Protein AF-A0A5C7MHQ8-F1 (afdb_monomer)

Secondary structure (DSSP, 8-state):
-HHHHHHHHHHH-TTHHHHHHHHHHHHHHHHHHHHHHH--TTTHHHHHHHHHHHHHHHHHHHHHHHHTT--HHHHHHHHHHHHHTHHHHHHHHTSS----TTHHHHHHHHHHHHHHHHHHH--HHHHHHHHHHHHHHHHHHGGG--GGGHHHHHHHHHHHHHHHHHHHHHHHHHHHTT--STTSGGGS-HHHHHHHHHHHHHHHHHHHHHHHHHH--SS-HHHHHHHHHHHHHHHHHHHHHGGGTTTHHHHHHHHHHHHHHHHHHHH--GGGHHHHHHHHHHHHHHHHHHHHHS-GGGGG-HHHHHHHHHHHHHHHHHHHHHHHHH-TT--TTHHHHHHHHHHHHHHHHHHHHS-TT-TTHHHHHHHHHHHHHHHHHHHHHHH-SSSHHHHHHHHHHHHHHHHHTTS--HHHHHHHHHHHHHHHHHHHT-GGGGTSSPPPS-SSS-HHHHHHHHHHHHHHHHHHHPPP-SS--HHHHHHHHHHHHHHHHHHHHHHHHHHHHHH--SSS----TT--HHHHHHHHHHHHHHHHHHHHHHHHTT-HHHHHHHHHHHHHHHHHIIIIIGGGS-HHHHHHHHHHHHHHHHHHHHHHHHHHHHHHHTTT-

Structure (mmCIF, N/CA/C/O backbone):
data_AF-A0A5C7MHQ8-F1
#
_entry.id   AF-A0A5C7MHQ8-F1
#
loop_
_atom_site.group_PDB
_atom_site.id
_atom_site.type_symbol
_atom_site.label_atom_id
_atom_site.label_alt_id
_atom_site.label_comp_id
_atom_site.label_asym_id
_atom_site.label_entity_id
_atom_site.label_seq_id
_atom_site.pdbx_PDB_ins_code
_atom_site.Cartn_x
_atom_site.Cartn_y
_atom_site.Cartn_z
_atom_site.occupancy
_atom_site.B_iso_or_equiv
_atom_site.auth_seq_id
_atom_site.auth_comp_id
_atom_site.auth_asym_id
_atom_site.auth_atom_id
_atom_site.pdbx_PDB_model_num
ATOM 1 N N . GLY A 1 1 ? -22.316 -3.068 59.663 1.00 55.97 1 GLY A N 1
ATOM 2 C CA . GLY A 1 1 ? -21.137 -2.270 60.059 1.00 55.97 1 GLY A CA 1
ATOM 3 C C . GLY A 1 1 ? -21.315 -0.802 59.687 1.00 55.97 1 GLY A C 1
ATOM 4 O O . GLY A 1 1 ? -22.250 -0.501 58.947 1.00 55.97 1 GLY A O 1
ATOM 5 N N . PRO A 1 2 ? -20.437 0.095 60.167 1.00 64.56 2 PRO A N 1
ATOM 6 C CA . PRO A 1 2 ? -20.560 1.558 60.048 1.00 64.56 2 PRO A CA 1
ATOM 7 C C . PRO A 1 2 ? -20.716 2.078 58.607 1.00 64.56 2 PRO A C 1
ATOM 9 O O . PRO A 1 2 ? -21.496 2.995 58.377 1.00 64.56 2 PRO A O 1
ATOM 12 N N . TYR A 1 3 ? -20.091 1.432 57.618 1.00 73.56 3 TYR A N 1
ATOM 13 C CA . TYR A 1 3 ? -20.272 1.761 56.195 1.00 73.56 3 TYR A CA 1
ATOM 14 C C . TYR A 1 3 ? -21.725 1.573 55.699 1.00 73.56 3 TYR A C 1
ATOM 16 O O . TYR A 1 3 ? -22.268 2.405 54.976 1.00 73.56 3 TYR A O 1
ATOM 24 N N . ALA A 1 4 ? -22.400 0.495 56.111 1.00 71.75 4 ALA A N 1
ATOM 25 C CA . ALA A 1 4 ? -23.793 0.259 55.720 1.00 71.75 4 ALA A CA 1
ATOM 26 C C . ALA A 1 4 ? -24.741 1.298 56.347 1.00 71.75 4 ALA A C 1
ATOM 28 O O . ALA A 1 4 ? -25.738 1.676 55.731 1.00 71.75 4 ALA A O 1
ATOM 29 N N . ALA A 1 5 ? -24.408 1.791 57.546 1.00 71.75 5 ALA A N 1
ATOM 30 C CA . ALA A 1 5 ? -25.163 2.841 58.221 1.00 71.75 5 ALA A CA 1
ATOM 31 C C . ALA A 1 5 ? -25.030 4.191 57.496 1.00 71.75 5 ALA A C 1
ATOM 33 O O . ALA A 1 5 ? -26.043 4.845 57.251 1.00 71.75 5 ALA A O 1
ATOM 34 N N . THR A 1 6 ? -23.822 4.580 57.068 1.00 76.38 6 THR A N 1
ATOM 35 C CA . THR A 1 6 ? -23.619 5.820 56.295 1.00 76.38 6 THR A CA 1
ATOM 36 C C . THR A 1 6 ? -24.251 5.744 54.904 1.00 76.38 6 THR A C 1
ATOM 38 O O . THR A 1 6 ? -24.874 6.711 54.472 1.00 76.38 6 THR A O 1
ATOM 41 N N . ALA A 1 7 ? -24.203 4.587 54.231 1.00 71.19 7 ALA A N 1
ATOM 42 C CA . ALA A 1 7 ? -24.913 4.365 52.966 1.00 71.19 7 ALA A CA 1
ATOM 43 C C . ALA A 1 7 ? -26.441 4.483 53.119 1.00 71.19 7 ALA A C 1
ATOM 45 O O . ALA A 1 7 ? -27.107 5.124 52.304 1.00 71.19 7 ALA A O 1
ATOM 46 N N . PHE A 1 8 ? -27.004 3.915 54.189 1.00 76.12 8 PHE A N 1
ATOM 47 C CA . PHE A 1 8 ? -28.432 4.015 54.489 1.00 76.12 8 PHE A CA 1
ATOM 48 C C . PHE A 1 8 ? -28.867 5.453 54.814 1.00 76.12 8 PHE A C 1
ATOM 50 O O . PHE A 1 8 ? -29.901 5.910 54.319 1.00 76.12 8 PHE A O 1
ATOM 57 N N . LEU A 1 9 ? -28.070 6.183 55.601 1.00 73.19 9 LEU A N 1
ATOM 58 C CA . LEU A 1 9 ? -28.319 7.589 55.931 1.00 73.19 9 LEU A CA 1
ATOM 59 C C . LEU A 1 9 ? -28.231 8.483 54.691 1.00 73.19 9 LEU A C 1
ATOM 61 O O . LEU A 1 9 ? -29.135 9.283 54.457 1.00 73.19 9 LEU A O 1
ATOM 65 N N . ALA A 1 10 ? -27.218 8.290 53.844 1.00 72.06 10 ALA A N 1
ATOM 66 C CA . ALA A 1 10 ? -27.060 9.021 52.588 1.00 72.06 10 ALA A CA 1
ATOM 67 C C . ALA A 1 10 ? -28.223 8.800 51.614 1.00 72.06 10 ALA A C 1
ATOM 69 O O . ALA A 1 10 ? -28.575 9.694 50.848 1.00 72.06 10 ALA A O 1
ATOM 70 N N . LEU A 1 11 ? -28.837 7.612 51.628 1.00 72.44 11 LEU A N 1
ATOM 71 C CA . LEU A 1 11 ? -30.019 7.324 50.817 1.00 72.44 11 LEU A CA 1
ATOM 72 C C . LEU A 1 11 ? -31.269 8.074 51.304 1.00 72.44 11 LEU A C 1
ATOM 74 O O . LEU A 1 11 ? -32.197 8.249 50.512 1.00 72.44 11 LEU A O 1
ATOM 78 N N . ARG A 1 12 ? -31.334 8.466 52.584 1.00 76.19 12 ARG A N 1
ATOM 79 C CA . ARG A 1 12 ? -32.509 9.105 53.204 1.00 76.19 12 ARG A CA 1
ATOM 80 C C . ARG A 1 12 ? -32.365 10.611 53.416 1.00 76.19 12 ARG A C 1
ATOM 82 O O . ARG A 1 12 ? -33.386 11.290 53.405 1.00 76.19 12 ARG A O 1
ATOM 89 N N . GLN A 1 13 ? -31.153 11.127 53.625 1.00 73.75 13 GLN A N 1
ATOM 90 C CA . GLN A 1 13 ? -30.923 12.537 53.949 1.00 73.75 13 GLN A CA 1
ATOM 91 C C . GLN A 1 13 ? -29.715 13.136 53.204 1.00 73.75 13 GLN A C 1
ATOM 93 O O . GLN A 1 13 ? -28.698 12.455 53.055 1.00 73.75 13 GLN A O 1
ATOM 98 N N . PRO A 1 14 ? -29.765 14.430 52.815 1.00 63.03 14 PRO A N 1
ATOM 99 C CA . PRO A 1 14 ? -28.681 15.086 52.075 1.00 63.03 14 PRO A CA 1
ATOM 100 C C . PRO A 1 14 ? -27.356 15.167 52.849 1.00 63.03 14 PRO A C 1
ATOM 102 O O . PRO A 1 14 ? -26.286 15.135 52.245 1.00 63.03 14 PRO A O 1
ATOM 105 N N . ILE A 1 15 ? -27.418 15.262 54.181 1.00 60.94 15 ILE A N 1
ATOM 106 C CA . ILE A 1 15 ? -26.248 15.393 55.068 1.00 60.94 15 ILE A CA 1
ATOM 107 C C . ILE A 1 15 ? -25.369 14.132 55.004 1.00 60.94 15 ILE A C 1
ATOM 109 O O . ILE A 1 15 ? -24.144 14.235 54.970 1.00 60.94 15 ILE A O 1
ATOM 113 N N . GLY A 1 16 ? -25.978 12.951 54.852 1.00 68.88 16 GLY A N 1
ATOM 114 C CA . GLY A 1 16 ? -25.256 11.674 54.821 1.00 68.88 16 GLY A CA 1
ATOM 115 C C . GLY A 1 16 ? -24.370 11.472 53.585 1.00 68.88 16 GLY A C 1
ATOM 116 O O . GLY A 1 16 ? -23.553 10.557 53.556 1.00 68.88 16 GLY A O 1
ATOM 117 N N . HIS A 1 17 ? -24.486 12.316 52.555 1.00 74.38 17 HIS A N 1
ATOM 118 C CA . HIS A 1 17 ? -23.694 12.201 51.330 1.00 74.38 17 HIS A CA 1
ATOM 119 C C . HIS A 1 17 ? -22.184 12.381 51.541 1.00 74.38 17 HIS A C 1
ATOM 121 O O . HIS A 1 17 ? -21.387 11.680 50.908 1.00 74.38 17 HIS A O 1
ATOM 127 N N . ARG A 1 18 ? -21.777 13.308 52.419 1.00 77.06 18 ARG A N 1
ATOM 128 C CA . ARG A 1 18 ? -20.358 13.509 52.753 1.00 77.06 18 ARG A CA 1
ATOM 129 C C . ARG A 1 18 ? -19.814 12.317 53.534 1.00 77.06 18 ARG A C 1
ATOM 131 O O . ARG A 1 18 ? -18.792 11.761 53.140 1.00 77.06 18 ARG A O 1
ATOM 138 N N . ASP A 1 19 ? -20.550 11.863 54.544 1.00 79.19 19 ASP A N 1
ATOM 139 C CA . ASP A 1 19 ? -20.161 10.722 55.383 1.00 79.19 19 ASP A CA 1
ATOM 140 C C . ASP A 1 19 ? -20.051 9.427 54.574 1.00 79.19 19 ASP A C 1
ATOM 142 O O . ASP A 1 19 ? -19.128 8.639 54.766 1.00 79.19 19 ASP A O 1
ATOM 146 N N . TYR A 1 20 ? -20.949 9.227 53.607 1.00 81.75 20 TYR A N 1
ATOM 147 C CA . TYR A 1 20 ? -20.874 8.116 52.662 1.00 81.75 20 TYR A CA 1
ATOM 148 C C . TYR A 1 20 ? -19.626 8.176 51.775 1.00 81.75 20 TYR A C 1
ATOM 150 O O . TYR A 1 20 ? -18.957 7.162 51.581 1.00 81.75 20 TYR A O 1
ATOM 158 N N . THR A 1 21 ? -19.292 9.362 51.257 1.00 80.88 21 THR A N 1
ATOM 159 C CA . THR A 1 21 ? -18.101 9.566 50.417 1.00 80.88 21 THR A CA 1
ATOM 160 C C . THR A 1 21 ? -16.836 9.203 51.197 1.00 80.88 21 THR A C 1
ATOM 162 O O . THR A 1 21 ? -16.017 8.421 50.717 1.00 80.88 21 THR A O 1
ATOM 165 N N . VAL A 1 22 ? -16.714 9.710 52.428 1.00 83.69 22 VAL A N 1
ATOM 166 C CA . VAL A 1 22 ? -15.583 9.424 53.324 1.00 83.69 22 VAL A CA 1
ATOM 167 C C . VAL A 1 22 ? -15.528 7.937 53.677 1.00 83.69 22 VAL A C 1
ATOM 169 O O . VAL A 1 22 ? -14.474 7.317 53.551 1.00 83.69 22 VAL A O 1
ATOM 172 N N . ALA A 1 23 ? -16.661 7.334 54.046 1.00 84.38 23 ALA A N 1
ATOM 173 C CA . ALA A 1 23 ? -16.732 5.914 54.376 1.00 84.38 23 ALA A CA 1
ATOM 174 C C . ALA A 1 23 ? -16.350 5.014 53.187 1.00 84.38 23 ALA A C 1
ATOM 176 O O . ALA A 1 23 ? -15.686 3.998 53.384 1.00 84.38 23 ALA A O 1
ATOM 177 N N . GLY A 1 24 ? -16.733 5.382 51.960 1.00 84.88 24 GLY A N 1
ATOM 178 C CA . GLY A 1 24 ? -16.341 4.667 50.744 1.00 84.88 24 GLY A CA 1
ATOM 179 C C . GLY A 1 24 ? -14.842 4.747 50.470 1.00 84.88 24 GLY A C 1
ATOM 180 O O . GLY A 1 24 ? -14.217 3.718 50.228 1.00 84.88 24 GLY A O 1
ATOM 181 N N . VAL A 1 25 ? -14.238 5.934 50.575 1.00 86.31 25 VAL A N 1
ATOM 182 C CA . VAL A 1 25 ? -12.781 6.091 50.411 1.00 86.31 25 VAL A CA 1
ATOM 183 C C . VAL A 1 25 ? -12.019 5.302 51.479 1.00 86.31 25 VAL A C 1
ATOM 185 O O . VAL A 1 25 ? -11.077 4.588 51.148 1.00 86.31 25 VAL A O 1
ATOM 188 N N . LEU A 1 26 ? -12.454 5.355 52.741 1.00 88.62 26 LEU A N 1
ATOM 189 C CA . LEU A 1 26 ? -11.851 4.566 53.820 1.00 88.62 26 LEU A CA 1
ATOM 190 C C . LEU A 1 26 ? -11.957 3.062 53.555 1.00 88.62 26 LEU A C 1
ATOM 192 O O . LEU A 1 26 ? -10.968 2.350 53.704 1.00 88.62 26 LEU A O 1
ATOM 196 N N . LEU A 1 27 ? -13.122 2.577 53.115 1.00 89.00 27 LEU A N 1
ATOM 197 C CA . LEU A 1 27 ? -13.298 1.173 52.744 1.00 89.00 27 LEU A CA 1
ATOM 198 C C . LEU A 1 27 ? -12.346 0.767 51.613 1.00 89.00 27 LEU A C 1
ATOM 200 O O . LEU A 1 27 ? -11.748 -0.303 51.678 1.00 89.00 27 LEU A O 1
ATOM 204 N N . PHE A 1 28 ? -12.179 1.619 50.600 1.00 89.62 28 PHE A N 1
ATOM 205 C CA . PHE A 1 28 ? -11.235 1.377 49.513 1.00 89.62 28 PHE A CA 1
ATOM 206 C C . PHE A 1 28 ? -9.788 1.267 50.015 1.00 89.62 28 PHE A C 1
ATOM 208 O O . PHE A 1 28 ? -9.094 0.321 49.651 1.00 89.62 28 PHE A O 1
ATOM 215 N N . LEU A 1 29 ? -9.348 2.184 50.882 1.00 90.44 29 LEU A N 1
ATOM 216 C CA . LEU A 1 29 ? -7.999 2.163 51.462 1.00 90.44 29 LEU A CA 1
ATOM 217 C C . LEU A 1 29 ? -7.766 0.932 52.349 1.00 90.44 29 LEU A C 1
AT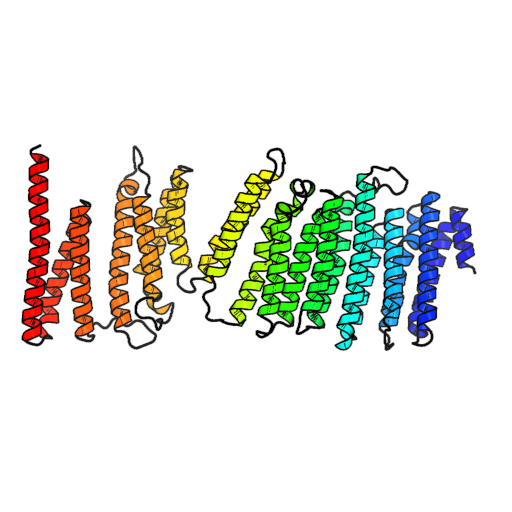OM 219 O O . LEU A 1 29 ? -6.696 0.333 52.287 1.00 90.44 29 LEU A O 1
ATOM 223 N N . ILE A 1 30 ? -8.771 0.519 53.127 1.00 90.25 30 ILE A N 1
ATOM 224 C CA . ILE A 1 30 ? -8.712 -0.706 53.939 1.00 90.25 30 ILE A CA 1
ATOM 225 C C . ILE A 1 30 ? -8.564 -1.933 53.041 1.00 90.25 30 ILE A C 1
ATOM 227 O O . ILE A 1 30 ? -7.714 -2.780 53.302 1.00 90.25 30 ILE A O 1
ATOM 231 N N . LEU A 1 31 ? -9.372 -2.026 51.980 1.00 89.50 31 LEU A N 1
ATOM 232 C CA . LEU A 1 31 ? -9.263 -3.119 51.018 1.00 89.50 31 LEU A CA 1
ATOM 233 C C . LEU A 1 31 ? -7.878 -3.126 50.381 1.00 89.50 31 LEU A C 1
ATOM 235 O O . LEU A 1 31 ? -7.245 -4.173 50.367 1.00 89.50 31 LEU A O 1
ATOM 239 N N . LEU A 1 32 ? -7.379 -1.978 49.918 1.00 89.56 32 LEU A N 1
ATOM 240 C CA . LEU A 1 32 ? -6.051 -1.857 49.321 1.00 89.56 32 LEU A CA 1
ATOM 241 C C . LEU A 1 32 ? -4.948 -2.345 50.269 1.00 89.56 32 LEU A C 1
ATOM 243 O O . LEU A 1 32 ? -4.203 -3.251 49.903 1.00 89.56 32 LEU A O 1
ATOM 247 N N . GLY A 1 33 ? -4.914 -1.837 51.504 1.00 89.31 33 GLY A N 1
ATOM 248 C CA . GLY A 1 33 ? -3.920 -2.240 52.500 1.00 89.31 33 GLY A CA 1
ATOM 249 C C . GLY A 1 33 ? -4.034 -3.709 52.916 1.00 89.31 33 GLY A C 1
ATOM 250 O O . GLY A 1 33 ? -3.020 -4.369 53.127 1.00 89.31 33 GLY A O 1
ATOM 251 N N . TRP A 1 34 ? -5.248 -4.264 52.995 1.00 91.12 34 TRP A N 1
ATOM 252 C CA . TRP A 1 34 ? -5.428 -5.697 53.244 1.00 91.12 34 TRP A CA 1
ATOM 253 C C . TRP A 1 34 ? -4.914 -6.538 52.071 1.00 91.12 34 TRP A C 1
ATOM 255 O O . TRP A 1 34 ? -4.241 -7.541 52.285 1.00 91.12 34 TRP A O 1
ATOM 265 N N . THR A 1 35 ? -5.183 -6.106 50.837 1.00 88.69 35 THR A N 1
ATOM 266 C CA . THR A 1 35 ? -4.746 -6.818 49.626 1.00 88.69 35 THR A CA 1
ATOM 267 C C . THR A 1 35 ? -3.230 -6.908 49.551 1.00 88.69 35 THR A C 1
ATOM 269 O O . THR A 1 35 ? -2.691 -7.960 49.239 1.00 88.69 35 THR A O 1
ATOM 272 N N . GLU A 1 36 ? -2.549 -5.807 49.853 1.00 85.31 36 GLU A N 1
ATOM 273 C CA . GLU A 1 36 ? -1.093 -5.723 49.789 1.00 85.31 36 GLU A CA 1
ATOM 274 C C . GLU A 1 36 ? -0.412 -6.588 50.858 1.00 85.31 36 GLU A C 1
ATOM 276 O O . GLU A 1 36 ? 0.604 -7.217 50.584 1.00 85.31 36 GLU A O 1
ATOM 281 N N . ASN A 1 37 ? -0.993 -6.665 52.059 1.00 86.12 37 ASN A N 1
ATOM 282 C CA . ASN A 1 37 ? -0.331 -7.286 53.209 1.00 86.12 37 ASN A CA 1
ATOM 283 C C . ASN A 1 37 ? -0.806 -8.712 53.536 1.00 86.12 37 ASN A C 1
ATOM 285 O O . ASN A 1 37 ? -0.114 -9.421 54.259 1.00 86.12 37 ASN A O 1
ATOM 289 N N . GLN A 1 38 ? -2.002 -9.117 53.095 1.00 87.81 38 GLN A N 1
ATOM 290 C CA . GLN A 1 38 ? -2.674 -10.340 53.573 1.00 87.81 38 GLN A CA 1
ATOM 291 C C . GLN A 1 38 ? -3.201 -11.246 52.449 1.00 87.81 38 GLN A C 1
ATOM 293 O O . GLN A 1 38 ? -3.732 -12.332 52.721 1.00 87.81 38 GLN A O 1
ATOM 298 N N . LEU A 1 39 ? -3.097 -10.829 51.182 1.00 86.38 39 LEU A N 1
ATOM 299 C CA . LEU A 1 39 ? -3.509 -11.673 50.066 1.00 86.38 39 LEU A CA 1
ATOM 300 C C . LEU A 1 39 ? -2.512 -12.829 49.901 1.00 86.38 39 LEU A C 1
ATOM 302 O O . LEU A 1 39 ? -1.315 -12.628 49.737 1.00 86.38 39 LEU A O 1
ATOM 306 N N . THR A 1 40 ? -3.023 -14.055 49.931 1.00 85.75 40 THR A N 1
ATOM 307 C CA . THR A 1 40 ? -2.259 -15.292 49.729 1.00 85.75 40 THR A CA 1
ATOM 308 C C . THR A 1 40 ? -3.027 -16.210 48.782 1.00 85.75 40 THR A C 1
ATOM 310 O O . THR A 1 40 ? -4.221 -16.007 48.550 1.00 85.75 40 THR A O 1
ATOM 313 N N . VAL A 1 41 ? -2.388 -17.268 48.270 1.00 81.50 41 VAL A N 1
ATOM 314 C CA . VAL A 1 41 ? -3.062 -18.283 47.432 1.00 81.50 41 VAL A CA 1
ATOM 315 C C . VAL A 1 41 ? -4.295 -18.871 48.142 1.00 81.50 41 VAL A C 1
ATOM 317 O O . VAL A 1 41 ? -5.328 -19.077 47.510 1.00 81.50 41 VAL A O 1
ATOM 320 N N . ALA A 1 42 ? -4.220 -19.085 49.461 1.00 85.75 42 ALA A N 1
ATOM 321 C CA . ALA A 1 42 ? -5.315 -19.645 50.255 1.00 85.75 42 ALA A CA 1
ATOM 322 C C . ALA A 1 42 ? -6.480 -18.660 50.458 1.00 85.75 42 ALA A C 1
ATOM 324 O O . ALA A 1 42 ? -7.642 -19.064 50.458 1.00 85.75 42 ALA A O 1
ATOM 325 N N . THR A 1 43 ? -6.188 -17.365 50.617 1.00 87.69 43 THR A N 1
ATOM 326 C CA . THR A 1 43 ? -7.210 -16.327 50.838 1.00 87.69 43 THR A CA 1
ATOM 327 C C . THR A 1 43 ? -7.771 -15.743 49.539 1.00 87.69 43 THR A C 1
ATOM 329 O O . THR A 1 43 ? -8.811 -15.080 49.569 1.00 87.69 43 THR A O 1
ATOM 332 N N . LEU A 1 44 ? -7.147 -16.030 48.390 1.00 85.19 44 LEU A N 1
ATOM 333 C CA . LEU A 1 44 ? -7.519 -15.498 47.078 1.00 85.19 44 LEU A CA 1
ATOM 334 C C . LEU A 1 44 ? -8.996 -15.744 46.703 1.00 85.19 44 LEU A C 1
ATOM 336 O O . LEU A 1 44 ? -9.662 -14.768 46.356 1.00 85.19 44 LEU A O 1
ATOM 340 N N . PRO A 1 45 ? -9.579 -16.960 46.806 1.00 87.38 45 PRO A N 1
ATOM 341 C CA . PRO A 1 45 ? -10.981 -17.169 46.428 1.00 87.38 45 PRO A CA 1
ATOM 342 C C . PRO A 1 45 ? -11.962 -16.338 47.269 1.00 87.38 45 PRO A C 1
ATOM 344 O O . PRO A 1 45 ? -12.917 -15.769 46.739 1.00 87.38 45 PRO A O 1
ATOM 347 N N . ALA A 1 46 ? -11.700 -16.220 48.576 1.00 88.62 46 ALA A N 1
ATOM 348 C CA . ALA A 1 46 ? -12.516 -15.420 49.485 1.00 88.62 46 ALA A CA 1
ATOM 349 C C . ALA A 1 46 ? -12.392 -13.917 49.184 1.00 88.62 46 ALA A C 1
ATOM 351 O O . ALA A 1 46 ? -13.400 -13.210 49.159 1.00 88.62 46 ALA A O 1
ATOM 352 N N . ALA A 1 47 ? -11.179 -13.439 48.886 1.00 88.50 47 ALA A N 1
ATOM 353 C CA . ALA A 1 47 ? -10.936 -12.058 48.476 1.00 88.50 47 ALA A CA 1
ATOM 354 C C . ALA A 1 47 ? -11.678 -11.713 47.175 1.00 88.50 47 ALA A C 1
ATOM 356 O O . ALA A 1 47 ? -12.383 -10.707 47.103 1.00 88.50 47 ALA A O 1
ATOM 357 N N . LEU A 1 48 ? -11.589 -12.585 46.167 1.00 88.50 48 LEU A N 1
ATOM 358 C CA . LEU A 1 48 ? -12.281 -12.442 44.885 1.00 88.50 48 LEU A CA 1
ATOM 359 C C . LEU A 1 48 ? -13.807 -12.347 45.054 1.00 88.50 48 LEU A C 1
ATOM 361 O O . LEU A 1 48 ? -14.440 -11.459 44.475 1.00 88.50 48 LEU A O 1
ATOM 365 N N . ALA A 1 49 ? -14.395 -13.214 45.885 1.00 89.75 49 ALA A N 1
ATOM 366 C CA . ALA A 1 49 ? -15.819 -13.159 46.211 1.00 89.75 49 ALA A CA 1
ATOM 367 C C . ALA A 1 49 ? -16.194 -11.852 46.933 1.00 89.75 49 ALA A C 1
ATOM 369 O O . ALA A 1 49 ? -17.210 -11.233 46.605 1.00 89.75 49 ALA A O 1
ATOM 370 N N . ALA A 1 50 ? -15.356 -11.396 47.871 1.00 90.06 50 ALA A N 1
ATOM 371 C CA . ALA A 1 50 ? -15.562 -10.143 48.588 1.00 90.06 50 ALA A CA 1
ATOM 372 C C . ALA A 1 50 ? -15.531 -8.926 47.648 1.00 90.06 50 ALA A C 1
ATOM 374 O O . ALA A 1 50 ? -16.433 -8.090 47.723 1.00 90.06 50 ALA A O 1
ATOM 375 N N . TYR A 1 51 ? -14.573 -8.836 46.717 1.00 90.81 51 TYR A N 1
ATOM 376 C CA . TYR A 1 51 ? -14.545 -7.742 45.737 1.00 90.81 51 TYR A CA 1
ATOM 377 C C . TYR A 1 51 ? -15.796 -7.715 44.862 1.00 90.81 51 TYR A C 1
ATOM 379 O O . TYR A 1 51 ? -16.362 -6.641 44.659 1.00 90.81 51 TYR A O 1
ATOM 387 N N . LEU A 1 52 ? -16.266 -8.872 44.380 1.00 90.25 52 LEU A N 1
ATOM 388 C CA . LEU A 1 52 ? -17.502 -8.944 43.593 1.00 90.25 52 LEU A CA 1
ATOM 389 C C . LEU A 1 52 ? -18.720 -8.472 44.390 1.00 90.25 52 LEU A C 1
ATOM 391 O O . LEU A 1 52 ? -19.510 -7.678 43.882 1.00 90.25 52 LEU A O 1
ATOM 395 N N . LEU A 1 53 ? -18.863 -8.921 45.639 1.00 91.44 53 LEU A N 1
ATOM 396 C CA . LEU A 1 53 ? -19.956 -8.511 46.525 1.00 91.44 53 LEU A CA 1
ATOM 397 C C . LEU A 1 53 ? -19.933 -7.006 46.804 1.00 91.44 53 LEU A C 1
ATOM 399 O O . LEU A 1 53 ? -20.961 -6.336 46.696 1.00 91.44 53 LEU A O 1
ATOM 403 N N . ILE A 1 54 ? -18.761 -6.459 47.130 1.00 89.88 54 ILE A N 1
ATOM 404 C CA . ILE A 1 54 ? -18.598 -5.033 47.428 1.00 89.88 54 ILE A CA 1
ATOM 405 C C . ILE A 1 54 ? -18.840 -4.190 46.171 1.00 89.88 54 ILE A C 1
ATOM 407 O O . ILE A 1 54 ? -19.530 -3.169 46.247 1.00 89.88 54 ILE A O 1
ATOM 411 N N . GLY A 1 55 ? -18.333 -4.626 45.015 1.00 89.56 55 GLY A N 1
ATOM 412 C CA . GLY A 1 55 ? -18.588 -3.996 43.721 1.00 89.56 55 GLY A CA 1
ATOM 413 C C . GLY A 1 55 ? -20.075 -3.994 43.365 1.00 89.56 55 GLY A C 1
ATOM 414 O O . GLY A 1 55 ? -20.621 -2.945 43.018 1.00 89.56 55 GLY A O 1
ATOM 415 N N . ALA A 1 56 ? -20.761 -5.127 43.539 1.00 88.88 56 ALA A N 1
ATOM 416 C CA . ALA A 1 56 ? -22.197 -5.250 43.297 1.00 88.88 56 ALA A CA 1
ATOM 417 C C . ALA A 1 56 ? -23.012 -4.326 44.213 1.00 88.88 56 ALA A C 1
ATOM 419 O O . ALA A 1 56 ? -23.918 -3.633 43.745 1.00 88.88 56 ALA A O 1
ATOM 420 N N . LEU A 1 57 ? -22.660 -4.267 45.502 1.00 88.94 57 LEU A N 1
ATOM 421 C CA . LEU A 1 57 ? -23.305 -3.391 46.478 1.00 88.94 57 LEU A CA 1
ATOM 422 C C . LEU A 1 57 ? -23.176 -1.917 46.076 1.00 88.94 57 LEU A C 1
ATOM 424 O O . LEU A 1 57 ? -24.175 -1.198 46.045 1.00 88.94 57 LEU A O 1
ATOM 428 N N . HIS A 1 58 ? -21.970 -1.465 45.726 1.00 86.75 58 HIS A N 1
ATOM 429 C CA . HIS A 1 58 ? -21.745 -0.076 45.318 1.00 86.75 58 HIS A CA 1
ATOM 430 C C . HIS A 1 58 ? -22.415 0.254 43.984 1.00 86.75 58 HIS A C 1
ATOM 432 O O . HIS A 1 58 ? -22.962 1.347 43.834 1.00 86.75 58 HIS A O 1
ATOM 438 N N . GLY A 1 59 ? -22.456 -0.694 43.045 1.00 86.00 59 GLY A N 1
ATOM 439 C CA . GLY A 1 59 ? -23.206 -0.527 41.804 1.00 86.00 59 GLY A CA 1
ATOM 440 C C . GLY A 1 59 ? -24.714 -0.400 42.038 1.00 86.00 59 GLY A C 1
ATOM 441 O O . GLY A 1 59 ? -25.364 0.472 41.456 1.00 86.00 59 GLY A O 1
ATOM 442 N N . ALA A 1 60 ? -25.276 -1.203 42.946 1.00 87.12 60 ALA A N 1
ATOM 443 C CA . ALA A 1 60 ? -26.673 -1.091 43.360 1.00 87.12 60 ALA A CA 1
ATOM 444 C C . ALA A 1 60 ? -26.960 0.247 44.066 1.00 87.12 60 ALA A C 1
ATOM 446 O O . ALA A 1 60 ? -27.984 0.879 43.798 1.00 87.12 60 ALA A O 1
ATOM 447 N N . LEU A 1 61 ? -26.040 0.718 44.915 1.00 85.56 61 LEU A N 1
ATOM 448 C CA . LEU A 1 61 ? -26.130 2.030 45.559 1.00 85.56 61 LEU A CA 1
ATOM 449 C C . LEU A 1 61 ? -26.092 3.169 44.536 1.00 85.56 61 LEU A C 1
ATOM 451 O O . LEU A 1 61 ? -26.907 4.086 44.629 1.00 85.56 61 LEU A O 1
ATOM 455 N N . ALA A 1 62 ? -25.227 3.090 43.522 1.00 84.12 62 ALA A N 1
ATOM 456 C CA . ALA A 1 62 ? -25.166 4.081 42.449 1.00 84.12 62 ALA A CA 1
ATOM 457 C C . ALA A 1 62 ? -26.509 4.209 41.714 1.00 84.12 62 ALA A C 1
ATOM 459 O O . ALA A 1 62 ? -27.009 5.315 41.505 1.00 84.12 62 ALA A O 1
ATOM 460 N N . LEU A 1 63 ? -27.140 3.075 41.394 1.00 83.56 63 LEU A N 1
ATOM 461 C CA . LEU A 1 63 ? -28.476 3.019 40.796 1.00 83.56 63 LEU A CA 1
ATOM 462 C C . LEU A 1 63 ? -29.559 3.586 41.727 1.00 83.56 63 LEU A C 1
ATOM 464 O O . LEU A 1 63 ? -30.469 4.281 41.272 1.00 83.56 63 LEU A O 1
ATOM 468 N N . ALA A 1 64 ? -29.478 3.297 43.027 1.00 84.06 64 ALA A N 1
ATOM 469 C CA . ALA A 1 64 ? -30.429 3.792 44.018 1.00 84.06 64 ALA A CA 1
ATOM 470 C C . ALA A 1 64 ? -30.332 5.316 44.198 1.00 84.06 64 ALA A C 1
ATOM 472 O O . ALA A 1 64 ? -31.363 5.993 44.225 1.00 84.06 64 ALA A O 1
ATOM 473 N N . PHE A 1 65 ? -29.116 5.867 44.254 1.00 81.75 65 PHE A N 1
ATOM 474 C CA . PHE A 1 65 ? -28.891 7.312 44.293 1.00 81.75 65 PHE A CA 1
ATOM 475 C C . PHE A 1 65 ? -29.368 8.010 43.018 1.00 81.75 65 PHE A C 1
ATOM 477 O O . PHE A 1 65 ? -29.934 9.101 43.101 1.00 81.75 65 PHE A O 1
ATOM 484 N N . GLU A 1 66 ? -29.188 7.371 41.857 1.00 80.06 66 GLU A N 1
ATOM 485 C CA . GLU A 1 66 ? -29.686 7.876 40.574 1.00 80.06 66 GLU A CA 1
ATOM 486 C C . GLU A 1 66 ? -31.207 8.005 40.571 1.00 80.06 66 GLU A C 1
ATOM 488 O O . GLU A 1 66 ? -31.742 9.080 40.304 1.00 80.06 66 GLU A O 1
ATOM 493 N N . ARG A 1 67 ? -31.907 6.937 40.969 1.00 81.94 67 ARG A N 1
ATOM 494 C CA . ARG A 1 67 ? -33.375 6.916 41.053 1.00 81.94 67 ARG A CA 1
ATOM 495 C C . ARG A 1 67 ? -33.941 7.934 42.043 1.00 81.94 67 ARG A C 1
ATOM 497 O O . ARG A 1 67 ? -35.079 8.354 41.873 1.00 81.94 67 ARG A O 1
ATOM 504 N N . ARG A 1 68 ? -33.175 8.311 43.071 1.00 81.06 68 ARG A N 1
ATOM 505 C CA . ARG A 1 68 ? -33.588 9.272 44.108 1.00 81.06 68 ARG A CA 1
ATOM 506 C C . ARG A 1 68 ? -33.166 10.715 43.841 1.00 81.06 68 ARG A C 1
ATOM 508 O O . ARG A 1 68 ? -33.454 11.575 44.664 1.00 81.06 68 ARG A O 1
ATOM 515 N N . GLY A 1 69 ? -32.492 11.007 42.730 1.00 74.81 69 GLY A N 1
ATOM 516 C CA . GLY A 1 69 ? -32.174 12.392 42.378 1.00 74.81 69 GLY A CA 1
ATOM 517 C C . GLY A 1 69 ? -31.084 13.052 43.239 1.00 74.81 69 GLY A C 1
ATOM 518 O O . GLY A 1 69 ? -31.000 14.273 43.252 1.00 74.81 69 GLY A O 1
ATOM 519 N N . ALA A 1 70 ? -30.198 12.294 43.903 1.00 75.88 70 ALA A N 1
ATOM 520 C CA . ALA A 1 70 ? -29.104 12.853 44.721 1.00 75.88 70 ALA A CA 1
ATOM 521 C C . ALA A 1 70 ? -28.157 13.831 43.952 1.00 75.88 70 ALA A C 1
ATOM 523 O O . ALA A 1 70 ? -28.043 13.762 42.737 1.00 75.88 70 ALA A O 1
ATOM 524 N N . PRO A 1 71 ? -27.408 14.747 44.568 1.00 72.56 71 PRO A N 1
ATOM 525 C CA . PRO A 1 71 ? -26.492 15.623 43.817 1.00 72.56 71 PRO A CA 1
ATOM 526 C C . PRO A 1 71 ? -25.401 14.846 43.047 1.00 72.56 71 PRO A C 1
ATOM 528 O O . PRO A 1 71 ? -24.842 13.889 43.571 1.00 72.56 71 PRO A O 1
ATOM 531 N N . ARG A 1 72 ? -25.015 15.262 41.827 1.00 68.50 72 ARG A N 1
ATOM 532 C CA . ARG A 1 72 ? -23.931 14.591 41.056 1.00 68.50 72 ARG A CA 1
ATOM 533 C C . ARG A 1 72 ? -22.627 14.449 41.855 1.00 68.50 72 ARG A C 1
ATOM 535 O O . ARG A 1 72 ? -21.987 13.404 41.806 1.00 68.50 72 ARG A O 1
ATOM 542 N N . GLY A 1 73 ? -22.279 15.473 42.635 1.00 67.50 73 GLY A N 1
ATOM 543 C CA . GLY A 1 73 ? -21.078 15.497 43.473 1.00 67.50 73 GLY A CA 1
ATOM 544 C C . GLY A 1 73 ? -21.068 14.503 44.640 1.00 67.50 73 GLY A C 1
ATOM 545 O O . GLY A 1 73 ? -20.016 14.317 45.237 1.00 67.50 73 GLY A O 1
ATOM 546 N N . SER A 1 74 ? -22.185 13.840 44.964 1.00 69.56 74 SER A N 1
ATOM 547 C CA . SER A 1 74 ? -22.246 12.846 46.048 1.00 69.56 74 SER A CA 1
ATOM 548 C C . SER A 1 74 ? -22.338 11.394 45.582 1.00 69.56 74 SER A C 1
ATOM 550 O O . SER A 1 74 ? -22.199 10.481 46.394 1.00 69.56 74 SER A O 1
ATOM 552 N N . ARG A 1 75 ? -22.563 11.151 44.285 1.00 77.50 75 ARG A N 1
ATOM 553 C CA . ARG A 1 75 ? -22.751 9.793 43.745 1.00 77.50 75 ARG A CA 1
ATOM 554 C C . ARG A 1 75 ? -21.480 9.192 43.142 1.00 77.50 75 ARG A C 1
ATOM 556 O O . ARG A 1 75 ? -21.418 7.973 42.977 1.00 77.50 75 ARG A O 1
ATOM 563 N N . TRP A 1 76 ? -20.465 10.008 42.845 1.00 81.00 76 TRP A N 1
ATOM 564 C CA . TRP A 1 76 ? -19.274 9.584 42.094 1.00 81.00 76 TRP A CA 1
ATOM 565 C C . TRP A 1 76 ? -18.525 8.415 42.747 1.00 81.00 76 TRP A C 1
ATOM 567 O O . TRP A 1 76 ? -18.058 7.533 42.034 1.00 81.00 76 TRP A O 1
ATOM 577 N N . VAL A 1 77 ? -18.477 8.347 44.086 1.00 83.50 77 VAL A N 1
ATOM 578 C CA . VAL A 1 77 ? -17.832 7.234 44.808 1.00 83.50 77 VAL A CA 1
ATOM 579 C C . VAL A 1 77 ? -18.515 5.915 44.479 1.00 83.50 77 VAL A C 1
ATOM 581 O O . VAL A 1 77 ? -17.850 4.974 44.073 1.00 83.50 77 VAL A O 1
ATOM 584 N N . SER A 1 78 ? -19.847 5.858 44.578 1.00 82.44 78 SER A N 1
ATOM 585 C CA . SER A 1 78 ? -20.619 4.657 44.225 1.00 82.44 78 SER A CA 1
ATOM 586 C C . SER A 1 78 ? -20.491 4.286 42.743 1.00 82.44 78 SER A C 1
ATOM 588 O O . SER A 1 78 ? -20.498 3.108 42.399 1.00 82.44 78 SER A O 1
ATOM 590 N N . GLN A 1 79 ? -20.338 5.291 41.875 1.00 85.75 79 GLN A N 1
ATOM 591 C CA . GLN A 1 79 ? -20.238 5.113 40.428 1.00 85.75 79 GLN A CA 1
ATOM 592 C C . GLN A 1 79 ? -18.858 4.600 39.993 1.00 85.75 79 GLN A C 1
ATOM 594 O O . GLN A 1 79 ? -18.786 3.737 39.124 1.00 85.75 79 GLN A O 1
ATOM 599 N N . LEU A 1 80 ? -17.773 5.095 40.602 1.00 87.94 80 LEU A N 1
ATOM 600 C CA . LEU A 1 80 ? -16.401 4.652 40.327 1.00 87.94 80 LEU A CA 1
ATOM 601 C C . LEU A 1 80 ? -16.028 3.359 41.046 1.00 87.94 80 LEU A C 1
ATOM 603 O O . LEU A 1 80 ? -15.136 2.664 40.573 1.00 87.94 80 LEU A O 1
ATOM 607 N N . PHE A 1 81 ? -16.671 3.032 42.169 1.00 89.12 81 PHE A N 1
ATOM 608 C CA . PHE A 1 81 ? -16.211 1.953 43.046 1.00 89.12 81 PHE A CA 1
ATOM 609 C C . PHE A 1 81 ? -15.985 0.608 42.343 1.00 89.12 81 PHE A C 1
ATOM 611 O O . PHE A 1 81 ? -14.913 0.035 42.530 1.00 89.12 81 PHE A O 1
ATOM 618 N N . PRO A 1 82 ? -16.919 0.103 41.507 1.00 88.50 82 PRO A N 1
ATOM 619 C CA . PRO A 1 82 ? -16.714 -1.176 40.829 1.00 88.50 82 PRO A CA 1
ATOM 620 C C . PRO A 1 82 ? -15.460 -1.178 39.943 1.00 88.50 82 PRO A C 1
ATOM 622 O O . PRO A 1 82 ? -14.752 -2.177 39.892 1.00 88.50 82 PRO A O 1
ATOM 625 N N . ALA A 1 83 ? -15.154 -0.045 39.297 1.00 88.19 83 ALA A N 1
ATOM 626 C CA . ALA A 1 83 ? -13.927 0.132 38.528 1.00 88.19 83 ALA A CA 1
ATOM 627 C C . ALA A 1 83 ? -12.701 0.253 39.442 1.00 88.19 83 ALA A C 1
ATOM 629 O O . ALA A 1 83 ? -11.684 -0.381 39.190 1.00 88.19 83 ALA A O 1
ATOM 630 N N . ALA A 1 84 ? -12.801 1.036 40.520 1.00 89.50 84 ALA A N 1
ATOM 631 C CA . ALA A 1 84 ? -11.707 1.279 41.455 1.00 89.50 84 ALA A CA 1
ATOM 632 C C . ALA A 1 84 ? -11.198 -0.015 42.102 1.00 89.50 84 ALA A C 1
ATOM 634 O O . ALA A 1 84 ? -9.993 -0.155 42.274 1.00 89.50 84 ALA A O 1
ATOM 635 N N . LEU A 1 85 ? -12.081 -0.983 42.387 1.00 90.19 85 LEU A N 1
ATOM 636 C CA . LEU A 1 85 ? -11.714 -2.295 42.941 1.00 90.19 85 LEU A CA 1
ATOM 637 C C . LEU A 1 85 ? -10.774 -3.116 42.045 1.00 90.19 85 LEU A C 1
ATOM 639 O O . LEU A 1 85 ? -10.114 -4.026 42.544 1.00 90.19 85 LEU A O 1
ATOM 643 N N . LEU A 1 86 ? -10.656 -2.783 40.756 1.00 87.38 86 LEU A N 1
ATOM 644 C CA . LEU A 1 86 ? -9.645 -3.387 39.892 1.00 87.38 86 LEU A CA 1
ATOM 645 C C . LEU A 1 86 ? -8.226 -3.014 40.340 1.00 87.38 86 LEU A C 1
ATOM 647 O O . LEU A 1 86 ? -7.343 -3.853 40.251 1.00 87.38 86 LEU A O 1
ATOM 651 N N . LEU A 1 87 ? -7.991 -1.811 40.875 1.00 88.38 87 LEU A N 1
ATOM 652 C CA . LEU A 1 87 ? -6.656 -1.374 41.298 1.00 88.38 87 LEU A CA 1
ATOM 653 C C . LEU A 1 87 ? -6.046 -2.244 42.419 1.00 88.38 87 LEU A C 1
ATOM 655 O O . LEU A 1 87 ? -4.967 -2.795 42.200 1.00 88.38 87 LEU A O 1
ATOM 659 N N . PRO A 1 88 ? -6.685 -2.424 43.593 1.00 87.00 88 PRO A N 1
ATOM 660 C CA . PRO A 1 88 ? -6.136 -3.288 44.633 1.00 87.00 88 PRO A CA 1
ATOM 661 C C . PRO A 1 88 ? -5.987 -4.724 44.135 1.00 87.00 88 PRO A C 1
ATOM 663 O O . PRO A 1 88 ? -4.957 -5.340 44.385 1.00 87.00 88 PRO A O 1
ATOM 666 N N . LEU A 1 89 ? -6.944 -5.221 43.341 1.00 83.12 89 LEU A N 1
ATOM 667 C CA . LEU A 1 89 ? -6.842 -6.539 42.724 1.00 83.12 89 LEU A CA 1
ATOM 668 C C . LEU A 1 89 ? -5.584 -6.646 41.843 1.00 83.12 89 LEU A C 1
ATOM 670 O O . LEU A 1 89 ? -4.838 -7.607 41.977 1.00 83.12 89 LEU A O 1
ATOM 674 N N . THR A 1 90 ? -5.285 -5.649 41.004 1.00 79.06 90 THR A N 1
ATOM 675 C CA . THR A 1 90 ? -4.059 -5.648 40.185 1.00 79.06 90 THR A CA 1
ATOM 676 C C . THR A 1 90 ? -2.777 -5.614 40.989 1.00 79.06 90 THR A C 1
ATOM 678 O O . THR A 1 90 ? -1.850 -6.351 40.670 1.00 79.06 90 THR A O 1
ATOM 681 N N . LEU A 1 91 ? -2.71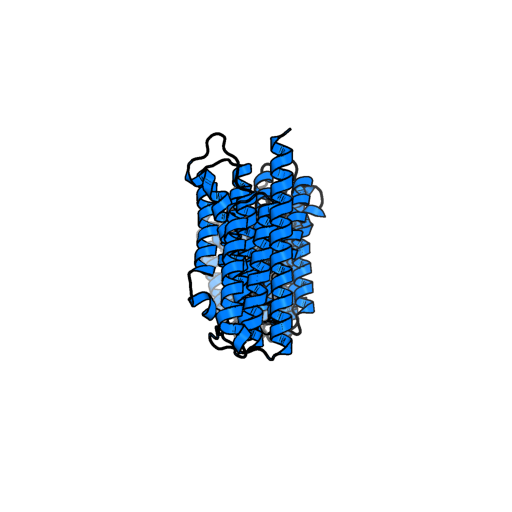8 -4.773 42.021 1.00 80.38 91 LEU A N 1
ATOM 682 C CA . LEU A 1 91 ? -1.534 -4.637 42.864 1.00 80.38 91 LEU A CA 1
ATOM 683 C C . LEU A 1 91 ? -1.304 -5.912 43.684 1.00 80.38 91 LEU A C 1
ATOM 685 O O . LEU A 1 91 ? -0.176 -6.380 43.783 1.00 80.38 91 LEU A O 1
ATOM 689 N N . GLY A 1 92 ? -2.377 -6.543 44.164 1.00 75.81 92 GLY A N 1
ATOM 690 C CA . GLY A 1 92 ? -2.318 -7.860 44.795 1.00 75.81 92 GLY A CA 1
ATOM 691 C C . GLY A 1 92 ? -1.800 -8.944 43.853 1.00 75.81 92 GLY A C 1
ATOM 692 O O . GLY A 1 92 ? -0.955 -9.741 44.240 1.00 75.81 92 GLY A O 1
ATOM 693 N N . LEU A 1 93 ? -2.232 -8.951 42.590 1.00 68.19 93 LEU A N 1
ATOM 694 C CA . LEU A 1 93 ? -1.761 -9.907 41.573 1.00 68.19 93 LEU A CA 1
ATOM 695 C C . LEU A 1 93 ? -0.313 -9.655 41.117 1.00 68.19 93 LEU A C 1
ATOM 697 O O . LEU A 1 93 ? 0.284 -10.511 40.463 1.00 68.19 93 LEU A O 1
ATOM 701 N N . LEU A 1 94 ? 0.248 -8.488 41.450 1.00 71.31 94 LEU A N 1
ATOM 702 C CA . LEU A 1 94 ? 1.665 -8.178 41.290 1.00 71.31 94 LEU A CA 1
ATOM 703 C C . LEU A 1 94 ? 2.535 -8.718 42.440 1.00 71.31 94 LEU A C 1
ATOM 705 O O . LEU A 1 94 ? 3.756 -8.734 42.302 1.00 71.31 94 LEU A O 1
ATOM 709 N N . SER A 1 95 ? 1.968 -9.250 43.521 1.00 67.38 95 SER A N 1
ATOM 710 C CA . SER A 1 95 ? 2.727 -10.097 44.459 1.00 67.38 95 SER A CA 1
ATOM 711 C C . SER A 1 95 ? 2.952 -11.498 43.849 1.00 67.38 95 SER A C 1
ATOM 713 O O . SER A 1 95 ? 2.255 -11.851 42.899 1.00 67.38 95 SER A O 1
ATOM 715 N N . ASP A 1 96 ? 3.941 -12.282 44.300 1.00 62.78 96 ASP A N 1
ATOM 716 C CA . ASP A 1 96 ? 4.372 -13.587 43.724 1.00 62.78 96 ASP A CA 1
ATOM 717 C C . ASP A 1 96 ? 3.330 -14.736 43.811 1.00 62.78 96 ASP A C 1
ATOM 719 O O . ASP A 1 96 ? 3.653 -15.923 43.867 1.00 62.78 96 ASP A O 1
ATOM 723 N N . ILE A 1 97 ? 2.041 -14.409 43.818 1.00 66.06 97 ILE A N 1
ATOM 724 C CA . ILE A 1 97 ? 0.937 -15.361 43.804 1.00 66.06 97 ILE A CA 1
ATOM 725 C C . ILE A 1 97 ? 0.792 -15.912 42.383 1.00 66.06 97 ILE A C 1
ATOM 727 O O . ILE A 1 97 ? 0.591 -15.166 41.421 1.00 66.06 97 ILE A O 1
ATOM 731 N N . THR A 1 98 ? 0.836 -17.236 42.241 1.00 62.03 98 THR A N 1
ATOM 732 C CA . THR A 1 98 ? 0.480 -17.910 40.991 1.00 62.03 98 THR A CA 1
ATOM 733 C C . THR A 1 98 ? -0.987 -17.631 40.670 1.00 62.03 98 THR A C 1
ATOM 735 O O . THR A 1 98 ? -1.916 -18.114 41.320 1.00 62.03 98 THR A O 1
ATOM 738 N N . VAL A 1 99 ? -1.205 -16.772 39.676 1.00 62.09 99 VAL A N 1
ATOM 739 C CA . VAL A 1 99 ? -2.539 -16.311 39.295 1.00 62.09 99 VAL A CA 1
ATOM 740 C C . VAL A 1 99 ? -3.278 -17.442 38.590 1.00 62.09 99 VAL A C 1
ATOM 742 O O . VAL A 1 99 ? -2.971 -17.793 37.455 1.00 62.09 99 VAL A O 1
ATOM 745 N N . SER A 1 100 ? -4.267 -18.008 39.276 1.00 65.12 100 SER A N 1
ATOM 746 C CA . SER A 1 100 ? -5.204 -18.969 38.699 1.00 65.12 100 SER A CA 1
ATOM 747 C C . SER A 1 100 ? -6.152 -18.288 37.703 1.00 65.12 100 SER A C 1
ATOM 749 O O . SER A 1 100 ? -6.551 -17.135 37.900 1.00 65.12 100 SER A O 1
ATOM 751 N N . ALA A 1 101 ? -6.614 -19.033 36.692 1.00 64.69 101 ALA A N 1
ATOM 752 C CA . ALA A 1 101 ? -7.662 -18.606 35.760 1.00 64.69 101 ALA A CA 1
ATOM 753 C C . ALA A 1 101 ? -8.941 -18.074 36.457 1.00 64.69 101 ALA A C 1
ATOM 755 O O . ALA A 1 101 ? -9.697 -17.301 35.867 1.00 64.69 101 ALA A O 1
ATOM 756 N N . PHE A 1 102 ? -9.158 -18.419 37.734 1.00 68.94 102 PHE A N 1
ATOM 757 C CA . PHE A 1 102 ? -10.265 -17.947 38.576 1.00 68.94 102 PHE A CA 1
ATOM 758 C C . PHE A 1 102 ? -10.315 -16.431 38.825 1.00 68.94 102 PHE A C 1
ATOM 760 O O . PHE A 1 102 ? -11.363 -15.914 39.213 1.00 68.94 102 PHE A O 1
ATOM 767 N N . VAL A 1 103 ? -9.227 -15.696 38.591 1.00 76.81 103 VAL A N 1
ATOM 768 C CA . VAL A 1 103 ? -9.201 -14.233 38.759 1.00 76.81 103 VAL A CA 1
ATOM 769 C C . VAL A 1 103 ? -9.972 -13.516 37.643 1.00 76.81 103 VAL A C 1
ATOM 771 O O . VAL A 1 103 ? -10.608 -12.485 37.880 1.00 76.81 103 VAL A O 1
ATOM 774 N N . TRP A 1 104 ? -9.985 -14.078 36.431 1.00 75.25 104 TRP A N 1
ATOM 775 C CA . TRP A 1 104 ? -10.586 -13.442 35.256 1.00 75.25 104 TRP A CA 1
ATOM 776 C C . TRP A 1 104 ? -12.102 -13.233 35.356 1.00 75.25 104 TRP A C 1
ATOM 778 O O . TRP A 1 104 ? -12.539 -12.111 35.096 1.00 75.25 104 TRP A O 1
ATOM 788 N N . PRO A 1 105 ? -12.920 -14.210 35.805 1.00 77.44 105 PRO A N 1
ATOM 789 C CA . PRO A 1 105 ? -14.348 -13.989 36.044 1.00 77.44 105 PRO A CA 1
ATOM 790 C C . PRO A 1 105 ? -14.649 -12.800 36.963 1.00 77.44 105 PRO A C 1
ATOM 792 O O . PRO A 1 105 ? -15.644 -12.105 36.764 1.00 77.44 105 PRO A O 1
ATOM 795 N N . VAL A 1 106 ? -13.786 -12.531 37.946 1.00 83.19 106 VAL A N 1
ATOM 796 C CA . VAL A 1 106 ? -13.960 -11.426 38.899 1.00 83.19 106 VAL A CA 1
ATOM 797 C C . VAL A 1 106 ? -13.600 -10.089 38.268 1.00 83.19 106 VAL A C 1
ATOM 799 O O . VAL A 1 106 ? -14.405 -9.160 38.331 1.00 83.19 106 VAL A O 1
ATOM 802 N N . VAL A 1 107 ? -12.450 -10.004 37.589 1.00 80.88 107 VAL A N 1
ATOM 803 C CA . VAL A 1 107 ? -12.073 -8.828 36.785 1.00 80.88 107 VAL A CA 1
ATOM 804 C C . VAL A 1 107 ? -13.192 -8.493 35.794 1.00 80.88 107 VAL A C 1
ATOM 806 O O . VAL A 1 107 ? -13.601 -7.337 35.672 1.00 80.88 107 VAL A O 1
ATOM 809 N N . PHE A 1 108 ? -13.745 -9.502 35.122 1.00 77.44 108 PHE A N 1
ATOM 810 C CA . PHE A 1 108 ? -14.831 -9.340 34.156 1.00 77.44 108 PHE A CA 1
ATOM 811 C C . PHE A 1 108 ? -16.142 -8.914 34.810 1.00 77.44 108 PHE A C 1
ATOM 813 O O . PHE A 1 108 ? -16.806 -8.009 34.306 1.00 77.44 108 PHE A O 1
ATOM 820 N N . GLY A 1 109 ? -16.495 -9.512 35.949 1.00 82.88 109 GLY A N 1
ATOM 821 C CA . GLY A 1 109 ? -17.671 -9.130 36.725 1.00 82.88 109 GLY A CA 1
ATOM 822 C C . GLY A 1 109 ? -17.614 -7.668 37.165 1.00 82.88 109 GLY A C 1
ATOM 823 O O . GLY A 1 109 ? -18.577 -6.932 36.961 1.00 82.88 109 GLY A O 1
ATOM 824 N N . LEU A 1 110 ? -16.465 -7.215 37.674 1.00 86.75 110 LEU A N 1
ATOM 825 C CA . LEU A 1 110 ? -16.248 -5.820 38.070 1.00 86.75 110 LEU A CA 1
ATOM 826 C C . LEU A 1 110 ? -16.325 -4.856 36.877 1.00 86.75 110 LEU A C 1
ATOM 828 O O . LEU A 1 110 ? -16.969 -3.811 36.980 1.00 86.75 110 LEU A O 1
ATOM 832 N N . ASN A 1 111 ? -15.759 -5.224 35.723 1.00 83.06 111 ASN A N 1
ATOM 833 C CA . ASN A 1 111 ? -15.899 -4.446 34.488 1.00 83.06 111 ASN A CA 1
ATOM 834 C C . ASN A 1 111 ? -17.351 -4.342 34.022 1.00 83.06 111 ASN A C 1
ATOM 836 O O . ASN A 1 111 ? -17.808 -3.253 33.679 1.00 83.06 111 ASN A O 1
ATOM 840 N N . LEU A 1 112 ? -18.089 -5.456 34.022 1.00 80.81 112 LEU A N 1
ATOM 841 C CA . LEU A 1 112 ? -19.497 -5.484 33.634 1.00 80.81 112 LEU A CA 1
ATOM 842 C C . LEU A 1 112 ? -20.339 -4.609 34.571 1.00 80.81 112 LEU A C 1
ATOM 844 O O . LEU A 1 112 ? -21.197 -3.860 34.106 1.00 80.81 112 LEU A O 1
ATOM 848 N N . MET A 1 113 ? -20.071 -4.667 35.879 1.00 86.38 113 MET A N 1
ATOM 849 C CA . MET A 1 113 ? -20.718 -3.812 36.874 1.00 86.38 113 MET A CA 1
ATOM 850 C C . MET A 1 113 ? -20.395 -2.337 36.631 1.00 86.38 113 MET A C 1
ATOM 852 O O . MET A 1 113 ? -21.315 -1.526 36.559 1.00 86.38 113 MET A O 1
ATOM 856 N N . ALA A 1 114 ? -19.120 -1.984 36.441 1.00 84.88 114 ALA A N 1
ATOM 857 C CA . ALA A 1 114 ? -18.706 -0.613 36.150 1.00 84.88 114 ALA A CA 1
ATOM 858 C C . ALA A 1 114 ? -19.355 -0.078 34.864 1.00 84.88 114 ALA A C 1
ATOM 860 O O . ALA A 1 114 ? -19.867 1.042 34.843 1.00 84.88 114 ALA A O 1
ATOM 861 N N . LEU A 1 115 ? -19.408 -0.900 33.811 1.00 78.75 115 LEU A N 1
ATOM 862 C CA . LEU A 1 115 ? -20.058 -0.567 32.547 1.00 78.75 115 LEU A CA 1
ATOM 863 C C . LEU A 1 115 ? -21.570 -0.388 32.725 1.00 78.75 115 LEU A C 1
ATOM 865 O O . LEU A 1 115 ? -22.135 0.596 32.254 1.00 78.75 115 LEU A O 1
ATOM 869 N N . GLY A 1 116 ? -22.228 -1.308 33.433 1.00 78.00 116 GLY A N 1
ATOM 870 C CA . GLY A 1 116 ? -23.660 -1.246 33.721 1.00 78.00 116 GLY A CA 1
ATOM 871 C C . GLY A 1 116 ? -24.037 -0.006 34.532 1.00 78.00 116 GLY A C 1
ATOM 872 O O . GLY A 1 116 ? -25.012 0.673 34.208 1.00 78.00 116 GLY A O 1
ATOM 873 N N . VAL A 1 117 ? -23.228 0.341 35.536 1.00 81.19 117 VAL A N 1
ATOM 874 C CA . VAL A 1 117 ? -23.392 1.556 36.344 1.00 81.19 117 VAL A CA 1
ATOM 875 C C . VAL A 1 117 ? -23.169 2.806 35.499 1.00 81.19 117 VAL A C 1
ATOM 877 O O . VAL A 1 117 ? -23.994 3.719 35.551 1.00 81.19 117 VAL A O 1
ATOM 880 N N . ALA A 1 118 ? -22.120 2.850 34.675 1.00 79.81 118 ALA A N 1
ATOM 881 C CA . ALA A 1 118 ? -21.861 3.972 33.774 1.00 79.81 118 ALA A CA 1
ATOM 882 C C . ALA A 1 118 ? -23.011 4.181 32.776 1.00 79.81 118 ALA A C 1
ATOM 884 O O . ALA A 1 118 ? -23.451 5.310 32.571 1.00 79.81 118 ALA A O 1
ATOM 885 N N . LEU A 1 119 ? -23.554 3.099 32.209 1.00 73.81 119 LEU A N 1
ATOM 886 C CA . LEU A 1 119 ? -24.704 3.140 31.300 1.00 73.81 119 LEU A CA 1
ATOM 887 C C . LEU A 1 119 ? -25.982 3.622 31.994 1.00 73.81 119 LEU A C 1
ATOM 889 O O . LEU A 1 119 ? -26.746 4.388 31.410 1.00 73.81 119 LEU A O 1
ATOM 893 N N . ALA A 1 120 ? -26.222 3.192 33.233 1.00 74.00 120 ALA A N 1
ATOM 894 C CA . ALA A 1 120 ? -27.439 3.539 33.957 1.00 74.00 120 ALA A CA 1
ATOM 895 C C . ALA A 1 120 ? -27.424 4.951 34.559 1.00 74.00 120 ALA A C 1
ATOM 897 O O . ALA A 1 120 ? -28.479 5.564 34.686 1.00 74.00 120 ALA A O 1
ATOM 898 N N . THR A 1 121 ? -26.246 5.459 34.925 1.00 74.62 121 THR A N 1
ATOM 899 C CA . THR A 1 121 ? -26.072 6.770 35.581 1.00 74.62 121 THR A CA 1
ATOM 900 C C . THR A 1 121 ? -25.561 7.862 34.639 1.00 74.62 121 THR A C 1
ATOM 902 O O . THR A 1 121 ? -25.590 9.048 34.954 1.00 74.62 121 THR A O 1
ATOM 905 N N . GLY A 1 122 ? -25.063 7.469 33.467 1.00 70.69 122 GLY A N 1
ATOM 906 C CA . GLY A 1 122 ? -24.408 8.350 32.508 1.00 70.69 122 GLY A CA 1
ATOM 907 C C . GLY A 1 122 ? -23.051 8.896 32.940 1.00 70.69 122 GLY A C 1
ATOM 908 O O . GLY A 1 122 ? -22.562 9.863 32.357 1.00 70.69 122 GLY A O 1
ATOM 909 N N . PHE A 1 123 ? -22.425 8.279 33.941 1.00 77.62 123 PHE A N 1
ATOM 910 C CA . PHE A 1 123 ? -21.103 8.655 34.417 1.00 77.62 123 PHE A CA 1
ATOM 911 C C . PHE A 1 123 ? -19.998 7.939 33.620 1.00 77.62 123 PHE A C 1
ATOM 913 O O . PHE A 1 123 ? -19.503 6.879 34.003 1.00 77.62 123 PHE A O 1
ATOM 920 N N . PHE A 1 124 ? -19.610 8.528 32.484 1.00 72.19 124 PHE A N 1
ATOM 921 C CA . PHE A 1 124 ? -18.651 7.945 31.530 1.00 72.19 124 PHE A CA 1
ATOM 922 C C . PHE A 1 124 ? -17.280 7.608 32.142 1.00 72.19 124 PHE A C 1
ATOM 924 O O . PHE A 1 124 ? -16.669 6.605 31.770 1.00 72.19 124 PHE A O 1
ATOM 931 N N . ALA A 1 125 ? -16.812 8.398 33.113 1.00 76.75 125 ALA A N 1
ATOM 932 C CA . ALA A 1 125 ? -15.505 8.197 33.735 1.00 76.75 125 ALA A CA 1
ATOM 933 C C . ALA A 1 125 ? -15.366 6.826 34.425 1.00 76.75 125 ALA A C 1
ATOM 935 O O . ALA A 1 125 ? -14.272 6.273 34.424 1.00 76.75 125 ALA A O 1
ATOM 936 N N . ALA A 1 126 ? -16.454 6.232 34.935 1.00 78.38 126 ALA A N 1
ATOM 937 C CA . ALA A 1 126 ? -16.413 4.883 35.512 1.00 78.38 126 ALA A CA 1
ATOM 938 C C . ALA A 1 126 ? -16.136 3.795 34.475 1.00 78.38 126 ALA A C 1
ATOM 940 O O . ALA A 1 126 ? -15.336 2.897 34.730 1.00 78.38 126 ALA A O 1
ATOM 941 N N . ALA A 1 127 ? -16.746 3.891 33.292 1.00 75.88 127 ALA A N 1
ATOM 942 C CA . ALA A 1 127 ? -16.467 2.952 32.213 1.00 75.88 127 ALA A CA 1
ATOM 943 C C . ALA A 1 127 ? -15.031 3.105 31.703 1.00 75.88 127 ALA A C 1
ATOM 945 O O . ALA A 1 127 ? -14.335 2.108 31.535 1.00 75.88 127 ALA A O 1
ATOM 946 N N . LEU A 1 128 ? -14.568 4.343 31.505 1.00 77.56 128 LEU A N 1
ATOM 947 C CA . LEU A 1 128 ? -13.196 4.596 31.068 1.00 77.56 128 LEU A CA 1
ATOM 948 C C . LEU A 1 128 ? -12.173 4.092 32.098 1.00 77.56 128 LEU A C 1
ATOM 950 O O . LEU A 1 128 ? -11.224 3.411 31.722 1.00 77.56 128 LEU A O 1
ATOM 954 N N . ALA A 1 129 ? -12.392 4.364 33.389 1.00 82.50 129 ALA A N 1
ATOM 955 C CA . ALA A 1 129 ? -11.531 3.882 34.467 1.00 82.50 129 ALA A CA 1
ATOM 956 C C . ALA A 1 129 ? -11.473 2.350 34.512 1.00 82.50 129 ALA A C 1
ATOM 958 O O . ALA A 1 129 ? -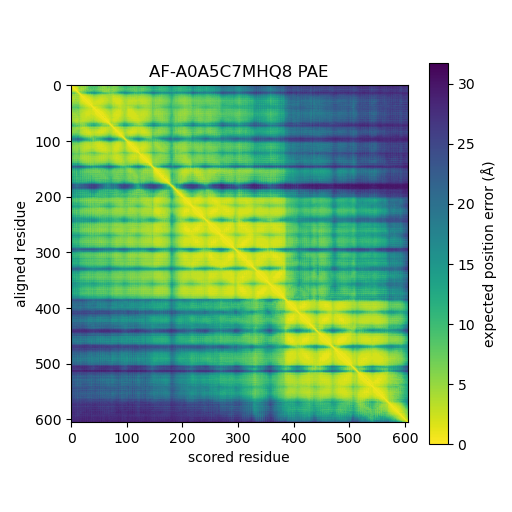10.385 1.794 34.626 1.00 82.50 129 ALA A O 1
ATOM 959 N N . ALA A 1 130 ? -12.612 1.664 34.360 1.00 82.50 130 ALA A N 1
ATOM 960 C CA . ALA A 1 130 ? -12.651 0.203 34.330 1.00 82.50 130 ALA A CA 1
ATOM 961 C C . ALA A 1 130 ? -11.832 -0.365 33.163 1.00 82.50 130 ALA A C 1
ATOM 963 O O . ALA A 1 130 ? -11.008 -1.258 33.359 1.00 82.50 130 ALA A O 1
ATOM 964 N N . LEU A 1 131 ? -11.991 0.205 31.963 1.00 76.88 131 LEU A N 1
ATOM 965 C CA . LEU A 1 131 ? -11.241 -0.210 30.775 1.00 76.88 131 LEU A CA 1
ATOM 966 C C . LEU A 1 131 ? -9.730 0.020 30.951 1.00 76.88 131 LEU A C 1
ATOM 968 O O . LEU A 1 131 ? -8.943 -0.888 30.687 1.00 76.88 131 LEU A O 1
ATOM 972 N N . LEU A 1 132 ? -9.321 1.201 31.434 1.00 80.62 132 LEU A N 1
ATOM 973 C CA . LEU A 1 132 ? -7.911 1.547 31.654 1.00 80.62 132 LEU A CA 1
ATOM 974 C C . LEU A 1 132 ? -7.260 0.689 32.745 1.00 80.62 132 LEU A C 1
ATOM 976 O O . LEU A 1 132 ? -6.134 0.230 32.568 1.00 80.62 132 LEU A O 1
ATOM 980 N N . LEU A 1 133 ? -7.963 0.431 33.849 1.00 83.06 133 LEU A N 1
ATOM 981 C CA . LEU A 1 133 ? -7.459 -0.425 34.924 1.00 83.06 133 LEU A CA 1
ATOM 982 C C . LEU A 1 133 ? -7.345 -1.877 34.476 1.00 83.06 133 LEU A C 1
ATOM 984 O O . LEU A 1 133 ? -6.358 -2.531 34.789 1.00 83.06 133 LEU A O 1
ATOM 988 N N . THR A 1 134 ? -8.296 -2.377 33.690 1.00 78.88 134 THR A N 1
ATOM 989 C CA . THR A 1 134 ? -8.229 -3.731 33.113 1.00 78.88 134 THR A CA 1
ATOM 990 C C . THR A 1 134 ? -7.064 -3.871 32.151 1.00 78.88 134 THR A C 1
ATOM 992 O O . THR A 1 134 ? -6.337 -4.861 32.178 1.00 78.88 134 THR A O 1
ATOM 995 N N . PHE A 1 135 ? -6.853 -2.848 31.327 1.00 75.31 135 PHE A N 1
ATOM 996 C CA . PHE A 1 135 ? -5.691 -2.770 30.464 1.00 75.31 135 PHE A CA 1
ATOM 997 C C . PHE A 1 135 ? -4.387 -2.800 31.275 1.00 75.31 135 PHE A C 1
ATOM 999 O O . PHE A 1 135 ? -3.518 -3.627 31.006 1.00 75.31 135 PHE A O 1
ATOM 1006 N N . PHE A 1 136 ? -4.280 -1.964 32.312 1.00 78.75 136 PHE A N 1
ATOM 1007 C CA . PHE A 1 136 ? -3.135 -1.950 33.224 1.00 78.75 136 PHE A CA 1
ATOM 1008 C C . PHE A 1 136 ? -2.939 -3.298 33.936 1.00 78.75 136 PHE A C 1
ATOM 1010 O O . PHE A 1 136 ? -1.803 -3.746 34.077 1.00 78.75 136 PHE A O 1
ATOM 1017 N N . SER A 1 137 ? -4.034 -3.970 34.314 1.00 76.62 137 SER A N 1
ATOM 1018 C CA . SER A 1 137 ? -4.035 -5.308 34.924 1.00 76.62 137 SER A CA 1
ATOM 1019 C C . SER A 1 137 ? -3.327 -6.311 34.024 1.00 76.62 137 SER A C 1
ATOM 1021 O O . SER A 1 137 ? -2.380 -6.977 34.433 1.00 76.62 137 SER A O 1
ATOM 1023 N N . ILE A 1 138 ? -3.788 -6.394 32.773 1.00 73.12 138 ILE A N 1
ATOM 1024 C CA . ILE A 1 138 ? -3.303 -7.370 31.802 1.00 73.12 138 ILE A CA 1
ATOM 1025 C C . ILE A 1 138 ? -1.861 -7.048 31.420 1.00 73.12 138 ILE A C 1
ATOM 1027 O O . ILE A 1 138 ? -1.028 -7.948 31.401 1.00 73.12 138 ILE A O 1
ATOM 1031 N N . TYR A 1 139 ? -1.544 -5.770 31.186 1.00 74.50 139 TYR A N 1
ATOM 1032 C CA . TYR A 1 139 ? -0.184 -5.326 30.882 1.00 74.50 139 TYR A CA 1
ATOM 1033 C C . TYR A 1 139 ? 0.810 -5.712 31.985 1.00 74.50 139 TYR A C 1
ATOM 1035 O O . TYR A 1 139 ? 1.866 -6.272 31.696 1.00 74.50 139 TYR A O 1
ATOM 1043 N N . SER A 1 140 ? 0.451 -5.438 33.240 1.00 74.62 140 SER A N 1
ATOM 1044 C CA . SER A 1 140 ? 1.284 -5.695 34.418 1.00 74.62 140 SER A CA 1
ATOM 1045 C C . SER A 1 140 ? 1.489 -7.188 34.680 1.00 74.62 140 SER A C 1
ATOM 1047 O O . SER A 1 140 ? 2.561 -7.603 35.114 1.00 74.62 140 SER A O 1
ATOM 1049 N N . TRP A 1 141 ? 0.482 -8.007 34.373 1.00 73.62 141 TRP A N 1
ATOM 1050 C CA . TRP A 1 141 ? 0.560 -9.458 34.519 1.00 73.62 141 TRP A CA 1
ATOM 1051 C C . TRP A 1 141 ? 1.317 -10.144 33.376 1.00 73.62 141 TRP A C 1
ATOM 1053 O O . TRP A 1 141 ? 1.901 -11.209 33.568 1.00 73.62 141 TRP A O 1
ATOM 1063 N N . MET A 1 142 ? 1.353 -9.537 32.187 1.00 70.69 142 MET A N 1
ATOM 1064 C CA . MET A 1 142 ? 1.837 -10.206 30.979 1.00 70.69 142 MET A CA 1
ATOM 1065 C C . MET A 1 142 ? 3.267 -10.776 31.034 1.00 70.69 142 MET A C 1
ATOM 1067 O O . MET A 1 142 ? 3.482 -11.828 30.439 1.00 70.69 142 MET A O 1
ATOM 1071 N N . PRO A 1 143 ? 4.243 -10.168 31.739 1.00 71.62 143 PRO A N 1
ATOM 1072 C CA . PRO A 1 143 ? 5.576 -10.755 31.911 1.00 71.62 143 PRO A CA 1
ATOM 1073 C C . PRO A 1 143 ? 5.602 -12.081 32.687 1.00 71.62 143 PRO A C 1
ATOM 1075 O O . PRO A 1 143 ? 6.611 -12.774 32.653 1.00 71.62 143 PRO A O 1
ATOM 1078 N N . ARG A 1 144 ? 4.526 -12.421 33.408 1.00 70.88 144 ARG A N 1
ATOM 1079 C CA . ARG A 1 144 ? 4.434 -13.600 34.289 1.00 70.88 144 ARG A CA 1
ATOM 1080 C C . ARG A 1 144 ? 3.735 -14.792 33.638 1.00 70.88 144 ARG A C 1
ATOM 1082 O O . ARG A 1 144 ? 3.650 -15.858 34.242 1.00 70.88 144 ARG A O 1
ATOM 1089 N N . LEU A 1 145 ? 3.222 -14.618 32.422 1.00 65.31 145 LEU A N 1
ATOM 1090 C CA . LEU A 1 145 ? 2.625 -15.691 31.636 1.00 65.31 145 LEU A CA 1
ATOM 1091 C C . LEU A 1 145 ? 3.719 -16.633 31.118 1.00 65.31 145 LEU A C 1
ATOM 1093 O O . LEU A 1 145 ? 4.590 -16.219 30.356 1.00 65.31 145 LEU A O 1
ATOM 1097 N N . SER A 1 146 ? 3.650 -17.911 31.492 1.00 60.59 146 SER A N 1
ATOM 1098 C CA . SER A 1 146 ? 4.417 -18.966 30.823 1.00 60.59 146 SER A CA 1
ATOM 1099 C C . SER A 1 146 ? 3.804 -19.282 29.450 1.00 60.59 146 SER A C 1
ATOM 1101 O O . SER A 1 146 ? 2.629 -19.002 29.197 1.00 60.59 146 SER A O 1
ATOM 1103 N N . SER A 1 147 ? 4.579 -19.887 28.543 1.00 55.12 147 SER A N 1
ATOM 1104 C CA . SER A 1 147 ? 4.139 -20.227 27.176 1.00 55.12 147 SER A CA 1
ATOM 1105 C C . SER A 1 147 ? 2.881 -21.113 27.125 1.00 55.12 147 SER A C 1
ATOM 1107 O O . SER A 1 147 ? 2.116 -21.027 26.167 1.00 55.12 147 SER A O 1
ATOM 1109 N N . GLY A 1 148 ? 2.602 -21.894 28.176 1.00 59.19 148 GLY A N 1
ATOM 1110 C CA . GLY A 1 148 ? 1.372 -22.687 28.312 1.00 59.19 148 GLY A CA 1
ATOM 1111 C C . GLY A 1 148 ? 0.091 -21.873 28.566 1.00 59.19 148 GLY A C 1
ATOM 1112 O O . GLY A 1 148 ? -1.003 -22.398 28.384 1.00 59.19 148 GLY A O 1
ATOM 1113 N N . GLY A 1 149 ? 0.196 -20.592 28.940 1.00 68.06 149 GLY A N 1
ATOM 1114 C CA . GLY A 1 149 ? -0.944 -19.730 29.287 1.00 68.06 149 GLY A CA 1
ATOM 1115 C C . GLY A 1 149 ? -1.615 -19.007 28.109 1.00 68.06 149 GLY A C 1
ATOM 1116 O O . GLY A 1 149 ? -2.608 -18.306 28.313 1.00 68.06 149 GLY A O 1
ATOM 1117 N N . LEU A 1 150 ? -1.110 -19.156 26.874 1.00 74.50 150 LEU A N 1
ATOM 1118 C CA . LEU A 1 150 ? -1.667 -18.489 25.683 1.00 74.50 150 LEU A CA 1
ATOM 1119 C C . LEU A 1 150 ? -3.148 -18.847 25.480 1.00 74.50 150 LEU A C 1
ATOM 1121 O O . LEU A 1 150 ? -3.966 -17.961 25.248 1.00 74.50 150 LEU A O 1
ATOM 1125 N N . GLY A 1 151 ? -3.497 -20.133 25.579 1.00 77.31 151 GLY A N 1
ATOM 1126 C CA . GLY A 1 151 ? -4.869 -20.604 25.375 1.00 77.31 151 GLY A CA 1
ATOM 1127 C C . GLY A 1 151 ? -5.851 -20.006 26.384 1.00 77.31 151 GLY A C 1
ATOM 1128 O O . GLY A 1 151 ? -6.916 -19.528 25.996 1.00 77.31 151 GLY A O 1
ATOM 1129 N N . GLU A 1 152 ? -5.464 -19.958 27.662 1.00 76.00 152 GLU A N 1
ATOM 1130 C CA . GLU A 1 152 ? -6.268 -19.343 28.722 1.00 76.00 152 GLU A CA 1
ATOM 1131 C C . GLU A 1 152 ? -6.443 -17.841 28.489 1.00 76.00 152 GLU A C 1
ATOM 1133 O O . GLU A 1 152 ? -7.569 -17.348 28.529 1.00 76.00 152 GLU A O 1
ATOM 1138 N N . LEU A 1 153 ? -5.364 -17.118 28.160 1.00 77.31 153 LEU A N 1
ATOM 1139 C CA . LEU A 1 153 ? -5.430 -15.688 27.854 1.00 77.31 153 LEU A CA 1
ATOM 1140 C C . LEU A 1 153 ? -6.333 -15.406 26.642 1.00 77.31 153 LEU A C 1
ATOM 1142 O O . LEU A 1 153 ? -7.141 -14.479 26.672 1.00 77.31 153 LEU A O 1
ATOM 1146 N N . LEU A 1 154 ? -6.218 -16.199 25.576 1.00 82.31 154 LEU A N 1
ATOM 1147 C CA . LEU A 1 154 ? -7.029 -16.046 24.369 1.00 82.31 154 LEU A CA 1
ATOM 1148 C C . LEU A 1 154 ? -8.508 -16.350 24.628 1.00 82.31 154 LEU A C 1
ATOM 1150 O O . LEU A 1 154 ? -9.369 -15.621 24.135 1.00 82.31 154 LEU A O 1
ATOM 1154 N N . LEU A 1 155 ? -8.811 -17.370 25.436 1.00 81.06 155 LEU A N 1
ATOM 1155 C CA . LEU A 1 155 ? -10.174 -17.672 25.875 1.00 81.06 155 LEU A CA 1
ATOM 1156 C C . LEU A 1 155 ? -10.748 -16.509 26.686 1.00 81.06 155 LEU A C 1
ATOM 1158 O O . LEU A 1 155 ? -11.850 -16.043 26.405 1.00 81.06 155 LEU A O 1
ATOM 1162 N N . VAL A 1 156 ? -9.976 -16.002 27.647 1.00 77.19 156 VAL A N 1
ATOM 1163 C CA . VAL A 1 156 ? -10.302 -14.840 28.482 1.00 77.19 156 VAL A CA 1
ATOM 1164 C C . VAL A 1 156 ? -10.616 -13.628 27.599 1.00 77.19 156 VAL A C 1
ATOM 1166 O O . VAL A 1 156 ? -11.699 -13.053 27.713 1.00 77.19 156 VAL A O 1
ATOM 1169 N N . ILE A 1 157 ? -9.748 -13.283 26.644 1.00 79.62 157 ILE A N 1
ATOM 1170 C CA . ILE A 1 157 ? -9.975 -12.165 25.714 1.00 79.62 157 ILE A CA 1
ATOM 1171 C C . ILE A 1 157 ? -11.190 -12.414 24.801 1.00 79.62 157 ILE A C 1
ATOM 1173 O O . ILE A 1 157 ? -11.961 -11.488 24.542 1.00 79.62 157 ILE A O 1
ATOM 1177 N N . GLY A 1 158 ? -11.407 -13.646 24.336 1.00 80.38 158 GLY A N 1
ATOM 1178 C CA . GLY A 1 158 ? -12.561 -14.011 23.511 1.00 80.38 158 GLY A CA 1
ATOM 1179 C C . GLY A 1 158 ? -13.893 -13.863 24.253 1.00 80.38 158 GLY A C 1
ATOM 1180 O O . GLY A 1 158 ? -14.823 -13.236 23.740 1.00 80.38 158 GLY A O 1
ATOM 1181 N N . VAL A 1 159 ? -13.972 -14.370 25.488 1.00 79.56 159 VAL A N 1
ATOM 1182 C CA . VAL A 1 159 ? -15.139 -14.210 26.376 1.00 79.56 159 VAL A CA 1
ATOM 1183 C C . VAL A 1 159 ? -15.378 -12.733 26.681 1.00 79.56 159 VAL A C 1
ATOM 1185 O O . VAL A 1 159 ? -16.509 -12.258 26.585 1.00 79.56 159 VAL A O 1
ATOM 1188 N N . MET A 1 160 ? -14.314 -11.981 26.966 1.00 74.81 160 MET A N 1
ATOM 1189 C CA . MET A 1 160 ? -14.375 -10.535 27.169 1.00 74.81 160 MET A CA 1
ATOM 1190 C C . MET A 1 160 ? -14.972 -9.826 25.944 1.00 74.81 160 MET A C 1
ATOM 1192 O O . MET A 1 160 ? -15.910 -9.037 26.068 1.00 74.81 160 MET A O 1
ATOM 1196 N N . GLY A 1 161 ? -14.482 -10.160 24.747 1.00 77.31 161 GLY A N 1
ATOM 1197 C CA . GLY A 1 161 ? -14.998 -9.646 23.482 1.00 77.31 161 GLY A CA 1
ATOM 1198 C C . GLY A 1 161 ? -16.487 -9.932 23.288 1.00 77.31 161 GLY A C 1
ATOM 1199 O O . GLY A 1 161 ? -17.232 -9.023 22.928 1.00 77.31 161 GLY A O 1
ATOM 1200 N N . LEU A 1 162 ? -16.945 -11.153 23.591 1.00 80.19 162 LEU A N 1
ATOM 1201 C CA . LEU A 1 162 ? -18.363 -11.537 23.542 1.00 80.19 162 LEU A CA 1
ATOM 1202 C C . LEU A 1 162 ? -19.228 -10.711 24.498 1.00 80.19 162 LEU A C 1
ATOM 1204 O O . LEU A 1 162 ? -20.288 -10.221 24.105 1.00 80.19 162 LEU A O 1
ATOM 1208 N N . VAL A 1 163 ? -18.773 -10.529 25.737 1.00 75.25 163 VAL A N 1
ATOM 1209 C CA . VAL A 1 163 ? -19.505 -9.780 26.766 1.00 75.25 163 VAL A CA 1
ATOM 1210 C C . VAL A 1 163 ? -19.637 -8.306 26.380 1.00 75.25 163 VAL A C 1
ATOM 1212 O O . VAL A 1 163 ? -20.748 -7.767 26.371 1.00 75.25 163 VAL A O 1
ATOM 1215 N N . PHE A 1 164 ? -18.535 -7.657 25.995 1.00 73.19 164 PHE A N 1
ATOM 1216 C CA . PHE A 1 164 ? -18.563 -6.256 25.569 1.00 73.19 164 PHE A CA 1
ATOM 1217 C C . PHE A 1 164 ? -19.353 -6.062 24.272 1.00 73.19 164 PHE A C 1
ATOM 1219 O O . PHE A 1 164 ? -20.123 -5.105 24.162 1.00 73.19 164 PHE A O 1
ATOM 1226 N N . ALA A 1 165 ? -19.247 -6.994 23.322 1.00 73.31 165 ALA A N 1
ATOM 1227 C CA . ALA A 1 165 ? -20.053 -6.974 22.109 1.00 73.31 165 ALA A CA 1
ATOM 1228 C C . ALA A 1 165 ? -21.554 -7.117 22.411 1.00 73.31 165 ALA A C 1
ATOM 1230 O O . ALA A 1 165 ? -22.374 -6.390 21.849 1.00 73.31 165 ALA A O 1
ATOM 1231 N N . GLY A 1 166 ? -21.925 -8.010 23.333 1.00 73.62 166 GLY A N 1
ATOM 1232 C CA . GLY A 1 166 ? -23.300 -8.188 23.796 1.00 73.62 166 GLY A CA 1
ATOM 1233 C C . GLY A 1 166 ? -23.865 -6.926 24.450 1.00 73.62 166 GLY A C 1
ATOM 1234 O O . GLY A 1 166 ? -24.977 -6.506 24.118 1.00 73.62 166 GLY A O 1
ATOM 1235 N N . ALA A 1 167 ? -23.080 -6.270 25.310 1.00 70.88 167 ALA A N 1
ATOM 1236 C CA . ALA A 1 167 ? -23.444 -4.989 25.916 1.00 70.88 167 ALA A CA 1
ATOM 1237 C C . ALA A 1 167 ? -23.631 -3.887 24.855 1.00 70.88 167 ALA A C 1
ATOM 1239 O O . ALA A 1 167 ? -24.638 -3.171 24.869 1.00 70.88 167 ALA A O 1
ATOM 1240 N N . GLY A 1 168 ? -22.716 -3.802 23.883 1.00 69.88 168 GLY A N 1
ATOM 1241 C CA . GLY A 1 168 ? -22.812 -2.879 22.749 1.00 69.88 168 GLY A CA 1
ATOM 1242 C C . GLY A 1 168 ? -24.036 -3.138 21.862 1.00 69.88 168 GLY A C 1
ATOM 1243 O O . GLY A 1 168 ? -24.722 -2.200 21.456 1.00 69.88 168 GLY A O 1
ATOM 1244 N N . LEU A 1 169 ? -24.377 -4.405 21.608 1.00 71.75 169 LEU A N 1
ATOM 1245 C CA . LEU A 1 169 ? -25.557 -4.792 20.831 1.00 71.75 169 LEU A CA 1
ATOM 1246 C C . LEU A 1 169 ? -26.864 -4.470 21.562 1.00 71.75 169 LEU A C 1
ATOM 1248 O O . LEU A 1 169 ? -27.810 -3.961 20.955 1.00 71.75 169 LEU A O 1
ATOM 1252 N N . TRP A 1 170 ? -26.932 -4.782 22.858 1.00 72.31 170 TRP A N 1
ATOM 1253 C CA . TRP A 1 170 ? -28.073 -4.441 23.704 1.00 72.31 170 TRP A CA 1
ATOM 1254 C C . TRP A 1 170 ? -28.329 -2.932 23.681 1.00 72.31 170 TRP A C 1
ATOM 1256 O O . TRP A 1 170 ? -29.466 -2.495 23.477 1.00 72.31 170 TRP A O 1
ATOM 1266 N N . TRP A 1 171 ? -27.257 -2.143 23.776 1.00 68.44 171 TRP A N 1
ATOM 1267 C CA . TRP A 1 171 ? -27.309 -0.693 23.655 1.00 68.44 171 TRP A CA 1
ATOM 1268 C C . TRP A 1 171 ? -27.812 -0.234 22.285 1.00 68.44 171 TRP A C 1
ATOM 1270 O O . TRP A 1 171 ? -28.780 0.525 22.211 1.00 68.44 171 TRP A O 1
ATOM 1280 N N . ALA A 1 172 ? -27.216 -0.738 21.200 1.00 66.56 172 ALA A N 1
ATOM 1281 C CA . ALA A 1 172 ? -27.598 -0.396 19.832 1.00 66.56 172 ALA A CA 1
ATOM 1282 C C . ALA A 1 172 ? -29.096 -0.640 19.578 1.00 66.56 172 ALA A C 1
ATOM 1284 O O . ALA A 1 172 ? -29.794 0.204 19.012 1.00 66.56 172 ALA A O 1
ATOM 1285 N N . ARG A 1 173 ? -29.623 -1.769 20.073 1.00 72.12 173 ARG A N 1
ATOM 1286 C CA . ARG A 1 173 ? -31.051 -2.110 19.984 1.00 72.12 173 ARG A CA 1
ATOM 1287 C C . ARG A 1 173 ? -31.935 -1.174 20.805 1.00 72.12 173 ARG A C 1
ATOM 1289 O O . ARG A 1 173 ? -33.035 -0.853 20.366 1.00 72.12 173 ARG A O 1
ATOM 1296 N N . ARG A 1 174 ? -31.490 -0.747 21.989 1.00 68.56 174 ARG A N 1
ATOM 1297 C CA . ARG A 1 174 ? -32.247 0.173 22.852 1.00 68.56 174 ARG A CA 1
ATOM 1298 C C . ARG A 1 174 ? -32.285 1.587 22.274 1.00 68.56 174 ARG A C 1
ATOM 1300 O O . ARG A 1 174 ? -33.353 2.191 22.249 1.00 68.56 174 ARG A O 1
ATOM 1307 N N . ALA A 1 175 ? -31.157 2.078 21.762 1.00 59.44 175 ALA A N 1
ATOM 1308 C CA . ALA A 1 175 ? -31.069 3.368 21.084 1.00 59.44 175 ALA A CA 1
ATOM 1309 C C . ALA A 1 175 ? -31.993 3.423 19.854 1.00 59.44 175 ALA A C 1
ATOM 1311 O O . ALA A 1 175 ? -32.740 4.384 19.691 1.00 59.44 175 ALA A O 1
ATOM 1312 N N . ALA A 1 176 ? -32.023 2.355 19.050 1.00 62.53 176 ALA A N 1
ATOM 1313 C CA . ALA A 1 176 ? -32.895 2.254 17.878 1.00 62.53 176 ALA A CA 1
ATOM 1314 C C . ALA A 1 176 ? -34.401 2.210 18.211 1.00 62.53 176 ALA A C 1
ATOM 1316 O O . ALA A 1 176 ? -35.220 2.561 17.368 1.00 62.53 176 ALA A O 1
ATOM 1317 N N . ARG A 1 177 ? -34.787 1.782 19.424 1.00 65.88 177 ARG A N 1
ATOM 1318 C CA . ARG A 1 177 ? -36.195 1.678 19.858 1.00 65.88 177 ARG A CA 1
ATOM 1319 C C . ARG A 1 177 ? -36.781 2.983 20.407 1.00 65.88 177 ARG A C 1
ATOM 1321 O O . ARG A 1 177 ? -37.965 3.006 20.721 1.00 65.88 177 ARG A O 1
ATOM 1328 N N . GLY A 1 178 ? -35.984 4.041 20.578 1.00 55.78 178 GLY A N 1
ATOM 1329 C CA . GLY A 1 178 ? -36.471 5.350 21.039 1.00 55.78 178 GLY A CA 1
ATOM 1330 C C . GLY A 1 178 ? -37.111 5.370 22.438 1.00 55.78 178 GLY A C 1
ATOM 1331 O O . GLY A 1 178 ? -37.739 6.358 22.803 1.00 55.78 178 GLY A O 1
ATOM 1332 N N . THR A 1 179 ? -36.976 4.309 23.243 1.00 49.84 179 THR A N 1
ATOM 1333 C CA . THR A 1 179 ? -37.651 4.192 24.546 1.00 49.84 179 THR A CA 1
ATOM 1334 C C . THR A 1 179 ? -37.045 5.148 25.573 1.00 49.84 179 THR A C 1
ATOM 1336 O O . THR A 1 179 ? -36.041 4.795 26.192 1.00 49.84 179 THR A O 1
ATOM 1339 N N . ALA A 1 180 ? -37.656 6.324 25.763 1.00 44.12 180 ALA A N 1
ATOM 1340 C CA . ALA A 1 180 ? -37.337 7.305 26.803 1.00 44.12 180 ALA A CA 1
ATOM 1341 C C . ALA A 1 180 ? -37.575 6.727 28.210 1.00 44.12 180 ALA A C 1
ATOM 1343 O O . ALA A 1 180 ? -38.704 6.545 28.648 1.00 44.12 180 ALA A O 1
ATOM 1344 N N . GLY A 1 181 ? -36.493 6.424 28.921 1.00 45.09 181 GLY A N 1
ATOM 1345 C CA . GLY A 1 181 ? -36.485 6.143 30.360 1.00 45.09 181 GLY A CA 1
ATOM 1346 C C . GLY A 1 181 ? -35.366 6.944 31.034 1.00 45.09 181 GLY A C 1
ATOM 1347 O O . GLY A 1 181 ? -34.565 7.548 30.320 1.00 45.09 181 GLY A O 1
ATOM 1348 N N . PRO A 1 182 ? -35.227 6.935 32.370 1.00 44.44 182 PRO A N 1
ATOM 1349 C CA . PRO A 1 182 ? -34.179 7.692 33.074 1.00 44.44 182 PRO A CA 1
ATOM 1350 C C . PRO A 1 182 ? -32.743 7.342 32.624 1.00 44.44 182 PRO A C 1
ATOM 1352 O O . PRO A 1 182 ? -31.839 8.151 32.776 1.00 44.44 182 PRO A O 1
ATOM 1355 N N . ALA A 1 183 ? -32.551 6.184 31.979 1.00 47.62 183 ALA A N 1
ATOM 1356 C CA . ALA A 1 183 ? -31.307 5.750 31.334 1.00 47.62 183 ALA A CA 1
ATOM 1357 C C . ALA A 1 183 ? -31.231 6.069 29.819 1.00 47.62 183 ALA A C 1
ATOM 1359 O O . ALA A 1 183 ? -30.475 5.424 29.092 1.00 47.62 183 ALA A O 1
ATOM 1360 N N . THR A 1 184 ? -32.053 6.991 29.296 1.00 47.59 184 THR A N 1
ATOM 1361 C CA . THR A 1 184 ? -31.920 7.439 27.901 1.00 47.59 184 THR A CA 1
ATOM 1362 C C . THR A 1 184 ? -30.893 8.543 27.741 1.00 47.59 184 THR A C 1
ATOM 1364 O O . THR A 1 184 ? -30.798 9.443 28.572 1.00 47.59 184 THR A O 1
ATOM 1367 N N . PRO A 1 185 ? -30.127 8.519 26.641 1.00 51.06 185 PRO A N 1
ATOM 1368 C CA . PRO A 1 185 ? -28.815 9.142 26.566 1.00 51.06 185 PRO A CA 1
ATOM 1369 C C . PRO A 1 185 ? -28.882 10.642 26.295 1.00 51.06 185 PRO A C 1
ATOM 1371 O O . PRO A 1 185 ? -27.864 11.209 25.912 1.00 51.06 185 PRO A O 1
ATOM 1374 N N . LYS A 1 186 ? -30.034 11.307 26.485 1.00 51.56 186 LYS A N 1
ATOM 1375 C CA . LYS A 1 186 ? -30.153 12.764 26.294 1.00 51.56 186 LYS A CA 1
ATOM 1376 C C . LYS A 1 186 ? -29.092 13.527 27.105 1.00 51.56 186 LYS A C 1
ATOM 1378 O O . LYS A 1 186 ? -28.681 14.593 26.675 1.00 51.56 186 LYS A O 1
ATOM 1383 N N . ALA A 1 187 ? -28.604 12.945 28.207 1.00 52.78 187 ALA A N 1
ATOM 1384 C CA . ALA A 1 187 ? -27.554 13.501 29.060 1.00 52.78 187 ALA A CA 1
ATOM 1385 C C . ALA A 1 187 ? -26.097 13.218 28.619 1.00 52.78 187 ALA A C 1
ATOM 1387 O O . ALA A 1 187 ? -25.189 13.807 29.199 1.00 52.78 187 ALA A O 1
ATOM 1388 N N . TRP A 1 188 ? -25.840 12.324 27.651 1.00 58.47 188 TRP A N 1
ATOM 1389 C CA . TRP A 1 188 ? -24.473 12.036 27.184 1.00 58.47 188 TRP A CA 1
ATOM 1390 C C . TRP A 1 188 ? -24.053 13.038 26.107 1.00 58.47 188 TRP A C 1
ATOM 1392 O O . TRP A 1 188 ? -24.861 13.269 25.195 1.00 58.47 188 TRP A O 1
ATOM 1402 N N . PRO A 1 189 ? -22.805 13.547 26.151 1.00 62.62 189 PRO A N 1
ATOM 1403 C CA . PRO A 1 189 ? -22.202 14.262 25.031 1.00 62.62 189 PRO A CA 1
ATOM 1404 C C . PRO A 1 189 ? -22.307 13.430 23.751 1.00 62.62 189 PRO A C 1
ATOM 1406 O O . PRO A 1 189 ? -22.191 12.202 23.790 1.00 62.62 189 PRO A O 1
ATOM 1409 N N . GLU A 1 190 ? -22.541 14.084 22.618 1.00 63.12 190 GLU A N 1
ATOM 1410 C CA . GLU A 1 190 ? -22.710 13.419 21.322 1.00 63.12 190 GLU A CA 1
ATOM 1411 C C . GLU A 1 190 ? -21.493 12.551 20.959 1.00 63.12 190 GLU A C 1
ATOM 1413 O O . GLU A 1 190 ? -21.640 11.390 20.574 1.00 63.12 190 GLU A O 1
ATOM 1418 N N . GLU A 1 191 ? -20.296 13.066 21.234 1.00 64.75 191 GLU A N 1
ATOM 1419 C CA . GLU A 1 191 ? -19.008 12.383 21.082 1.00 64.75 191 GLU A CA 1
ATOM 1420 C C . GLU A 1 191 ? -18.957 11.052 21.846 1.00 64.75 191 GLU A C 1
ATOM 1422 O O . GLU A 1 191 ? -18.552 10.024 21.301 1.00 64.75 191 GLU A O 1
ATOM 1427 N N . ALA A 1 192 ? -19.443 11.028 23.091 1.00 62.25 192 ALA A N 1
ATOM 1428 C CA . ALA A 1 192 ? -19.420 9.837 23.939 1.00 62.25 192 ALA A CA 1
ATOM 1429 C C . ALA A 1 192 ? -20.335 8.720 23.409 1.00 62.25 192 ALA A C 1
ATOM 1431 O O . ALA A 1 192 ? -20.052 7.540 23.621 1.00 62.25 192 ALA A O 1
ATOM 1432 N N . ARG A 1 193 ? -21.413 9.061 22.687 1.00 64.44 193 ARG A N 1
ATOM 1433 C CA . ARG A 1 193 ? -22.336 8.070 22.100 1.00 64.44 193 ARG A CA 1
ATOM 1434 C C . ARG A 1 193 ? -21.701 7.302 20.941 1.00 64.44 193 ARG A C 1
ATOM 1436 O O . ARG A 1 193 ? -22.024 6.132 20.754 1.00 64.44 193 ARG A O 1
ATOM 1443 N N . VAL A 1 194 ? -20.802 7.948 20.198 1.00 63.81 194 VAL A N 1
ATOM 1444 C CA . VAL A 1 194 ? -20.056 7.346 19.081 1.00 63.81 194 VAL A CA 1
ATOM 1445 C C . VAL A 1 194 ? -18.789 6.648 19.582 1.00 63.81 194 VAL A C 1
ATOM 1447 O O . VAL A 1 194 ? -18.477 5.537 19.153 1.00 63.81 194 VAL A O 1
ATOM 1450 N N . LEU A 1 195 ? -18.074 7.276 20.518 1.00 64.31 195 LEU A N 1
ATOM 1451 C CA . LEU A 1 195 ? -16.783 6.802 21.010 1.00 64.31 195 LEU A CA 1
ATOM 1452 C C . LEU A 1 195 ? -16.915 5.552 21.892 1.00 64.31 195 LEU A C 1
ATOM 1454 O O . LEU A 1 195 ? -16.060 4.677 21.846 1.00 64.31 195 LEU A O 1
ATOM 1458 N N . PHE A 1 196 ? -17.987 5.420 22.671 1.00 69.62 196 PHE A N 1
ATOM 1459 C CA . PHE A 1 196 ? -18.122 4.324 23.634 1.00 69.62 196 PHE A CA 1
ATOM 1460 C C . PHE A 1 196 ? -18.236 2.921 22.993 1.00 69.62 196 PHE A C 1
ATOM 1462 O O . PHE A 1 196 ? -17.479 2.027 23.389 1.00 69.62 196 PHE A O 1
ATOM 1469 N N . PRO A 1 197 ? -19.084 2.683 21.969 1.00 69.62 197 PRO A N 1
ATOM 1470 C CA . PRO A 1 197 ? -19.065 1.413 21.238 1.00 69.62 197 PRO A CA 1
ATOM 1471 C C . PRO A 1 197 ? -17.719 1.136 20.552 1.00 69.62 197 PRO A C 1
ATOM 1473 O O . PRO A 1 197 ? -17.269 -0.005 20.496 1.00 69.62 197 PRO A O 1
ATOM 1476 N N . ALA A 1 198 ? -17.050 2.182 20.059 1.00 70.56 198 ALA A N 1
ATOM 1477 C CA . ALA A 1 198 ? -15.732 2.062 19.444 1.00 70.56 198 ALA A CA 1
ATOM 1478 C C . ALA A 1 198 ? -14.653 1.654 20.465 1.00 70.56 198 ALA A C 1
ATOM 1480 O O . ALA A 1 198 ? -13.890 0.729 20.203 1.00 70.56 198 ALA A O 1
ATOM 1481 N N . LEU A 1 199 ? -14.627 2.272 21.650 1.00 70.25 199 LEU A N 1
ATOM 1482 C CA . LEU A 1 199 ? -13.686 1.957 22.732 1.00 70.25 199 LEU A CA 1
ATOM 1483 C C . LEU A 1 199 ? -13.871 0.534 23.267 1.00 70.25 199 LEU A C 1
ATOM 1485 O O . LEU A 1 199 ? -12.895 -0.185 23.474 1.00 70.25 199 LEU A O 1
ATOM 1489 N N . THR A 1 200 ? -15.122 0.107 23.446 1.00 70.06 200 THR A N 1
ATOM 1490 C CA . THR A 1 200 ? -15.436 -1.256 23.906 1.00 70.06 200 THR A CA 1
ATOM 1491 C C . THR A 1 200 ? -15.044 -2.320 22.878 1.00 70.06 200 THR A C 1
ATOM 1493 O O . THR A 1 200 ? -14.590 -3.392 23.265 1.00 70.06 200 THR A O 1
ATOM 1496 N N . GLY A 1 201 ? -15.133 -2.021 21.576 1.00 73.75 201 GLY A N 1
ATOM 1497 C CA . GLY A 1 201 ? -14.625 -2.898 20.515 1.00 73.75 201 GLY A CA 1
ATOM 1498 C C . GLY A 1 201 ? -13.107 -2.849 20.303 1.00 73.75 201 GLY A C 1
ATOM 1499 O O . GLY A 1 201 ? -12.516 -3.825 19.831 1.00 73.75 201 GLY A O 1
ATOM 1500 N N . ALA A 1 202 ? -12.460 -1.739 20.665 1.00 81.38 202 ALA A N 1
ATOM 1501 C CA . ALA A 1 202 ? -11.016 -1.571 20.534 1.00 81.38 202 ALA A CA 1
ATOM 1502 C C . ALA A 1 202 ? -10.253 -2.355 21.606 1.00 81.38 202 ALA A C 1
ATOM 1504 O O . ALA A 1 202 ? -9.204 -2.921 21.307 1.00 81.38 202 ALA A O 1
ATOM 1505 N N . LEU A 1 203 ? -10.780 -2.431 22.835 1.00 78.75 203 LEU A N 1
ATOM 1506 C CA . LEU A 1 203 ? -10.066 -3.047 23.954 1.00 78.75 203 LEU A CA 1
ATOM 1507 C C . LEU A 1 203 ? -9.659 -4.512 23.689 1.00 78.75 203 LEU A C 1
ATOM 1509 O O . LEU A 1 203 ? -8.474 -4.801 23.840 1.00 78.75 203 LEU A O 1
ATOM 1513 N N . PRO A 1 204 ? -10.539 -5.432 23.241 1.00 85.25 204 PRO A N 1
ATOM 1514 C CA . PRO A 1 204 ? -10.118 -6.807 22.969 1.00 85.25 204 PRO A CA 1
ATOM 1515 C C . PRO A 1 204 ? -9.024 -6.891 21.894 1.00 85.25 204 PRO A C 1
ATOM 1517 O O . PRO A 1 204 ? -8.097 -7.680 22.032 1.00 85.25 204 PRO A O 1
ATOM 1520 N N . HIS A 1 205 ? -9.070 -6.034 20.866 1.00 89.75 205 HIS A N 1
ATOM 1521 C CA . HIS A 1 205 ? -8.012 -5.960 19.854 1.00 89.75 205 HIS A CA 1
ATOM 1522 C C . HIS A 1 205 ? -6.694 -5.451 20.434 1.00 89.75 205 HIS A C 1
ATOM 1524 O O . HIS A 1 205 ? -5.650 -6.013 20.132 1.00 89.75 205 HIS A O 1
ATOM 1530 N N . ILE A 1 206 ? -6.730 -4.431 21.295 1.00 86.12 206 ILE A N 1
ATOM 1531 C CA . ILE A 1 206 ? -5.538 -3.940 21.995 1.00 86.12 206 ILE A CA 1
ATOM 1532 C C . ILE A 1 206 ? -4.910 -5.078 22.809 1.00 86.12 206 ILE A C 1
ATOM 1534 O O . ILE A 1 206 ? -3.707 -5.302 22.717 1.00 86.12 206 ILE A O 1
ATOM 1538 N N . LEU A 1 207 ? -5.710 -5.847 23.548 1.00 84.25 207 LEU A N 1
ATOM 1539 C CA . LEU A 1 207 ? -5.212 -6.990 24.319 1.00 84.25 207 LEU A CA 1
ATOM 1540 C C . LEU A 1 207 ? -4.605 -8.081 23.423 1.00 84.25 207 LEU A C 1
ATOM 1542 O O . LEU A 1 207 ? -3.556 -8.626 23.757 1.00 84.25 207 LEU A O 1
ATOM 1546 N N . LEU A 1 208 ? -5.205 -8.352 22.261 1.00 89.88 208 LEU A N 1
ATOM 1547 C CA . LEU A 1 208 ? -4.654 -9.277 21.264 1.00 89.88 208 LEU A CA 1
ATOM 1548 C C . LEU A 1 208 ? -3.339 -8.768 20.657 1.00 89.88 208 LEU A C 1
ATOM 1550 O O . LEU A 1 208 ? -2.418 -9.554 20.466 1.00 89.88 208 LEU A O 1
ATOM 1554 N N . VAL A 1 209 ? -3.213 -7.463 20.395 1.00 91.25 209 VAL A N 1
ATOM 1555 C CA . VAL A 1 209 ? -1.958 -6.836 19.937 1.00 91.25 209 VAL A CA 1
ATOM 1556 C C . VAL A 1 209 ? -0.852 -7.058 20.965 1.00 91.25 209 VAL A C 1
ATOM 1558 O O . VAL A 1 209 ? 0.280 -7.401 20.630 1.00 91.25 209 VAL A O 1
ATOM 1561 N N . PHE A 1 210 ? -1.197 -6.896 22.234 1.00 84.94 210 PHE A N 1
ATOM 1562 C CA . PHE A 1 210 ? -0.308 -7.123 23.359 1.00 84.94 210 PHE A CA 1
ATOM 1563 C C . PHE A 1 210 ? 0.120 -8.592 23.459 1.00 84.94 210 PHE A C 1
ATOM 1565 O O . PHE A 1 210 ? 1.322 -8.874 23.511 1.00 84.94 210 PHE A O 1
ATOM 1572 N N . ALA A 1 211 ? -0.837 -9.521 23.386 1.00 85.12 211 ALA A N 1
ATOM 1573 C CA . ALA A 1 211 ? -0.565 -10.954 23.335 1.00 85.12 211 ALA A CA 1
ATOM 1574 C C . ALA A 1 211 ? 0.373 -11.307 22.166 1.00 85.12 211 ALA A C 1
ATOM 1576 O O . ALA A 1 211 ? 1.361 -12.011 22.366 1.00 85.12 211 ALA A O 1
ATOM 1577 N N . ALA A 1 212 ? 0.134 -10.744 20.978 1.00 90.88 212 ALA A N 1
ATOM 1578 C CA . ALA A 1 212 ? 0.980 -10.923 19.801 1.00 90.88 212 ALA A CA 1
ATOM 1579 C C . ALA A 1 212 ? 2.430 -10.464 20.040 1.00 90.88 212 ALA A C 1
ATOM 1581 O O . ALA A 1 212 ? 3.370 -11.194 19.729 1.00 90.88 212 ALA A O 1
ATOM 1582 N N . ALA A 1 213 ? 2.615 -9.275 20.624 1.00 88.75 213 ALA A N 1
ATOM 1583 C CA . ALA A 1 213 ? 3.932 -8.676 20.835 1.00 88.75 213 ALA A CA 1
ATOM 1584 C C . ALA A 1 213 ? 4.798 -9.426 21.862 1.00 88.75 213 ALA A C 1
ATOM 1586 O O . ALA A 1 213 ? 6.019 -9.516 21.696 1.00 88.75 213 ALA A O 1
ATOM 1587 N N . ARG A 1 214 ? 4.189 -9.912 22.955 1.00 83.56 214 ARG A N 1
ATOM 1588 C CA . ARG A 1 214 ? 4.928 -10.534 24.069 1.00 83.56 214 ARG A CA 1
ATOM 1589 C C . ARG A 1 214 ? 5.027 -12.044 23.963 1.00 83.56 214 ARG A C 1
ATOM 1591 O O . ARG A 1 214 ? 6.112 -12.564 24.184 1.00 83.56 214 ARG A O 1
ATOM 1598 N N . LEU A 1 215 ? 3.922 -12.724 23.657 1.00 83.12 215 LEU A N 1
ATOM 1599 C CA . LEU A 1 215 ? 3.891 -14.189 23.659 1.00 83.12 215 LEU A CA 1
ATOM 1600 C C . LEU A 1 215 ? 4.504 -14.771 22.387 1.00 83.12 215 LEU A C 1
ATOM 1602 O O . LEU A 1 215 ? 4.959 -15.906 22.417 1.00 83.12 215 LEU A O 1
ATOM 1606 N N . ARG A 1 216 ? 4.542 -13.981 21.302 1.00 89.06 216 ARG A N 1
ATOM 1607 C CA . ARG A 1 216 ? 5.204 -14.316 20.032 1.00 89.06 216 ARG A CA 1
ATOM 1608 C C . ARG A 1 216 ? 4.894 -15.744 19.555 1.00 89.06 216 ARG A C 1
ATOM 1610 O O . ARG A 1 216 ? 5.821 -16.517 19.328 1.00 89.06 216 ARG A O 1
ATOM 1617 N N . PRO A 1 217 ? 3.607 -16.120 19.443 1.00 88.38 217 PRO A N 1
ATOM 1618 C CA . PRO A 1 217 ? 3.250 -17.484 19.079 1.00 88.38 217 PRO A CA 1
ATOM 1619 C C . PRO A 1 217 ? 3.785 -17.817 17.681 1.00 88.38 217 PRO A C 1
ATOM 1621 O O . PRO A 1 217 ? 3.589 -17.027 16.759 1.00 88.38 217 PRO A O 1
ATOM 1624 N N . GLU A 1 218 ? 4.436 -18.971 17.519 1.00 87.88 218 GLU A N 1
ATOM 1625 C CA . GLU A 1 218 ? 4.961 -19.411 16.216 1.00 87.88 218 GLU A CA 1
ATOM 1626 C C . GLU A 1 218 ? 3.831 -19.656 15.204 1.00 87.88 218 GLU A C 1
ATOM 1628 O O . GLU A 1 218 ? 3.900 -19.182 14.070 1.00 87.88 218 GLU A O 1
ATOM 1633 N N . ASP A 1 219 ? 2.756 -20.330 15.630 1.00 90.75 219 ASP A N 1
ATOM 1634 C CA . ASP A 1 219 ? 1.511 -20.445 14.865 1.00 90.75 219 ASP A CA 1
ATOM 1635 C C . ASP A 1 219 ? 0.519 -19.346 15.293 1.00 90.75 219 ASP A C 1
ATOM 1637 O O . ASP A 1 219 ? 0.046 -19.341 16.438 1.00 90.75 219 ASP A O 1
ATOM 1641 N N . PRO A 1 220 ? 0.148 -18.415 14.397 1.00 93.94 220 PRO A N 1
ATOM 1642 C CA . PRO A 1 220 ? -0.782 -17.348 14.732 1.00 93.94 220 PRO A CA 1
ATOM 1643 C C . PRO A 1 220 ? -2.247 -17.791 14.766 1.00 93.94 220 PRO A C 1
ATOM 1645 O O . PRO A 1 220 ? -3.104 -16.981 15.118 1.00 93.94 220 PRO A O 1
ATOM 1648 N N . SER A 1 221 ? -2.581 -19.025 14.381 1.00 95.06 221 SER A N 1
ATOM 1649 C CA . SER A 1 221 ? -3.963 -19.413 14.074 1.00 95.06 221 SER A CA 1
ATOM 1650 C C . SER A 1 221 ? -4.936 -19.212 15.235 1.00 95.06 221 SER A C 1
ATOM 1652 O O . SER A 1 221 ? -6.038 -18.707 15.024 1.00 95.06 221 SER A O 1
ATOM 1654 N N . ALA A 1 222 ? -4.537 -19.522 16.471 1.00 92.81 222 ALA A N 1
ATOM 1655 C CA . ALA A 1 222 ? -5.381 -19.283 17.644 1.00 92.81 222 ALA A CA 1
ATOM 1656 C C . ALA A 1 222 ? -5.592 -17.778 17.903 1.00 92.81 222 ALA A C 1
ATOM 1658 O O . ALA A 1 222 ? -6.716 -17.328 18.137 1.00 92.81 222 ALA A O 1
ATOM 1659 N N . LEU A 1 223 ? -4.522 -16.984 17.801 1.00 93.56 223 LEU A N 1
ATOM 1660 C CA . LEU A 1 223 ? -4.556 -15.529 17.967 1.00 93.56 223 LEU A CA 1
ATOM 1661 C C . LEU A 1 223 ? -5.445 -14.870 16.898 1.00 93.56 223 LEU A C 1
ATOM 1663 O O . LEU A 1 223 ? -6.310 -14.044 17.208 1.00 93.56 223 LEU A O 1
ATOM 1667 N N . PHE A 1 224 ? -5.263 -15.253 15.636 1.00 96.69 224 PHE A N 1
ATOM 1668 C CA . PHE A 1 224 ? -6.032 -14.741 14.506 1.00 96.69 224 PHE A CA 1
ATOM 1669 C C . PHE A 1 224 ? -7.479 -15.238 14.527 1.00 96.69 224 PHE A C 1
ATOM 1671 O O . PHE A 1 224 ? -8.378 -14.462 14.215 1.00 96.69 224 PHE A O 1
ATOM 1678 N N . GLY A 1 225 ? -7.735 -16.455 15.008 1.00 96.06 225 GLY A N 1
ATOM 1679 C CA . GLY A 1 225 ? -9.081 -16.980 15.232 1.00 96.06 225 GLY A CA 1
ATOM 1680 C C . GLY A 1 225 ? -9.885 -16.153 16.239 1.00 96.06 225 GLY A C 1
ATOM 1681 O O . GLY A 1 225 ? -11.017 -15.759 15.951 1.00 96.06 225 GLY A O 1
ATOM 1682 N N . VAL A 1 226 ? -9.297 -15.799 17.388 1.00 92.94 226 VAL A N 1
ATOM 1683 C CA . VAL A 1 226 ? -9.959 -14.906 18.360 1.00 92.94 226 VAL A CA 1
ATOM 1684 C C . VAL A 1 226 ? -10.120 -13.495 17.790 1.00 92.94 226 VAL A C 1
ATOM 1686 O O . VAL A 1 226 ? -11.176 -12.884 17.948 1.00 92.94 226 VAL A O 1
ATOM 1689 N N . THR A 1 227 ? -9.127 -12.996 17.051 1.00 95.31 227 THR A N 1
ATOM 1690 C CA . THR A 1 227 ? -9.220 -11.703 16.349 1.00 95.31 227 THR A CA 1
ATOM 1691 C C . THR A 1 227 ? -10.383 -11.680 15.350 1.00 95.31 227 THR A C 1
ATOM 1693 O O . THR A 1 227 ? -11.139 -10.707 15.290 1.00 95.31 227 THR A O 1
ATOM 1696 N N . ALA A 1 228 ? -10.570 -12.768 14.599 1.00 95.75 228 ALA A N 1
ATOM 1697 C CA . ALA A 1 228 ? -11.661 -12.945 13.650 1.00 95.75 228 ALA A CA 1
ATOM 1698 C C . ALA A 1 228 ? -13.018 -12.991 14.356 1.00 95.75 228 ALA A C 1
ATOM 1700 O O . ALA A 1 228 ? -13.951 -12.322 13.913 1.00 95.75 228 ALA A O 1
ATOM 1701 N N . LEU A 1 229 ? -13.117 -13.709 15.480 1.00 92.88 229 LEU A N 1
ATOM 1702 C CA . LEU A 1 229 ? -14.325 -13.751 16.303 1.00 92.88 229 LEU A CA 1
ATOM 1703 C C . LEU A 1 229 ? -14.707 -12.352 16.802 1.00 92.88 229 LEU A C 1
ATOM 1705 O O . LEU A 1 229 ? -15.835 -11.911 16.581 1.00 92.88 229 LEU A O 1
ATOM 1709 N N . VAL A 1 230 ? -13.772 -11.629 17.426 1.00 90.38 230 VAL A N 1
ATOM 1710 C CA . VAL A 1 230 ? -14.018 -10.267 17.928 1.00 90.38 230 VAL A CA 1
ATOM 1711 C C . VAL A 1 230 ? -14.416 -9.337 16.779 1.00 90.38 230 VAL A C 1
ATOM 1713 O O . VAL A 1 230 ? -15.400 -8.605 16.893 1.00 90.38 230 VAL A O 1
ATOM 1716 N N . SER A 1 231 ? -13.709 -9.397 15.649 1.00 92.81 231 SER A N 1
ATOM 1717 C CA . SER A 1 231 ? -14.045 -8.609 14.460 1.00 92.81 231 SER A CA 1
ATOM 1718 C C . SER A 1 231 ? -15.458 -8.917 13.962 1.00 92.81 231 SER A C 1
ATOM 1720 O O . SER A 1 231 ? -16.257 -7.999 13.787 1.00 92.81 231 SER A O 1
ATOM 1722 N N . ALA A 1 232 ? -15.813 -10.194 13.806 1.00 89.94 232 ALA A N 1
ATOM 1723 C CA . ALA A 1 232 ? -17.135 -10.624 13.354 1.00 89.94 232 ALA A CA 1
ATOM 1724 C C . ALA A 1 232 ? -18.258 -10.147 14.288 1.00 89.94 232 ALA A C 1
ATOM 1726 O O . ALA A 1 232 ? -19.313 -9.716 13.815 1.00 89.94 232 ALA A O 1
ATOM 1727 N N . LEU A 1 233 ? -18.026 -10.154 15.605 1.00 86.31 233 LEU A N 1
ATOM 1728 C CA . LEU A 1 233 ? -18.971 -9.622 16.587 1.00 86.31 233 LEU A CA 1
ATOM 1729 C C . LEU A 1 233 ? -19.205 -8.118 16.391 1.00 86.31 233 LEU A C 1
ATOM 1731 O O . LEU A 1 233 ? -20.359 -7.685 16.344 1.00 86.31 233 LEU A O 1
ATOM 1735 N N . LEU A 1 234 ? -18.144 -7.324 16.203 1.00 85.56 234 LEU A N 1
ATOM 1736 C CA . LEU A 1 234 ? -18.265 -5.885 15.933 1.00 85.56 234 LEU A CA 1
ATOM 1737 C C . LEU A 1 234 ? -18.991 -5.602 14.613 1.00 85.56 234 LEU A C 1
ATOM 1739 O O . LEU A 1 234 ? -19.854 -4.722 14.554 1.00 85.56 234 LEU A O 1
ATOM 1743 N N . LEU A 1 235 ? -18.711 -6.386 13.569 1.00 85.12 235 LEU A N 1
ATOM 1744 C CA . LEU A 1 235 ? -19.434 -6.302 12.298 1.00 85.12 235 LEU A CA 1
ATOM 1745 C C . LEU A 1 235 ? -20.927 -6.631 12.470 1.00 85.12 235 LEU A C 1
ATOM 1747 O O . LEU A 1 235 ? -21.785 -5.944 11.908 1.00 85.12 235 LEU A O 1
ATOM 1751 N N . GLY A 1 236 ? -21.251 -7.635 13.290 1.00 80.31 236 GLY A N 1
ATOM 1752 C CA . GLY A 1 236 ? -22.624 -7.991 13.648 1.00 80.31 236 GLY A CA 1
ATOM 1753 C C . GLY A 1 236 ? -23.369 -6.854 14.354 1.00 80.31 236 GLY A C 1
ATOM 1754 O O . GLY A 1 236 ? -24.524 -6.572 14.021 1.00 80.31 236 GLY A O 1
ATOM 1755 N N . ILE A 1 237 ? -22.703 -6.145 15.274 1.00 78.62 237 ILE A N 1
ATOM 1756 C CA . ILE A 1 237 ? -23.266 -4.966 15.952 1.00 78.62 237 ILE A CA 1
ATOM 1757 C C . ILE A 1 237 ? -23.583 -3.864 14.944 1.00 78.62 237 ILE A C 1
ATOM 1759 O O . ILE A 1 237 ? -24.692 -3.326 14.968 1.00 78.62 237 ILE A O 1
ATOM 1763 N N . ALA A 1 238 ? -22.661 -3.559 14.029 1.00 80.06 238 ALA A N 1
ATOM 1764 C CA . ALA A 1 238 ? -22.871 -2.536 13.006 1.00 80.06 238 ALA A CA 1
ATOM 1765 C C . ALA A 1 238 ? -24.063 -2.862 12.088 1.00 80.06 238 ALA A C 1
ATOM 1767 O O . ALA A 1 238 ? -24.876 -1.986 11.785 1.00 80.06 238 ALA A O 1
ATOM 1768 N N . GLY A 1 239 ? -24.226 -4.133 11.704 1.00 76.62 239 GLY A N 1
ATOM 1769 C CA . GLY A 1 239 ? -25.357 -4.584 10.887 1.00 76.62 239 GLY A CA 1
ATOM 1770 C C . GLY A 1 239 ? -26.724 -4.423 11.568 1.00 76.62 239 GLY A C 1
ATOM 1771 O O . GLY A 1 239 ? -27.733 -4.211 10.890 1.00 76.62 239 GLY A O 1
ATOM 1772 N N . VAL A 1 240 ? -26.779 -4.494 12.903 1.00 75.81 240 VAL A N 1
ATOM 1773 C CA . VAL A 1 240 ? -28.020 -4.331 13.682 1.00 75.81 240 VAL A CA 1
ATOM 1774 C C . VAL A 1 240 ? -28.266 -2.872 14.073 1.00 75.81 240 VAL A C 1
ATOM 1776 O O . VAL A 1 240 ? -29.407 -2.420 13.986 1.00 75.81 240 VAL A O 1
ATOM 1779 N N . GLY A 1 241 ? -27.219 -2.156 14.493 1.00 70.50 241 GLY A N 1
ATOM 1780 C CA . GLY A 1 241 ? -27.283 -0.800 15.046 1.00 70.50 241 GLY A CA 1
ATOM 1781 C C . GLY A 1 241 ? -27.390 0.327 14.017 1.00 70.50 241 GLY A C 1
ATOM 1782 O O . GLY A 1 241 ? -27.791 1.429 14.379 1.00 70.50 241 GLY A O 1
ATOM 1783 N N . GLY A 1 242 ? -27.079 0.067 12.744 1.00 73.38 242 GLY A N 1
ATOM 1784 C CA . GLY A 1 242 ? -27.089 1.100 11.706 1.00 73.38 242 GLY A CA 1
ATOM 1785 C C . GLY A 1 242 ? -25.951 2.112 11.878 1.00 73.38 242 GLY A C 1
ATOM 1786 O O . GLY A 1 242 ? -24.912 1.808 12.463 1.00 73.38 242 GLY A O 1
ATOM 1787 N N . GLU A 1 243 ? -26.125 3.325 11.347 1.00 74.00 243 GLU A N 1
ATOM 1788 C CA . GLU A 1 243 ? -25.040 4.314 11.242 1.00 74.00 243 GLU A CA 1
ATOM 1789 C C . GLU A 1 243 ? -24.521 4.829 12.595 1.00 74.00 243 GLU A C 1
ATOM 1791 O O . GLU A 1 243 ? -23.331 5.109 12.720 1.00 74.00 243 GLU A O 1
ATOM 1796 N N . SER A 1 244 ? -25.363 4.854 13.633 1.00 66.62 244 SER A N 1
ATOM 1797 C CA . SER A 1 244 ? -25.009 5.349 14.974 1.00 66.62 244 SER A CA 1
ATOM 1798 C C . SER A 1 244 ? -23.930 4.527 15.684 1.00 66.62 244 SER A C 1
ATOM 1800 O O . SER A 1 244 ? -23.261 5.040 16.577 1.00 66.62 244 SER A O 1
ATOM 1802 N N . VAL A 1 245 ? -23.747 3.262 15.292 1.00 72.12 245 VAL A N 1
ATOM 1803 C CA . VAL A 1 245 ? -22.759 2.349 15.892 1.00 72.12 245 VAL A CA 1
ATOM 1804 C C . VAL A 1 245 ? -21.744 1.860 14.858 1.00 72.12 245 VAL A C 1
ATOM 1806 O O . VAL A 1 245 ? -20.756 1.226 15.201 1.00 72.12 245 VAL A O 1
ATOM 1809 N N . ALA A 1 246 ? -21.927 2.187 13.579 1.00 77.75 246 ALA A N 1
ATOM 1810 C CA . ALA A 1 246 ? -21.141 1.632 12.484 1.00 77.75 246 ALA A CA 1
ATOM 1811 C C . ALA A 1 246 ? -19.648 2.008 12.488 1.00 77.75 246 ALA A C 1
ATOM 1813 O O . ALA A 1 246 ? -18.861 1.343 11.817 1.00 77.75 246 ALA A O 1
ATOM 1814 N N . ALA A 1 247 ? -19.231 3.012 13.265 1.00 81.69 247 ALA A N 1
ATOM 1815 C CA . ALA A 1 247 ? -17.815 3.333 13.455 1.00 81.69 247 ALA A CA 1
ATOM 1816 C C . ALA A 1 247 ? -16.999 2.143 14.009 1.00 81.69 247 ALA A C 1
ATOM 1818 O O . ALA A 1 247 ? -15.810 2.029 13.713 1.00 81.69 247 ALA A O 1
ATOM 1819 N N . VAL A 1 248 ? -17.638 1.200 14.722 1.00 85.38 248 VAL A N 1
ATOM 1820 C CA . VAL A 1 248 ? -16.989 -0.033 15.212 1.00 85.38 248 VAL A CA 1
ATOM 1821 C C . VAL A 1 248 ? -16.426 -0.914 14.093 1.00 85.38 248 VAL A C 1
ATOM 1823 O O . VAL A 1 248 ? -15.523 -1.704 14.339 1.00 85.38 248 VAL A O 1
ATOM 1826 N N . VAL A 1 249 ? -16.907 -0.762 12.854 1.00 89.44 249 VAL A N 1
ATOM 1827 C CA . VAL A 1 249 ? -16.376 -1.487 11.689 1.00 89.44 249 VAL A CA 1
ATOM 1828 C C . VAL A 1 249 ? -14.939 -1.057 11.385 1.00 89.44 249 VAL A C 1
ATOM 1830 O O . VAL A 1 249 ? -14.097 -1.901 11.089 1.00 89.44 249 VAL A O 1
ATOM 1833 N N . LEU A 1 250 ? -14.632 0.240 11.503 1.00 91.44 250 LEU A N 1
ATOM 1834 C CA . LEU A 1 250 ? -13.264 0.736 11.324 1.00 91.44 250 LEU A CA 1
ATOM 1835 C C . LEU A 1 250 ? -12.354 0.298 12.473 1.00 91.44 250 LEU A C 1
ATOM 1837 O O . LEU A 1 250 ? -11.186 0.005 12.238 1.00 91.44 250 LEU A O 1
ATOM 1841 N N . VAL A 1 251 ? -12.895 0.197 13.691 1.00 91.06 251 VAL A N 1
ATOM 1842 C CA . VAL A 1 251 ? -12.170 -0.369 14.839 1.00 91.06 251 VAL A CA 1
ATOM 1843 C C . VAL A 1 251 ? -11.844 -1.841 14.608 1.00 91.06 251 VAL A C 1
ATOM 1845 O O . VAL A 1 251 ? -10.723 -2.252 14.881 1.00 91.06 251 VAL A O 1
ATOM 1848 N N . ALA A 1 252 ? -12.780 -2.623 14.065 1.00 93.69 252 ALA A N 1
ATOM 1849 C CA . ALA A 1 252 ? -12.534 -4.017 13.710 1.00 93.69 252 ALA A CA 1
ATOM 1850 C C . ALA A 1 252 ? -11.440 -4.140 12.637 1.00 93.69 252 ALA A C 1
ATOM 1852 O O . ALA A 1 252 ? -10.505 -4.913 12.813 1.00 93.69 252 ALA A O 1
ATOM 1853 N N . LEU A 1 253 ? -11.508 -3.342 11.564 1.00 96.25 253 LEU A N 1
ATOM 1854 C CA . LEU A 1 253 ? -10.489 -3.347 10.508 1.00 96.25 253 LEU A CA 1
ATOM 1855 C C . LEU A 1 253 ? -9.108 -2.949 11.047 1.00 96.25 253 LEU A C 1
ATOM 1857 O O . LEU A 1 253 ? -8.130 -3.662 10.832 1.00 96.25 253 LEU A O 1
ATOM 1861 N N . GLY A 1 254 ? -9.029 -1.817 11.751 1.00 95.38 254 GLY A N 1
ATOM 1862 C CA . GLY A 1 254 ? -7.777 -1.310 12.308 1.00 95.38 254 GLY A CA 1
ATOM 1863 C C . GLY A 1 254 ? -7.199 -2.243 13.370 1.00 95.38 254 GLY A C 1
ATOM 1864 O O . GLY A 1 254 ? -6.003 -2.515 13.358 1.00 95.38 254 GLY A O 1
ATOM 1865 N N . GLY A 1 255 ? -8.049 -2.786 14.242 1.00 94.31 255 GLY A N 1
ATOM 1866 C CA . GLY A 1 255 ? -7.671 -3.748 15.271 1.00 94.31 255 GLY A CA 1
ATOM 1867 C C . GLY A 1 255 ? -7.147 -5.054 14.679 1.00 94.31 255 GLY A C 1
ATOM 1868 O O . GLY A 1 255 ? -6.043 -5.469 15.020 1.00 94.31 255 GLY A O 1
ATOM 1869 N N . ALA A 1 256 ? -7.887 -5.676 13.757 1.00 96.62 256 ALA A N 1
ATOM 1870 C CA . ALA A 1 256 ? -7.460 -6.909 13.097 1.00 96.62 256 ALA A CA 1
ATOM 1871 C C . ALA A 1 256 ? -6.174 -6.722 12.283 1.00 96.62 256 ALA A C 1
ATOM 1873 O O . ALA A 1 256 ? -5.286 -7.576 12.322 1.00 96.62 256 ALA A O 1
ATOM 1874 N N . GLY A 1 257 ? -6.053 -5.594 11.577 1.00 97.00 257 GLY A N 1
ATOM 1875 C CA . GLY A 1 257 ? -4.832 -5.223 10.871 1.00 97.00 257 GLY A CA 1
ATOM 1876 C C . GLY A 1 257 ? -3.653 -5.072 11.831 1.00 97.00 257 GLY A C 1
ATOM 1877 O O . GLY A 1 257 ? -2.598 -5.659 11.597 1.00 97.00 257 GLY A O 1
ATOM 1878 N N . LEU A 1 258 ? -3.828 -4.347 12.939 1.00 96.88 258 LEU A N 1
ATOM 1879 C CA . LEU A 1 258 ? -2.764 -4.103 13.912 1.00 96.88 258 LEU A CA 1
ATOM 1880 C C . LEU A 1 258 ? -2.295 -5.391 14.601 1.00 96.88 258 LEU A C 1
ATOM 1882 O O . LEU A 1 258 ? -1.088 -5.585 14.729 1.00 96.88 258 LEU A O 1
ATOM 1886 N N . VAL A 1 259 ? -3.209 -6.294 14.982 1.00 97.00 259 VAL A N 1
ATOM 1887 C CA . VAL A 1 259 ? -2.844 -7.605 15.555 1.00 97.00 259 VAL A CA 1
ATOM 1888 C C . VAL A 1 259 ? -1.962 -8.389 14.582 1.00 97.00 259 VAL A C 1
ATOM 1890 O O . VAL A 1 259 ? -0.900 -8.868 14.976 1.00 97.00 259 VAL A O 1
ATOM 1893 N N . GLN A 1 260 ? -2.359 -8.472 13.306 1.00 97.75 260 GLN A N 1
ATOM 1894 C CA . GLN A 1 260 ? -1.579 -9.172 12.282 1.00 97.75 260 GLN A CA 1
ATOM 1895 C C . GLN A 1 260 ? -0.200 -8.534 12.064 1.00 97.75 260 GLN A C 1
ATOM 1897 O O . GLN A 1 260 ? 0.794 -9.251 11.992 1.00 97.75 260 GLN A O 1
ATOM 1902 N N . HIS A 1 261 ? -0.109 -7.199 12.011 1.00 97.38 261 HIS A N 1
ATOM 1903 C CA . HIS A 1 261 ? 1.171 -6.497 11.840 1.00 97.38 261 HIS A CA 1
ATOM 1904 C C . HIS A 1 261 ? 2.111 -6.697 13.019 1.00 97.38 261 HIS A C 1
ATOM 1906 O O . HIS A 1 261 ? 3.302 -6.926 12.820 1.00 97.38 261 HIS A O 1
ATOM 1912 N N . VAL A 1 262 ? 1.591 -6.605 14.241 1.00 96.81 262 VAL A N 1
ATOM 1913 C CA . VAL A 1 262 ? 2.406 -6.756 15.445 1.00 96.81 262 VAL A CA 1
ATOM 1914 C C . VAL A 1 262 ? 2.871 -8.196 15.606 1.00 96.81 262 VAL A C 1
ATOM 1916 O O . VAL A 1 262 ? 4.049 -8.404 15.884 1.00 96.81 262 VAL A O 1
ATOM 1919 N N . TRP A 1 263 ? 2.008 -9.184 15.346 1.00 96.81 263 TRP A N 1
ATOM 1920 C CA . TRP A 1 263 ? 2.438 -10.581 15.288 1.00 96.81 263 TRP A CA 1
ATOM 1921 C C . TRP A 1 263 ? 3.525 -10.784 14.226 1.00 96.81 263 TRP A C 1
ATOM 1923 O O . TRP A 1 263 ? 4.584 -11.330 14.532 1.00 96.81 263 TRP A O 1
ATOM 1933 N N . HIS A 1 264 ? 3.311 -10.277 13.007 1.00 97.00 264 HIS A N 1
ATOM 1934 C CA . HIS A 1 264 ? 4.267 -10.451 11.916 1.00 97.00 264 HIS A CA 1
ATOM 1935 C C . HIS A 1 264 ? 5.630 -9.824 12.249 1.00 97.00 264 HIS A C 1
ATOM 1937 O O . HIS A 1 264 ? 6.671 -10.365 11.894 1.00 97.00 264 HIS A O 1
ATOM 1943 N N . LEU A 1 265 ? 5.653 -8.679 12.932 1.00 95.31 265 LEU A N 1
ATOM 1944 C CA . LEU A 1 265 ? 6.896 -8.040 13.367 1.00 95.31 265 LEU A CA 1
ATOM 1945 C C . LEU A 1 265 ? 7.591 -8.785 14.512 1.00 95.31 265 LEU A C 1
ATOM 1947 O O . LEU A 1 265 ? 8.810 -8.710 14.626 1.00 95.31 265 LEU A O 1
ATOM 1951 N N . ALA A 1 266 ? 6.829 -9.452 15.377 1.00 93.56 266 ALA A N 1
ATOM 1952 C CA . ALA A 1 266 ? 7.350 -10.028 16.609 1.00 93.56 266 ALA A CA 1
ATOM 1953 C C . ALA A 1 266 ? 7.730 -11.515 16.496 1.00 93.56 266 ALA A C 1
ATOM 1955 O O . ALA A 1 266 ? 8.606 -11.952 17.240 1.00 93.56 266 ALA A O 1
ATOM 1956 N N . ALA A 1 267 ? 7.070 -12.281 15.617 1.00 93.56 267 ALA A N 1
ATOM 1957 C CA . ALA A 1 267 ? 7.125 -13.749 15.620 1.00 93.56 267 ALA A CA 1
ATOM 1958 C C . ALA A 1 267 ? 7.168 -14.420 14.234 1.00 93.56 267 ALA A C 1
ATOM 1960 O O . ALA A 1 267 ? 7.304 -15.639 14.164 1.00 93.56 267 ALA A O 1
ATOM 1961 N N . PHE A 1 268 ? 7.038 -13.674 13.129 1.00 96.00 268 PHE A N 1
ATOM 1962 C CA . PHE A 1 268 ? 6.985 -14.283 11.796 1.00 96.00 268 PHE A CA 1
ATOM 1963 C C . PHE A 1 268 ? 8.278 -15.026 11.439 1.00 96.00 268 PHE A C 1
ATOM 1965 O O . PHE A 1 268 ? 9.381 -14.496 11.585 1.00 96.00 268 PHE A O 1
ATOM 1972 N N . THR A 1 269 ? 8.116 -16.216 10.862 1.00 93.75 269 THR A N 1
ATOM 1973 C CA . THR A 1 269 ? 9.184 -16.983 10.215 1.00 93.75 269 THR A CA 1
ATOM 1974 C C . THR A 1 269 ? 8.758 -17.382 8.796 1.00 93.75 269 THR A C 1
ATOM 1976 O O . THR A 1 269 ? 7.561 -17.565 8.552 1.00 93.75 269 THR A O 1
ATOM 1979 N N . PRO A 1 270 ? 9.695 -17.583 7.846 1.00 93.19 270 PRO A N 1
ATOM 1980 C CA . PRO A 1 270 ? 9.356 -18.000 6.480 1.00 93.19 270 PRO A CA 1
ATOM 1981 C C . PRO A 1 270 ? 8.545 -19.305 6.395 1.00 93.19 270 PRO A C 1
ATOM 1983 O O . PRO A 1 270 ? 7.761 -19.481 5.461 1.00 93.19 270 PRO A O 1
ATOM 1986 N N . ALA A 1 271 ? 8.668 -20.199 7.384 1.00 92.56 271 ALA A N 1
ATOM 1987 C CA . ALA A 1 271 ? 7.858 -21.416 7.485 1.00 92.56 271 ALA A CA 1
ATOM 1988 C C . ALA A 1 271 ? 6.352 -21.122 7.663 1.00 92.56 271 ALA A C 1
ATOM 1990 O O . ALA A 1 271 ? 5.512 -21.877 7.178 1.00 92.56 271 ALA A O 1
ATOM 1991 N N . ALA A 1 272 ? 5.995 -19.992 8.282 1.00 93.88 272 ALA A N 1
ATOM 1992 C CA . ALA A 1 272 ? 4.612 -19.569 8.502 1.00 93.88 272 ALA A CA 1
ATOM 1993 C C . ALA A 1 272 ? 3.987 -18.828 7.296 1.00 93.88 272 ALA A C 1
ATOM 1995 O O . ALA A 1 272 ? 2.891 -18.272 7.408 1.00 93.88 272 ALA A O 1
ATOM 1996 N N . THR A 1 273 ? 4.643 -18.800 6.129 1.00 95.12 273 THR A N 1
ATOM 1997 C CA . THR A 1 273 ? 4.178 -18.049 4.944 1.00 95.12 273 THR A CA 1
ATOM 1998 C C . THR A 1 273 ? 2.760 -18.437 4.521 1.00 95.12 273 THR A C 1
ATOM 2000 O O . THR A 1 273 ? 1.905 -17.566 4.362 1.00 95.12 273 THR A O 1
ATOM 2003 N N . GLY A 1 274 ? 2.475 -19.738 4.388 1.00 95.31 274 GLY A N 1
ATOM 2004 C CA . GLY A 1 274 ? 1.163 -20.221 3.942 1.00 95.31 274 GLY A CA 1
ATOM 2005 C C . GLY A 1 274 ? 0.027 -19.826 4.889 1.00 95.31 274 GLY A C 1
ATOM 2006 O O . GLY A 1 274 ? -0.985 -19.280 4.448 1.00 95.31 274 GLY A O 1
ATOM 2007 N N . VAL A 1 275 ? 0.217 -20.035 6.197 1.00 96.06 275 VAL A N 1
ATOM 2008 C CA . VAL A 1 275 ? -0.784 -19.687 7.220 1.00 96.06 275 VAL A CA 1
ATOM 2009 C C . VAL A 1 275 ? -0.983 -18.172 7.324 1.00 96.06 275 VAL A C 1
ATOM 2011 O O . VAL A 1 275 ? -2.120 -17.710 7.415 1.00 96.06 275 VAL A O 1
ATOM 2014 N N . THR A 1 276 ? 0.092 -17.387 7.209 1.00 96.12 276 THR A N 1
ATOM 2015 C CA . THR A 1 276 ? 0.024 -15.918 7.228 1.00 96.12 276 THR A CA 1
ATOM 2016 C C . THR A 1 276 ? -0.786 -15.400 6.044 1.00 96.12 276 THR A C 1
ATOM 2018 O O . THR A 1 276 ? -1.752 -14.665 6.236 1.00 96.12 276 THR A O 1
ATOM 2021 N N . LEU A 1 277 ? -0.466 -15.844 4.823 1.00 96.56 277 LEU A N 1
ATOM 2022 C CA . LEU A 1 277 ? -1.192 -15.442 3.616 1.00 96.56 277 LEU A CA 1
ATOM 2023 C C . LEU A 1 277 ? -2.664 -15.863 3.660 1.00 96.56 277 LEU A C 1
ATOM 2025 O O . LEU A 1 277 ? -3.527 -15.083 3.252 1.00 96.56 277 LEU A O 1
ATOM 2029 N N . ALA A 1 278 ? -2.974 -17.056 4.174 1.00 97.75 278 ALA A N 1
ATOM 2030 C CA . ALA A 1 278 ? -4.349 -17.526 4.317 1.00 97.75 278 ALA A CA 1
ATOM 2031 C C . ALA A 1 278 ? -5.165 -16.614 5.246 1.00 97.75 278 ALA A C 1
ATOM 2033 O O . ALA A 1 278 ? -6.235 -16.139 4.858 1.00 97.75 278 ALA A O 1
ATOM 2034 N N . TRP A 1 279 ? -4.640 -16.300 6.433 1.00 97.75 279 TRP A N 1
ATOM 2035 C CA . TRP A 1 279 ? -5.317 -15.419 7.385 1.00 97.75 279 TRP A CA 1
ATOM 2036 C C . TRP A 1 279 ? -5.414 -13.977 6.896 1.00 97.75 279 TRP A C 1
ATOM 2038 O O . TRP A 1 279 ? -6.491 -13.384 6.966 1.00 97.75 279 TRP A O 1
ATOM 2048 N N . THR A 1 280 ? -4.341 -13.419 6.333 1.00 97.19 280 THR A N 1
ATOM 2049 C CA . THR A 1 280 ? -4.374 -12.074 5.746 1.00 97.19 280 THR A CA 1
ATOM 2050 C C . THR A 1 280 ? -5.406 -11.993 4.624 1.00 97.19 280 THR A C 1
ATOM 2052 O O . THR A 1 280 ? -6.170 -11.031 4.577 1.00 97.19 280 THR A O 1
ATOM 2055 N N . THR A 1 281 ? -5.524 -13.031 3.789 1.00 97.25 281 THR A N 1
ATOM 2056 C CA . THR A 1 281 ? -6.566 -13.114 2.751 1.00 97.25 281 THR A CA 1
ATOM 2057 C C . THR A 1 281 ? -7.961 -13.230 3.339 1.00 97.25 281 THR A C 1
ATOM 2059 O O . THR A 1 281 ? -8.872 -12.544 2.876 1.00 97.25 281 THR A O 1
ATOM 2062 N N . PHE A 1 282 ? -8.139 -14.037 4.384 1.00 97.50 282 PHE A N 1
ATOM 2063 C CA . PHE A 1 282 ? -9.412 -14.167 5.083 1.00 97.50 282 PHE A CA 1
ATOM 2064 C C . PHE A 1 282 ? -9.907 -12.814 5.619 1.00 97.50 282 PHE A C 1
ATOM 2066 O O . PHE A 1 282 ? -11.036 -12.418 5.325 1.00 97.50 282 PHE A O 1
ATOM 2073 N N . PHE A 1 283 ? -9.065 -12.064 6.338 1.00 97.31 283 PHE A N 1
ATOM 2074 C CA . PHE A 1 283 ? -9.440 -10.739 6.840 1.00 97.31 283 PHE A CA 1
ATOM 2075 C C . PHE A 1 283 ? -9.655 -9.741 5.703 1.00 97.31 283 PHE A C 1
ATOM 2077 O O . PHE A 1 283 ? -10.674 -9.043 5.677 1.00 97.31 283 PHE A O 1
ATOM 2084 N N . ALA A 1 284 ? -8.739 -9.706 4.734 1.00 97.31 284 ALA A N 1
ATOM 2085 C CA . ALA A 1 284 ? -8.807 -8.788 3.612 1.00 97.31 284 ALA A CA 1
ATOM 2086 C C . ALA A 1 284 ? -10.116 -8.954 2.820 1.00 97.31 284 ALA A C 1
ATOM 2088 O O . ALA A 1 284 ? -10.834 -7.974 2.590 1.00 97.31 284 ALA A O 1
ATOM 2089 N N . LEU A 1 285 ? -10.473 -10.194 2.466 1.00 95.81 285 LEU A N 1
ATOM 2090 C CA . LEU A 1 285 ? -11.727 -10.515 1.784 1.00 95.81 285 LEU A CA 1
ATOM 2091 C C . LEU A 1 285 ? -12.945 -10.300 2.683 1.00 95.81 285 LEU A C 1
ATOM 2093 O O . LEU A 1 285 ? -13.951 -9.784 2.202 1.00 95.81 285 LEU A O 1
ATOM 2097 N N . GLY A 1 286 ? -12.862 -10.636 3.972 1.00 93.75 286 GLY A N 1
ATOM 2098 C CA . GLY A 1 286 ? -13.950 -10.436 4.930 1.00 93.75 286 GLY A CA 1
ATOM 2099 C C . GLY A 1 286 ? -14.420 -8.980 4.984 1.00 93.75 286 GLY A C 1
ATOM 2100 O O . GLY A 1 286 ? -15.612 -8.710 4.835 1.00 93.75 286 GLY A O 1
ATOM 2101 N N . PHE A 1 287 ? -13.488 -8.029 5.110 1.00 95.12 287 PHE A N 1
ATOM 2102 C CA . PHE A 1 287 ? -13.815 -6.598 5.097 1.00 95.12 287 PHE A CA 1
ATOM 2103 C C . PHE A 1 287 ? -14.150 -6.078 3.693 1.00 95.12 287 PHE A C 1
ATOM 2105 O O . PHE A 1 287 ? -15.096 -5.303 3.540 1.00 95.12 287 PHE A O 1
ATOM 2112 N N . LEU A 1 288 ? -13.424 -6.519 2.657 1.00 95.62 288 LEU A N 1
ATOM 2113 C CA . LEU A 1 288 ? -13.651 -6.087 1.275 1.00 95.62 288 LEU A CA 1
ATOM 2114 C C . LEU A 1 288 ? -15.050 -6.478 0.782 1.00 95.62 288 LEU A C 1
ATOM 2116 O O . LEU A 1 288 ? -15.757 -5.642 0.222 1.00 95.62 288 LEU A O 1
ATOM 2120 N N . LEU A 1 289 ? -15.464 -7.729 0.998 1.00 93.38 289 LEU A N 1
ATOM 2121 C CA . LEU A 1 289 ? -16.708 -8.292 0.466 1.00 93.38 289 LEU A CA 1
ATOM 2122 C C . LEU A 1 289 ? -17.948 -7.934 1.294 1.00 93.38 289 LEU A C 1
ATOM 2124 O O . LEU A 1 289 ? -19.072 -8.082 0.808 1.00 93.38 289 LEU A O 1
ATOM 2128 N N . MET A 1 290 ? -17.766 -7.420 2.513 1.00 89.00 290 MET A N 1
ATOM 2129 C CA . MET A 1 290 ? -18.849 -7.108 3.449 1.00 89.00 290 MET A CA 1
ATOM 2130 C C . MET A 1 290 ? -20.008 -6.288 2.836 1.00 89.00 290 MET A C 1
ATOM 2132 O O . MET A 1 290 ? -21.153 -6.736 2.949 1.00 89.00 290 MET A O 1
ATOM 2136 N N . PRO A 1 291 ? -19.794 -5.130 2.172 1.00 90.06 291 PRO A N 1
ATOM 2137 C CA . PRO A 1 291 ? -20.897 -4.371 1.571 1.00 90.06 291 PRO A CA 1
ATOM 2138 C C . PRO A 1 291 ? -21.538 -5.050 0.350 1.00 90.06 291 PRO A C 1
ATOM 2140 O O . PRO A 1 291 ? -22.657 -4.698 -0.025 1.00 90.06 291 PRO A O 1
ATOM 2143 N N . PHE A 1 292 ? -20.856 -6.006 -0.285 1.00 89.75 292 PHE A N 1
ATOM 2144 C CA . PHE A 1 292 ? -21.320 -6.657 -1.515 1.00 89.75 292 PHE A CA 1
ATOM 2145 C C . PHE A 1 292 ? -22.165 -7.906 -1.246 1.00 89.75 292 PHE A C 1
ATOM 2147 O O . PHE A 1 292 ? -23.116 -8.171 -1.988 1.00 89.75 292 PHE A O 1
ATOM 2154 N N . VAL A 1 293 ? -21.832 -8.641 -0.182 1.00 86.12 293 VAL A N 1
ATOM 2155 C CA . VAL A 1 293 ? -22.516 -9.873 0.252 1.00 86.12 293 VAL A CA 1
ATOM 2156 C C . VAL A 1 293 ? -23.531 -9.597 1.372 1.00 86.12 293 VAL A C 1
ATOM 2158 O O . VAL A 1 293 ? -24.481 -10.354 1.559 1.00 86.12 293 VAL A O 1
ATOM 2161 N N . GLY A 1 294 ? -23.361 -8.501 2.117 1.00 72.56 294 GLY A N 1
ATOM 2162 C CA . GLY A 1 294 ? -24.230 -8.136 3.232 1.00 72.56 294 GLY A CA 1
ATOM 2163 C C . GLY A 1 294 ? -25.684 -7.841 2.837 1.00 72.56 294 GLY A C 1
ATOM 2164 O O . GLY A 1 294 ? -26.007 -7.520 1.695 1.00 72.56 294 GLY A O 1
ATOM 2165 N N . ARG A 1 295 ? -26.584 -7.907 3.829 1.00 69.75 295 ARG A N 1
ATOM 2166 C CA . ARG A 1 295 ? -28.005 -7.540 3.674 1.00 69.75 295 ARG A CA 1
AT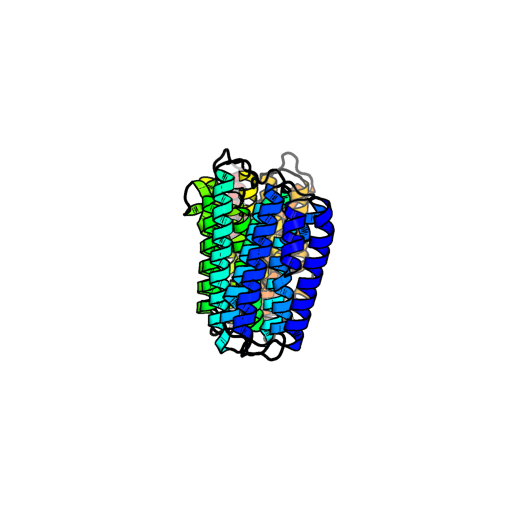OM 2167 C C . ARG A 1 295 ? -28.142 -6.095 3.177 1.00 69.75 295 ARG A C 1
ATOM 2169 O O . ARG A 1 295 ? -27.305 -5.256 3.499 1.00 69.75 295 ARG A O 1
ATOM 2176 N N . ALA A 1 296 ? -29.259 -5.763 2.520 1.00 68.06 296 ALA A N 1
ATOM 2177 C CA . ALA A 1 296 ? -29.554 -4.413 2.007 1.00 68.06 296 ALA A CA 1
ATOM 2178 C C . ALA A 1 296 ? -29.350 -3.280 3.039 1.00 68.06 296 ALA A C 1
ATOM 2180 O O . ALA A 1 296 ? -29.012 -2.155 2.679 1.00 68.06 296 ALA A O 1
ATOM 2181 N N . ARG A 1 297 ? -29.484 -3.586 4.338 1.00 70.38 297 ARG A N 1
ATOM 2182 C CA . ARG A 1 297 ? -29.210 -2.659 5.444 1.00 70.38 297 ARG A CA 1
ATOM 2183 C C . ARG A 1 297 ? -27.750 -2.178 5.495 1.00 70.38 297 ARG A C 1
ATOM 2185 O O . ARG A 1 297 ? -27.529 -1.026 5.843 1.00 70.38 297 ARG A O 1
ATOM 2192 N N . CYS A 1 298 ? -26.772 -3.001 5.110 1.00 73.81 298 CYS A N 1
ATOM 2193 C CA . CYS A 1 298 ? -25.354 -2.620 5.077 1.00 73.81 298 CYS A CA 1
ATOM 2194 C C . CYS A 1 298 ? -25.033 -1.617 3.957 1.00 73.81 298 CYS A C 1
ATOM 2196 O O . CYS A 1 298 ? -24.098 -0.832 4.092 1.00 73.81 298 CYS A O 1
ATOM 2198 N N . ALA A 1 299 ? -25.822 -1.595 2.875 1.00 78.19 299 ALA A N 1
ATOM 2199 C CA . ALA A 1 299 ? -25.577 -0.722 1.727 1.00 78.19 299 ALA A CA 1
ATOM 2200 C C . ALA A 1 299 ? -25.731 0.774 2.060 1.00 78.19 299 ALA A C 1
ATOM 2202 O O . ALA A 1 299 ? -25.105 1.605 1.405 1.00 78.19 299 ALA A O 1
ATOM 2203 N N . ARG A 1 300 ? -26.514 1.117 3.094 1.00 83.75 300 ARG A N 1
ATOM 2204 C CA . ARG A 1 300 ? -26.715 2.497 3.578 1.00 83.75 300 ARG A CA 1
ATOM 2205 C C . ARG A 1 300 ? -25.824 2.866 4.772 1.00 83.75 300 ARG A C 1
ATOM 2207 O O . ARG A 1 300 ? -26.101 3.839 5.459 1.00 83.75 300 ARG A O 1
ATOM 2214 N N . VAL A 1 301 ? -24.760 2.105 5.042 1.00 86.12 301 VAL A N 1
ATOM 2215 C CA . VAL A 1 301 ? -23.848 2.369 6.164 1.00 86.12 301 VAL A CA 1
ATOM 2216 C C . VAL A 1 301 ? -22.495 2.851 5.643 1.00 86.12 301 VAL A C 1
ATOM 2218 O O . VAL A 1 301 ? -21.715 2.067 5.102 1.00 86.12 301 VAL A O 1
ATOM 2221 N N . ARG A 1 302 ? -22.183 4.139 5.848 1.00 89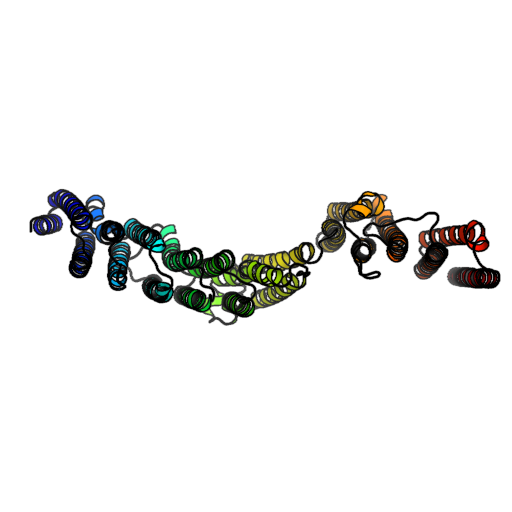.88 302 ARG A N 1
ATOM 2222 C CA . ARG A 1 302 ? -20.948 4.783 5.355 1.00 89.88 302 ARG A CA 1
ATOM 2223 C C . ARG A 1 302 ? -19.677 4.016 5.733 1.00 89.88 302 ARG A C 1
ATOM 2225 O O . ARG A 1 302 ? -18.841 3.739 4.878 1.00 89.88 302 ARG A O 1
ATOM 2232 N N . TYR A 1 303 ? -19.539 3.659 7.007 1.00 89.81 303 TYR A N 1
ATOM 2233 C CA . TYR A 1 303 ? -18.316 3.054 7.544 1.00 89.81 303 TYR A CA 1
ATOM 2234 C C . TYR A 1 303 ? -18.034 1.639 7.020 1.00 89.81 303 TYR A C 1
ATOM 2236 O O . TYR A 1 303 ? -16.874 1.242 6.961 1.00 89.81 303 TYR A O 1
ATOM 2244 N N . VAL A 1 304 ? -19.060 0.901 6.578 1.00 91.25 304 VAL A N 1
ATOM 2245 C CA . VAL A 1 304 ? -18.889 -0.420 5.947 1.00 91.25 304 VAL A CA 1
ATOM 2246 C C . VAL A 1 304 ? -18.202 -0.281 4.589 1.00 91.25 304 VAL A C 1
ATOM 2248 O O . VAL A 1 304 ? -17.263 -1.016 4.288 1.00 91.25 304 VAL A O 1
ATOM 2251 N N . TRP A 1 305 ? -18.616 0.704 3.790 1.00 93.25 305 TRP A N 1
ATOM 2252 C CA . TRP A 1 305 ? -17.972 1.010 2.513 1.00 93.25 305 TRP A CA 1
ATOM 2253 C C . TRP A 1 305 ? -16.547 1.540 2.692 1.00 93.25 305 TRP A C 1
ATOM 2255 O O . TRP A 1 305 ? -15.659 1.141 1.945 1.00 93.25 305 TRP A O 1
ATOM 2265 N N . MET A 1 306 ? -16.311 2.387 3.702 1.00 94.69 306 MET A N 1
ATOM 2266 C CA . MET A 1 306 ? -14.958 2.858 4.027 1.00 94.69 306 MET A CA 1
ATOM 2267 C C . MET A 1 306 ? -14.034 1.702 4.413 1.00 94.69 306 MET A C 1
ATOM 2269 O O . MET A 1 306 ? -12.924 1.620 3.902 1.00 94.69 306 MET A O 1
ATOM 2273 N N . ALA A 1 307 ? -14.492 0.793 5.279 1.00 94.75 307 ALA A N 1
ATOM 2274 C CA . ALA A 1 307 ? -13.702 -0.364 5.687 1.00 94.75 307 ALA A CA 1
ATOM 2275 C C . ALA A 1 307 ? -13.404 -1.311 4.517 1.00 94.75 307 ALA A C 1
ATOM 2277 O O . ALA A 1 307 ? -12.289 -1.806 4.400 1.00 94.75 307 ALA A O 1
ATOM 2278 N N . SER A 1 308 ? -14.372 -1.517 3.620 1.00 95.75 308 SER A N 1
ATOM 2279 C CA . SER A 1 308 ? -14.170 -2.296 2.395 1.00 95.75 308 SER A CA 1
ATOM 2280 C C . SER A 1 308 ? -13.095 -1.680 1.497 1.00 95.75 308 SER A C 1
ATOM 2282 O O . SER A 1 308 ? -12.160 -2.380 1.112 1.00 95.75 308 SER A O 1
ATOM 2284 N N . ALA A 1 309 ? -13.162 -0.368 1.237 1.00 96.19 309 ALA A N 1
ATOM 2285 C CA . ALA A 1 309 ? -12.148 0.333 0.449 1.00 96.19 309 ALA A CA 1
ATOM 2286 C C . ALA A 1 309 ? -10.759 0.275 1.107 1.00 96.19 309 ALA A C 1
ATOM 2288 O O . ALA A 1 309 ? -9.762 0.011 0.441 1.00 96.19 309 ALA A O 1
ATOM 2289 N N . LEU A 1 310 ? -10.687 0.484 2.425 1.00 96.69 310 LEU A N 1
ATOM 2290 C CA . LEU A 1 310 ? -9.432 0.512 3.182 1.00 96.69 310 LEU A CA 1
ATOM 2291 C C . LEU A 1 310 ? -8.863 -0.880 3.496 1.00 96.69 310 LEU A C 1
ATOM 2293 O O . LEU A 1 310 ? -7.714 -0.973 3.925 1.00 96.69 310 LEU A O 1
ATOM 2297 N N . SER A 1 311 ? -9.618 -1.956 3.253 1.00 96.88 311 SER A N 1
ATOM 2298 C CA . SER A 1 311 ? -9.166 -3.328 3.507 1.00 96.88 311 SER A CA 1
ATOM 2299 C C . SER A 1 311 ? -7.869 -3.647 2.762 1.00 96.88 311 SER A C 1
ATOM 2301 O O . SER A 1 311 ? -6.944 -4.206 3.352 1.00 96.88 311 SER A O 1
ATOM 2303 N N . GLY A 1 312 ? -7.772 -3.228 1.495 1.00 95.19 312 GLY A N 1
ATOM 2304 C CA . GLY A 1 312 ? -6.573 -3.419 0.683 1.00 95.19 312 GLY A CA 1
ATOM 2305 C C . GLY A 1 312 ? -5.341 -2.746 1.286 1.00 95.19 312 GLY A C 1
ATOM 2306 O O . GLY A 1 312 ? -4.401 -3.455 1.631 1.00 95.19 312 GLY A O 1
ATOM 2307 N N . PRO A 1 313 ? -5.316 -1.409 1.451 1.00 94.94 313 PRO A N 1
ATOM 2308 C CA . PRO A 1 313 ? -4.171 -0.700 2.026 1.00 94.94 313 PRO A CA 1
ATOM 2309 C C . PRO A 1 313 ? -3.738 -1.226 3.396 1.00 94.94 313 PRO A C 1
ATOM 2311 O O . PRO A 1 313 ? -2.542 -1.314 3.660 1.00 94.94 313 PRO A O 1
ATOM 2314 N N . VAL A 1 314 ? -4.694 -1.615 4.249 1.00 95.31 314 VAL A N 1
ATOM 2315 C CA . VAL A 1 314 ? -4.391 -2.193 5.565 1.00 95.31 314 VAL A CA 1
ATOM 2316 C C . VAL A 1 314 ? -3.661 -3.527 5.426 1.00 95.31 314 VAL A C 1
ATOM 2318 O O . VAL A 1 314 ? -2.672 -3.731 6.112 1.00 95.31 314 VAL A O 1
ATOM 2321 N N . HIS A 1 315 ? -4.097 -4.430 4.547 1.00 96.12 315 HIS A N 1
ATOM 2322 C CA . HIS A 1 315 ? -3.521 -5.779 4.465 1.00 96.12 315 HIS A CA 1
ATOM 2323 C C . HIS A 1 315 ? -2.362 -5.907 3.469 1.00 96.12 315 HIS A C 1
ATOM 2325 O O . HIS A 1 315 ? -1.554 -6.825 3.589 1.00 96.12 315 HIS A O 1
ATOM 2331 N N . PHE A 1 316 ? -2.235 -4.996 2.504 1.00 95.25 316 PHE A N 1
ATOM 2332 C CA . PHE A 1 316 ? -1.220 -5.049 1.451 1.00 95.25 316 PHE A CA 1
ATOM 2333 C C . PHE A 1 316 ? 0.208 -5.189 1.997 1.00 95.25 316 PHE A C 1
ATOM 2335 O O . PHE A 1 316 ? 0.985 -6.005 1.503 1.00 95.25 316 PHE A O 1
ATOM 2342 N N . PHE A 1 317 ? 0.550 -4.422 3.035 1.00 90.75 317 PHE A N 1
ATOM 2343 C CA . PHE A 1 317 ? 1.898 -4.435 3.606 1.00 90.75 317 PHE A CA 1
ATOM 2344 C C . PHE A 1 317 ? 2.272 -5.788 4.219 1.00 90.75 317 PHE A C 1
ATOM 2346 O O . PHE A 1 317 ? 3.450 -6.146 4.200 1.00 90.75 317 PHE A O 1
ATOM 2353 N N . LEU A 1 318 ? 1.289 -6.550 4.711 1.00 94.44 318 LEU A N 1
ATOM 2354 C CA . LEU A 1 318 ? 1.501 -7.915 5.194 1.00 94.44 318 LEU A CA 1
ATOM 2355 C C . LEU A 1 318 ? 1.851 -8.843 4.037 1.00 94.44 318 LEU A C 1
ATOM 2357 O O . LEU A 1 318 ? 2.887 -9.491 4.100 1.00 94.44 318 LEU A O 1
ATOM 2361 N N . TYR A 1 319 ? 1.071 -8.832 2.948 1.00 94.69 319 TYR A N 1
ATOM 2362 C CA . TYR A 1 319 ? 1.400 -9.615 1.750 1.00 94.69 319 TYR A CA 1
ATOM 2363 C C . TYR A 1 319 ? 2.812 -9.324 1.254 1.00 94.69 319 TYR A C 1
ATOM 2365 O O . TYR A 1 319 ? 3.590 -10.247 1.032 1.00 94.69 319 TYR A O 1
ATOM 2373 N N . HIS A 1 320 ? 3.145 -8.039 1.106 1.00 92.50 320 HIS A N 1
ATOM 2374 C CA . HIS A 1 320 ? 4.454 -7.628 0.623 1.00 92.50 320 HIS A CA 1
ATOM 2375 C C . HIS A 1 320 ? 5.572 -8.119 1.549 1.00 92.50 320 HIS A C 1
ATOM 2377 O O . HIS A 1 320 ? 6.525 -8.727 1.078 1.00 92.50 320 HIS A O 1
ATOM 2383 N N . ARG A 1 321 ? 5.454 -7.908 2.868 1.00 92.06 321 ARG A N 1
ATOM 2384 C CA . ARG A 1 321 ? 6.475 -8.347 3.833 1.00 92.06 321 ARG A CA 1
ATOM 2385 C C . ARG A 1 321 ? 6.625 -9.860 3.900 1.00 92.06 321 ARG A C 1
ATOM 2387 O O . ARG A 1 321 ? 7.751 -10.337 3.963 1.00 92.06 321 ARG A O 1
ATOM 2394 N N . THR A 1 322 ? 5.519 -10.597 3.886 1.00 94.12 322 THR A N 1
ATOM 2395 C CA . THR A 1 322 ? 5.535 -12.061 3.932 1.00 94.12 322 THR A CA 1
ATOM 2396 C C . THR A 1 322 ? 6.218 -12.636 2.691 1.00 94.12 322 THR A C 1
ATOM 2398 O O . THR A 1 322 ? 7.073 -13.505 2.813 1.00 94.12 322 THR A O 1
ATOM 2401 N N . LEU A 1 323 ? 5.894 -12.120 1.502 1.00 92.62 323 LEU A N 1
ATOM 2402 C CA . LEU A 1 323 ? 6.494 -12.575 0.247 1.00 92.62 323 LEU A CA 1
ATOM 2403 C C . LEU A 1 323 ? 7.968 -12.158 0.124 1.00 92.62 323 LEU A C 1
ATOM 2405 O O . LEU A 1 323 ? 8.817 -12.995 -0.177 1.00 92.62 323 LEU A O 1
ATOM 2409 N N . ALA A 1 324 ? 8.293 -10.905 0.454 1.00 89.94 324 ALA A N 1
ATOM 2410 C CA . ALA A 1 324 ? 9.665 -10.399 0.429 1.00 89.94 324 ALA A CA 1
ATOM 2411 C C . ALA A 1 324 ? 10.592 -11.098 1.439 1.00 89.94 324 ALA A C 1
ATOM 2413 O O . ALA A 1 324 ? 11.802 -11.116 1.245 1.00 89.94 324 ALA A O 1
ATOM 2414 N N . ALA A 1 325 ? 10.051 -11.688 2.509 1.00 90.31 325 ALA A N 1
ATOM 2415 C CA . ALA A 1 325 ? 10.840 -12.481 3.447 1.00 90.31 325 ALA A CA 1
ATOM 2416 C C . ALA A 1 325 ? 11.251 -13.856 2.888 1.00 90.31 325 ALA A C 1
ATOM 2418 O O . ALA A 1 325 ? 12.239 -14.421 3.352 1.00 90.31 325 ALA A O 1
ATOM 2419 N N . VAL A 1 326 ? 10.504 -14.399 1.920 1.00 89.38 326 VAL A N 1
ATOM 2420 C CA . VAL A 1 326 ? 10.802 -15.690 1.274 1.00 89.38 326 VAL A CA 1
ATOM 2421 C C . VAL A 1 326 ? 11.684 -15.503 0.045 1.00 89.38 326 VAL A C 1
ATOM 2423 O O . VAL A 1 326 ? 12.610 -16.280 -0.166 1.00 89.38 326 VAL A O 1
ATOM 2426 N N . ASP A 1 327 ? 11.420 -14.463 -0.744 1.00 87.88 327 ASP A N 1
ATOM 2427 C CA . ASP A 1 327 ? 12.239 -14.091 -1.897 1.00 87.88 327 ASP A CA 1
ATOM 2428 C C . ASP A 1 327 ? 12.560 -12.581 -1.854 1.00 87.88 327 ASP A C 1
ATOM 2430 O O . ASP A 1 327 ? 11.824 -11.755 -2.407 1.00 87.88 327 ASP A O 1
ATOM 2434 N N . PRO A 1 328 ? 13.662 -12.198 -1.171 1.00 81.44 328 PRO A N 1
ATOM 2435 C CA . PRO A 1 328 ? 14.092 -10.803 -1.059 1.00 81.44 328 PRO A CA 1
ATOM 2436 C C . PRO A 1 328 ? 14.517 -10.174 -2.389 1.00 81.44 328 PRO A C 1
ATOM 2438 O O . PRO A 1 328 ? 14.513 -8.952 -2.50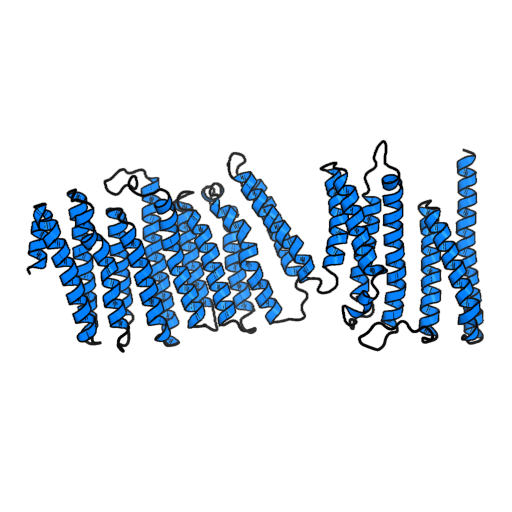6 1.00 81.44 328 PRO A O 1
ATOM 2441 N N . ALA A 1 329 ? 14.905 -10.990 -3.376 1.00 74.69 329 ALA A N 1
ATOM 2442 C CA . ALA A 1 329 ? 15.265 -10.533 -4.718 1.00 74.69 329 ALA A CA 1
ATOM 2443 C C . ALA A 1 329 ? 14.043 -10.447 -5.655 1.00 74.69 329 ALA A C 1
ATOM 2445 O O . ALA A 1 329 ? 14.165 -9.992 -6.798 1.00 74.69 329 ALA A O 1
ATOM 2446 N N . GLY A 1 330 ? 12.874 -10.882 -5.180 1.00 77.50 330 GLY A N 1
ATOM 2447 C CA . GLY A 1 330 ? 11.626 -10.880 -5.921 1.00 77.50 330 GLY A CA 1
ATOM 2448 C C . GLY A 1 330 ? 11.182 -9.467 -6.286 1.00 77.50 330 GLY A C 1
ATOM 2449 O O . GLY A 1 330 ? 11.118 -8.567 -5.449 1.00 77.50 330 GLY A O 1
ATOM 2450 N N . ARG A 1 331 ? 10.820 -9.267 -7.556 1.00 76.12 331 ARG A N 1
ATOM 2451 C CA . ARG A 1 331 ? 10.179 -8.029 -8.020 1.00 76.12 331 ARG A CA 1
ATOM 2452 C C . ARG A 1 331 ? 8.678 -8.132 -7.755 1.00 76.12 331 ARG A C 1
ATOM 2454 O O . ARG A 1 331 ? 7.951 -8.795 -8.494 1.00 76.12 331 ARG A O 1
ATOM 2461 N N . TRP A 1 332 ? 8.206 -7.488 -6.690 1.00 84.06 332 TRP A N 1
ATOM 2462 C CA . TRP A 1 332 ? 6.844 -7.662 -6.171 1.00 84.06 332 TRP A CA 1
ATOM 2463 C C . TRP A 1 332 ? 5.811 -6.692 -6.750 1.00 84.06 332 TRP A C 1
ATOM 2465 O O . TRP A 1 332 ? 4.723 -6.568 -6.198 1.00 84.06 332 TRP A O 1
ATOM 2475 N N . GLY A 1 333 ? 6.084 -6.027 -7.874 1.00 80.56 333 GLY A N 1
ATOM 2476 C CA . GLY A 1 333 ? 5.156 -5.073 -8.493 1.00 80.56 333 GLY A CA 1
ATOM 2477 C C . GLY A 1 333 ? 3.883 -5.687 -9.085 1.00 80.56 333 GLY A C 1
ATOM 2478 O O . GLY A 1 333 ? 2.887 -4.985 -9.272 1.00 80.56 333 GLY A O 1
ATOM 2479 N N . LEU A 1 334 ? 3.849 -7.006 -9.299 1.00 87.06 334 LEU A N 1
ATOM 2480 C CA . LEU A 1 334 ? 2.609 -7.723 -9.625 1.00 87.06 334 LEU A CA 1
ATOM 2481 C C . LEU A 1 334 ? 1.607 -7.728 -8.460 1.00 87.06 334 LEU A C 1
ATOM 2483 O O . LEU A 1 334 ? 0.399 -7.759 -8.691 1.00 87.06 334 LEU A O 1
ATOM 2487 N N . LEU A 1 335 ? 2.081 -7.656 -7.213 1.00 92.00 335 LEU A N 1
ATOM 2488 C CA . LEU A 1 335 ? 1.226 -7.637 -6.029 1.00 92.00 335 LEU A CA 1
ATOM 2489 C C . LEU A 1 335 ? 0.350 -6.367 -5.942 1.00 92.00 335 LEU A C 1
ATOM 2491 O O . LEU A 1 335 ? -0.872 -6.510 -5.840 1.00 92.00 335 LEU A O 1
ATOM 2495 N N . PRO A 1 336 ? 0.891 -5.130 -6.006 1.00 93.81 336 PRO A N 1
ATOM 2496 C CA . PRO A 1 336 ? 0.059 -3.934 -6.072 1.00 93.81 336 PRO A CA 1
ATOM 2497 C C . PRO A 1 336 ? -0.766 -3.891 -7.365 1.00 93.81 336 PRO A C 1
ATOM 2499 O O . PRO A 1 336 ? -1.885 -3.392 -7.330 1.00 93.81 336 PRO A O 1
ATOM 2502 N N . ALA A 1 337 ? -0.304 -4.476 -8.480 1.00 92.94 337 ALA A N 1
ATOM 2503 C CA . ALA A 1 337 ? -1.118 -4.585 -9.695 1.00 92.94 337 ALA A CA 1
ATOM 2504 C C . ALA A 1 337 ? -2.373 -5.454 -9.484 1.00 92.94 337 ALA A C 1
ATOM 2506 O O . ALA A 1 337 ? -3.473 -5.059 -9.876 1.00 92.94 337 ALA A O 1
ATOM 2507 N N . ALA A 1 338 ? -2.246 -6.597 -8.803 1.00 94.75 338 ALA A N 1
ATOM 2508 C CA . ALA A 1 338 ? -3.388 -7.430 -8.430 1.00 94.75 338 ALA A CA 1
ATOM 2509 C C . ALA A 1 338 ? -4.365 -6.665 -7.519 1.00 94.75 338 ALA A C 1
ATOM 2511 O O . ALA A 1 338 ? -5.573 -6.651 -7.766 1.00 94.75 338 ALA A O 1
ATOM 2512 N N . TRP A 1 339 ? -3.846 -5.949 -6.519 1.00 95.81 339 TRP A N 1
ATOM 2513 C CA . TRP A 1 339 ? -4.656 -5.106 -5.635 1.00 95.81 339 TRP A CA 1
ATOM 2514 C C . TRP A 1 339 ? -5.314 -3.918 -6.349 1.00 95.81 339 TRP A C 1
ATOM 2516 O O . TRP A 1 339 ? -6.441 -3.551 -6.005 1.00 95.81 339 TRP A O 1
ATOM 2526 N N . ALA A 1 340 ? -4.678 -3.353 -7.377 1.00 95.75 340 ALA A N 1
ATOM 2527 C CA . ALA A 1 340 ? -5.277 -2.337 -8.237 1.00 95.75 340 ALA A CA 1
ATOM 2528 C C . ALA A 1 340 ? -6.489 -2.897 -8.993 1.00 95.75 340 ALA A C 1
ATOM 2530 O O . ALA A 1 340 ? -7.552 -2.276 -8.985 1.00 95.75 340 ALA A O 1
ATOM 2531 N N . VAL A 1 341 ? -6.373 -4.095 -9.579 1.00 97.06 341 VAL A N 1
ATOM 2532 C CA . VAL A 1 341 ? -7.494 -4.773 -10.253 1.00 97.06 341 VAL A CA 1
ATOM 2533 C C . VAL A 1 341 ? -8.635 -5.047 -9.273 1.00 97.06 341 VAL A C 1
ATOM 2535 O O . VAL A 1 341 ? -9.780 -4.696 -9.557 1.00 97.06 341 VAL A O 1
ATOM 2538 N N . VAL A 1 342 ? -8.335 -5.596 -8.091 1.00 96.44 342 VAL A N 1
ATOM 2539 C CA . VAL A 1 342 ? -9.334 -5.833 -7.035 1.00 96.44 342 VAL A CA 1
ATOM 2540 C C . VAL A 1 342 ? -10.035 -4.531 -6.632 1.00 96.44 342 VAL A C 1
ATOM 2542 O O . VAL A 1 342 ? -11.261 -4.494 -6.530 1.00 96.44 342 VAL A O 1
ATOM 2545 N N . SER A 1 343 ? -9.284 -3.439 -6.472 1.00 94.56 343 SER A N 1
ATOM 2546 C CA . SER A 1 343 ? -9.827 -2.127 -6.099 1.00 94.56 343 SER A CA 1
ATOM 2547 C C . SER A 1 343 ? -10.698 -1.514 -7.201 1.00 94.56 343 SER A C 1
ATOM 2549 O O . SER A 1 343 ? -11.733 -0.920 -6.901 1.00 94.56 343 SER A O 1
ATOM 2551 N N . LEU A 1 344 ? -10.343 -1.699 -8.478 1.00 96.38 344 LEU A N 1
ATOM 2552 C CA . LEU A 1 344 ? -11.159 -1.275 -9.622 1.00 96.38 344 LEU A CA 1
ATOM 2553 C C . LEU A 1 344 ? -12.455 -2.090 -9.740 1.00 96.38 344 LEU A C 1
ATOM 2555 O O . LEU A 1 344 ? -13.516 -1.521 -10.007 1.00 96.38 344 LEU A O 1
ATOM 2559 N N . ILE A 1 345 ? -12.400 -3.403 -9.495 1.00 97.31 345 ILE A N 1
ATOM 2560 C CA . ILE A 1 345 ? -13.593 -4.261 -9.429 1.00 97.31 345 ILE A CA 1
ATOM 2561 C C . ILE A 1 345 ? -14.498 -3.808 -8.278 1.00 97.31 345 ILE A C 1
ATOM 2563 O O . ILE A 1 345 ? -15.707 -3.655 -8.467 1.00 97.31 345 ILE A O 1
ATOM 2567 N N . ALA A 1 346 ? -13.924 -3.534 -7.105 1.00 96.00 346 ALA A N 1
ATOM 2568 C CA . ALA A 1 346 ? -14.665 -3.038 -5.952 1.00 96.00 346 ALA A CA 1
ATOM 2569 C C . ALA A 1 346 ? -15.287 -1.657 -6.219 1.00 96.00 346 ALA A C 1
ATOM 2571 O O . ALA A 1 346 ? -16.452 -1.449 -5.884 1.00 96.00 346 ALA A O 1
ATOM 2572 N N . LEU A 1 347 ? -14.579 -0.749 -6.903 1.00 96.50 347 LEU A N 1
ATOM 2573 C CA . LEU A 1 347 ? -15.112 0.540 -7.356 1.00 96.50 347 LEU A CA 1
ATOM 2574 C C . LEU A 1 347 ? -16.305 0.358 -8.305 1.00 96.50 347 LEU A C 1
ATOM 2576 O O . LEU A 1 347 ? -17.346 0.989 -8.116 1.00 96.50 347 LEU A O 1
ATOM 2580 N N . ALA A 1 348 ? -16.187 -0.522 -9.303 1.00 96.12 348 ALA A N 1
ATOM 2581 C CA . ALA A 1 348 ? -17.274 -0.818 -10.235 1.00 96.12 348 ALA A CA 1
ATOM 2582 C C . ALA A 1 348 ? -18.490 -1.431 -9.518 1.00 96.12 348 ALA A C 1
ATOM 2584 O O . ALA A 1 348 ? -19.637 -1.073 -9.802 1.00 96.12 348 ALA A O 1
ATOM 2585 N N . GLY A 1 349 ? -18.251 -2.317 -8.547 1.00 94.31 349 GLY A N 1
ATOM 2586 C CA . GLY A 1 349 ? -19.287 -2.857 -7.672 1.00 94.31 349 GLY A CA 1
ATOM 2587 C C . GLY A 1 349 ? -19.953 -1.771 -6.823 1.00 94.31 349 GLY A C 1
ATOM 2588 O O . GLY A 1 349 ? -21.182 -1.711 -6.756 1.00 94.31 349 GLY A O 1
ATOM 2589 N N . ALA A 1 350 ? -19.163 -0.890 -6.206 1.00 93.38 350 ALA A N 1
ATOM 2590 C CA . ALA A 1 350 ? -19.638 0.202 -5.359 1.00 93.38 350 ALA A CA 1
ATOM 2591 C C . ALA A 1 350 ? -20.489 1.194 -6.161 1.00 93.38 350 ALA A C 1
ATOM 2593 O O . ALA A 1 350 ? -21.559 1.598 -5.710 1.00 93.38 350 ALA A O 1
ATOM 2594 N N . PHE A 1 351 ? -20.082 1.508 -7.394 1.00 93.75 351 PHE A N 1
ATOM 2595 C CA . PHE A 1 351 ? -20.844 2.363 -8.304 1.00 93.75 351 PHE A CA 1
ATOM 2596 C C . PHE A 1 351 ? -22.263 1.837 -8.560 1.00 93.75 351 PHE A C 1
ATOM 2598 O O . PHE A 1 351 ? -23.211 2.627 -8.606 1.00 93.75 351 PHE A O 1
ATOM 2605 N N . ARG A 1 352 ? -22.405 0.508 -8.682 1.00 92.19 352 ARG A N 1
ATOM 2606 C CA . ARG A 1 352 ? -23.681 -0.186 -8.923 1.00 92.19 352 ARG A CA 1
ATOM 2607 C C . ARG A 1 352 ? -24.518 -0.383 -7.658 1.00 92.19 352 ARG A C 1
ATOM 2609 O O . ARG A 1 352 ? -25.740 -0.392 -7.744 1.00 92.19 352 ARG A O 1
ATOM 2616 N N . ARG A 1 353 ? -23.883 -0.609 -6.505 1.00 90.56 353 ARG A N 1
ATOM 2617 C CA . ARG A 1 353 ? -24.561 -1.016 -5.260 1.00 90.56 353 ARG A CA 1
ATOM 2618 C C . ARG A 1 353 ? -24.865 0.138 -4.305 1.00 90.56 353 ARG A C 1
ATOM 2620 O O . ARG A 1 353 ? -25.793 0.004 -3.512 1.00 90.56 353 ARG A O 1
ATOM 2627 N N . ILE A 1 354 ? -24.113 1.241 -4.348 1.00 91.12 354 ILE A N 1
ATOM 2628 C CA . ILE A 1 354 ? -24.385 2.409 -3.500 1.00 91.12 354 ILE A CA 1
ATOM 2629 C C . ILE A 1 354 ? -25.579 3.190 -4.083 1.00 91.12 354 ILE A C 1
ATOM 2631 O O . ILE A 1 354 ? -25.478 3.651 -5.227 1.00 91.12 354 ILE A O 1
ATOM 2635 N N . PRO A 1 355 ? -26.677 3.383 -3.321 1.00 90.19 355 PRO A N 1
ATOM 2636 C CA . PRO A 1 355 ? -27.860 4.107 -3.790 1.00 90.19 355 PRO A CA 1
ATOM 2637 C C . PRO A 1 355 ? -27.546 5.541 -4.226 1.00 90.19 355 PRO A C 1
ATOM 2639 O O . PRO A 1 355 ? -26.728 6.218 -3.604 1.00 90.19 355 PRO A O 1
ATOM 2642 N N . THR A 1 356 ? -28.205 6.022 -5.282 1.00 89.69 356 THR A N 1
ATOM 2643 C CA . THR A 1 356 ? -27.955 7.354 -5.862 1.00 89.69 356 THR A CA 1
ATOM 2644 C C . THR A 1 356 ? -28.352 8.505 -4.940 1.00 89.69 356 THR A C 1
ATOM 2646 O O . THR A 1 356 ? -27.748 9.567 -5.027 1.00 89.69 356 THR A O 1
ATOM 2649 N N . ASP A 1 357 ? -29.323 8.278 -4.054 1.00 91.56 357 ASP A N 1
ATOM 2650 C CA . ASP A 1 357 ? -29.818 9.201 -3.025 1.00 91.56 357 ASP A CA 1
ATOM 2651 C C . ASP A 1 357 ? -28.942 9.228 -1.759 1.00 91.56 357 ASP A C 1
ATOM 2653 O O . ASP A 1 357 ? -29.175 10.025 -0.852 1.00 91.56 357 ASP A O 1
ATOM 2657 N N . PHE A 1 358 ? -27.930 8.360 -1.662 1.00 89.75 358 PHE A N 1
ATOM 2658 C CA . PHE A 1 358 ? -27.088 8.282 -0.474 1.00 89.75 358 PHE A CA 1
ATOM 2659 C C . PHE A 1 358 ? -26.062 9.422 -0.451 1.00 89.75 358 PHE A C 1
ATOM 2661 O O . PHE A 1 358 ? -25.098 9.409 -1.217 1.00 89.75 358 PHE A O 1
ATOM 2668 N N . ALA A 1 359 ? -26.240 10.389 0.457 1.00 91.31 359 ALA A N 1
ATOM 2669 C CA . ALA A 1 359 ? -25.419 11.605 0.524 1.00 91.31 359 ALA A CA 1
ATOM 2670 C C . ALA A 1 359 ? -23.887 11.360 0.484 1.00 91.31 359 ALA A C 1
ATOM 2672 O O . ALA A 1 359 ? -23.203 12.053 -0.269 1.00 91.31 359 ALA A O 1
ATOM 2673 N N . PRO A 1 360 ? -23.310 10.349 1.177 1.00 90.94 360 PRO A N 1
ATOM 2674 C CA . PRO A 1 360 ? -21.867 10.077 1.128 1.00 90.94 360 PRO A CA 1
ATOM 2675 C C . PRO A 1 360 ? -21.359 9.407 -0.161 1.00 90.94 360 PRO A C 1
ATOM 2677 O O . PRO A 1 360 ? -20.159 9.145 -0.264 1.00 90.94 360 PRO A O 1
ATOM 2680 N N . ARG A 1 361 ? -22.226 9.080 -1.134 1.00 92.19 361 ARG A N 1
ATOM 2681 C CA . ARG A 1 361 ? -21.881 8.261 -2.313 1.00 92.19 361 ARG A CA 1
ATOM 2682 C C . ARG A 1 361 ? -20.653 8.772 -3.057 1.00 92.19 361 ARG A C 1
ATOM 2684 O O . ARG A 1 361 ? -19.761 7.983 -3.348 1.00 92.19 361 ARG A O 1
ATOM 2691 N N . GLN A 1 362 ? -20.597 10.069 -3.359 1.00 90.31 362 GLN A N 1
ATOM 2692 C CA . GLN A 1 362 ? -19.482 10.644 -4.119 1.00 90.31 362 GLN A CA 1
ATOM 2693 C C . GLN A 1 362 ? -18.152 10.499 -3.371 1.00 90.31 362 GLN A C 1
ATOM 2695 O O . GLN A 1 362 ? -17.172 10.054 -3.963 1.00 90.31 362 GLN A O 1
ATOM 2700 N N . GLY A 1 363 ? -18.135 10.783 -2.064 1.00 89.88 363 GLY A N 1
ATOM 2701 C CA . GLY A 1 363 ? -16.942 10.621 -1.228 1.00 89.88 363 GLY A CA 1
ATOM 2702 C C . GLY A 1 363 ? -16.475 9.166 -1.131 1.00 89.88 363 GLY A C 1
ATOM 2703 O O . GLY A 1 363 ? -15.279 8.898 -1.182 1.00 89.88 363 GLY A O 1
ATOM 2704 N N . LEU A 1 364 ? -17.405 8.208 -1.064 1.00 92.88 364 LEU A N 1
ATOM 2705 C CA . LEU A 1 364 ? -17.073 6.780 -1.043 1.00 92.88 364 LEU A CA 1
ATOM 2706 C C . LEU A 1 364 ? -16.508 6.293 -2.384 1.00 92.88 364 LEU A C 1
ATOM 2708 O O . LEU A 1 364 ? -15.509 5.581 -2.398 1.00 92.88 364 LEU A O 1
ATOM 2712 N N . LEU A 1 365 ? -17.102 6.694 -3.511 1.00 94.38 365 LEU A N 1
ATOM 2713 C CA . LEU A 1 365 ? -16.569 6.361 -4.837 1.00 94.38 365 LEU A CA 1
ATOM 2714 C C . LEU A 1 365 ? -15.189 6.990 -5.058 1.00 94.38 365 LEU A C 1
ATOM 2716 O O . LEU A 1 365 ? -14.299 6.330 -5.591 1.00 94.38 365 LEU A O 1
ATOM 2720 N N . ALA A 1 366 ? -14.993 8.227 -4.594 1.00 89.38 366 ALA A N 1
ATOM 2721 C CA . ALA A 1 366 ? -13.690 8.878 -4.601 1.00 89.38 366 ALA A CA 1
ATOM 2722 C C . ALA A 1 366 ? -12.668 8.108 -3.753 1.00 89.38 366 ALA A C 1
ATOM 2724 O O . ALA A 1 366 ? -11.541 7.932 -4.199 1.00 89.38 366 ALA A O 1
ATOM 2725 N N . LEU A 1 367 ? -13.058 7.579 -2.586 1.00 92.12 367 LEU A N 1
ATOM 2726 C CA . LEU A 1 367 ? -12.186 6.752 -1.749 1.00 92.12 367 LEU A CA 1
ATOM 2727 C C . LEU A 1 367 ? -11.767 5.450 -2.452 1.00 92.12 367 LEU A C 1
ATOM 2729 O O . LEU A 1 367 ? -10.580 5.142 -2.485 1.00 92.12 367 LEU A O 1
ATOM 2733 N N . PHE A 1 368 ? -12.699 4.705 -3.058 1.00 93.12 368 PHE A N 1
ATOM 2734 C CA . PHE A 1 368 ? -12.354 3.509 -3.843 1.00 93.12 368 PHE A CA 1
ATOM 2735 C C . PHE A 1 368 ? -11.443 3.847 -5.033 1.00 93.12 368 PHE A C 1
ATOM 2737 O O . PHE A 1 368 ? -10.480 3.128 -5.297 1.00 93.12 368 PHE A O 1
ATOM 2744 N N . GLY A 1 369 ? -11.712 4.960 -5.723 1.00 86.88 369 GLY A N 1
ATOM 2745 C CA . GLY A 1 369 ? -10.852 5.471 -6.791 1.00 86.88 369 GLY A CA 1
ATOM 2746 C C . GLY A 1 369 ? -9.453 5.844 -6.296 1.00 86.88 369 GLY A C 1
ATOM 2747 O O . GLY A 1 369 ? -8.469 5.493 -6.939 1.00 86.88 369 GLY A O 1
ATOM 2748 N N . ALA A 1 370 ? -9.353 6.484 -5.129 1.00 83.50 370 ALA A N 1
ATOM 2749 C CA . ALA A 1 370 ? -8.087 6.844 -4.500 1.00 83.50 370 ALA A CA 1
ATOM 2750 C C . ALA A 1 370 ? -7.281 5.606 -4.086 1.00 83.50 370 ALA A C 1
ATOM 2752 O O . ALA A 1 370 ? -6.078 5.572 -4.311 1.00 83.50 370 ALA A O 1
ATOM 2753 N N . VAL A 1 371 ? -7.929 4.568 -3.548 1.00 91.81 371 VAL A N 1
ATOM 2754 C CA . VAL A 1 371 ? -7.269 3.294 -3.216 1.00 91.81 371 VAL A CA 1
ATOM 2755 C C . VAL A 1 371 ? -6.789 2.567 -4.476 1.00 91.81 371 VAL A C 1
ATOM 2757 O O . VAL A 1 371 ? -5.664 2.071 -4.508 1.00 91.81 371 VAL A O 1
ATOM 2760 N N . ALA A 1 372 ? -7.596 2.538 -5.541 1.00 93.94 372 ALA A N 1
ATOM 2761 C CA . ALA A 1 372 ? -7.167 1.981 -6.822 1.00 93.94 372 ALA A CA 1
ATOM 2762 C C . ALA A 1 372 ? -5.956 2.742 -7.383 1.00 93.94 372 ALA A C 1
ATOM 2764 O O . ALA A 1 372 ? -4.976 2.122 -7.792 1.00 93.94 372 ALA A O 1
ATOM 2765 N N . LEU A 1 373 ? -5.996 4.078 -7.348 1.00 87.31 373 LEU A N 1
ATOM 2766 C CA . LEU A 1 373 ? -4.886 4.921 -7.781 1.00 87.31 373 LEU A CA 1
ATOM 2767 C C . LEU A 1 373 ? -3.636 4.690 -6.925 1.00 87.31 373 LEU A C 1
ATOM 2769 O O . LEU A 1 373 ? -2.561 4.527 -7.488 1.00 87.31 373 LEU A O 1
ATOM 2773 N N . PHE A 1 374 ? -3.781 4.600 -5.600 1.00 87.62 374 PHE A N 1
ATOM 2774 C CA . PHE A 1 374 ? -2.695 4.274 -4.675 1.00 87.62 374 PHE A CA 1
ATOM 2775 C C . PHE A 1 374 ? -1.974 2.991 -5.103 1.00 87.62 374 PHE A C 1
ATOM 2777 O O . PHE A 1 374 ? -0.758 3.003 -5.293 1.00 87.62 374 PHE A O 1
ATOM 2784 N N . PHE A 1 375 ? -2.709 1.909 -5.365 1.00 93.12 375 PHE A N 1
ATOM 2785 C CA . PHE A 1 375 ? -2.094 0.663 -5.817 1.00 93.12 375 PHE A CA 1
ATOM 2786 C C . PHE A 1 375 ? -1.454 0.763 -7.198 1.00 93.12 375 PHE A C 1
ATOM 2788 O O . PHE A 1 375 ? -0.346 0.268 -7.369 1.00 93.12 375 PHE A O 1
ATOM 2795 N N . ILE A 1 376 ? -2.085 1.449 -8.156 1.00 88.38 376 ILE A N 1
ATOM 2796 C CA . ILE A 1 376 ? -1.488 1.692 -9.480 1.00 88.38 376 ILE A CA 1
ATOM 2797 C C . ILE A 1 376 ? -0.157 2.437 -9.338 1.00 88.38 376 ILE A C 1
ATOM 2799 O O . ILE A 1 376 ? 0.833 2.051 -9.954 1.00 88.38 376 ILE A O 1
ATOM 2803 N N . THR A 1 377 ? -0.111 3.477 -8.502 1.00 83.56 377 THR A N 1
ATOM 2804 C CA . THR A 1 377 ? 1.120 4.242 -8.263 1.00 83.56 377 THR A CA 1
ATOM 2805 C C . THR A 1 377 ? 2.198 3.406 -7.584 1.00 83.56 377 THR A C 1
ATOM 2807 O O . THR A 1 377 ? 3.374 3.573 -7.892 1.00 83.56 377 THR A O 1
ATOM 2810 N N . LEU A 1 378 ? 1.810 2.462 -6.721 1.00 85.88 378 LEU A N 1
ATOM 2811 C CA . LEU A 1 378 ? 2.734 1.610 -5.980 1.00 85.88 378 LEU A CA 1
ATOM 2812 C C . LEU A 1 378 ? 3.381 0.514 -6.846 1.00 85.88 378 LEU A C 1
ATOM 2814 O O . LEU A 1 378 ? 4.415 -0.021 -6.455 1.00 85.88 378 LEU A O 1
ATOM 2818 N N . ILE A 1 379 ? 2.833 0.214 -8.034 1.00 87.50 379 ILE A N 1
ATOM 2819 C CA . ILE A 1 379 ? 3.446 -0.717 -9.001 1.00 87.50 379 ILE A CA 1
ATOM 2820 C C . ILE A 1 379 ? 4.863 -0.262 -9.351 1.00 87.50 379 ILE A C 1
ATOM 2822 O O . ILE A 1 379 ? 5.774 -1.081 -9.387 1.00 87.50 379 ILE A O 1
ATOM 2826 N N . PHE A 1 380 ? 5.064 1.034 -9.591 1.00 79.25 380 PHE A N 1
ATOM 2827 C CA . PHE A 1 380 ? 6.335 1.543 -10.098 1.00 79.25 380 PHE A CA 1
ATOM 2828 C C . PHE A 1 380 ? 7.499 1.402 -9.105 1.00 79.25 380 PHE A C 1
ATOM 2830 O O . PHE A 1 380 ? 8.473 0.744 -9.467 1.00 79.25 380 PHE A O 1
ATOM 2837 N N . PRO A 1 381 ? 7.423 1.938 -7.870 1.00 81.44 381 PRO A N 1
ATOM 2838 C CA . PRO A 1 381 ? 8.531 1.834 -6.923 1.00 81.44 381 PRO A CA 1
ATOM 2839 C C . PRO A 1 381 ? 8.775 0.403 -6.421 1.00 81.44 381 PRO A C 1
ATOM 2841 O O . PRO A 1 381 ? 9.862 0.134 -5.933 1.00 81.44 381 PRO A O 1
ATOM 2844 N N . LEU A 1 382 ? 7.792 -0.506 -6.515 1.00 80.19 382 LEU A N 1
ATOM 2845 C CA . LEU A 1 382 ? 7.946 -1.908 -6.092 1.00 80.19 382 LEU A CA 1
ATOM 2846 C C . LEU A 1 382 ? 8.376 -2.860 -7.215 1.00 80.19 382 LEU A C 1
ATOM 2848 O O . LEU A 1 382 ? 8.900 -3.935 -6.935 1.00 80.19 382 LEU A O 1
ATOM 2852 N N . GLN A 1 383 ? 8.100 -2.525 -8.479 1.00 81.94 383 GLN A N 1
ATOM 2853 C CA . GLN A 1 383 ? 8.539 -3.331 -9.623 1.00 81.94 383 GLN A CA 1
ATOM 2854 C C . GLN A 1 383 ? 9.938 -2.942 -10.098 1.00 81.94 383 GLN A C 1
ATOM 2856 O O . GLN A 1 383 ? 10.667 -3.792 -10.614 1.00 81.94 383 GLN A O 1
ATOM 2861 N N . PHE A 1 384 ? 10.258 -1.649 -10.024 1.00 75.12 384 PHE A N 1
ATOM 2862 C CA . PHE A 1 384 ? 11.432 -1.069 -10.658 1.00 75.12 384 PHE A CA 1
ATOM 2863 C C . PHE A 1 384 ? 12.352 -0.467 -9.597 1.00 75.12 384 PHE A C 1
ATOM 2865 O O . PHE A 1 384 ? 12.105 0.622 -9.089 1.00 75.12 384 PHE A O 1
ATOM 2872 N N . ASP A 1 385 ? 13.462 -1.145 -9.319 1.00 68.38 385 ASP A N 1
ATOM 2873 C CA . ASP A 1 385 ? 14.472 -0.637 -8.382 1.00 68.38 385 ASP A CA 1
ATOM 2874 C C . ASP A 1 385 ? 15.354 0.450 -9.014 1.00 68.38 385 ASP A C 1
ATOM 2876 O O . ASP A 1 385 ? 15.940 1.275 -8.313 1.00 68.38 385 ASP A O 1
ATOM 2880 N N . LYS A 1 386 ? 15.444 0.468 -10.352 1.00 76.75 386 LYS A N 1
ATOM 2881 C CA . LYS A 1 386 ? 16.368 1.331 -11.101 1.00 76.75 386 LYS A CA 1
ATOM 2882 C C . LYS A 1 386 ? 15.616 2.326 -11.960 1.00 76.75 386 LYS A C 1
ATOM 2884 O O . LYS A 1 386 ? 14.756 1.937 -12.753 1.00 76.75 386 LYS A O 1
ATOM 2889 N N . GLU A 1 387 ? 15.964 3.601 -11.800 1.00 81.62 387 GLU A N 1
ATOM 2890 C CA . GLU A 1 387 ? 15.455 4.732 -12.587 1.00 81.62 387 GLU A CA 1
ATOM 2891 C C . GLU A 1 387 ? 13.916 4.867 -12.649 1.00 81.62 387 GLU A C 1
ATOM 2893 O O . GLU A 1 387 ? 13.370 5.506 -13.551 1.00 81.62 387 GLU A O 1
ATOM 2898 N N . TRP A 1 388 ? 13.191 4.334 -11.658 1.00 80.69 388 TRP A N 1
ATOM 2899 C CA . TRP A 1 388 ? 11.723 4.376 -11.622 1.00 80.69 388 TRP A CA 1
ATOM 2900 C C . TRP A 1 388 ? 11.164 5.802 -11.612 1.00 80.69 388 TRP A C 1
ATOM 2902 O O . TRP A 1 388 ? 10.134 6.060 -12.229 1.00 80.69 388 TRP A O 1
ATOM 2912 N N . LEU A 1 389 ? 11.859 6.744 -10.965 1.00 82.56 389 LEU A N 1
ATOM 2913 C CA . LEU A 1 389 ? 11.453 8.150 -10.922 1.00 82.56 389 LEU A CA 1
ATOM 2914 C C . LEU A 1 389 ? 11.504 8.790 -12.318 1.00 82.56 389 LEU A C 1
ATOM 2916 O O . LEU A 1 389 ? 10.619 9.554 -12.692 1.00 82.56 389 LEU A O 1
ATOM 2920 N N . THR A 1 390 ? 12.511 8.431 -13.113 1.00 88.44 390 THR A N 1
ATOM 2921 C CA . THR A 1 390 ? 12.670 8.894 -14.497 1.00 88.44 390 THR A CA 1
ATOM 2922 C C . THR A 1 390 ? 11.527 8.392 -15.373 1.00 88.44 390 THR A C 1
ATOM 2924 O O . THR A 1 390 ? 10.931 9.156 -16.134 1.00 88.44 390 THR A O 1
ATOM 2927 N N . ILE A 1 391 ? 11.169 7.117 -15.207 1.00 88.69 391 ILE A N 1
ATOM 2928 C CA . ILE A 1 391 ? 10.032 6.495 -15.891 1.00 88.69 391 ILE A CA 1
ATOM 2929 C C . ILE A 1 391 ? 8.715 7.146 -15.450 1.00 88.69 391 ILE A C 1
ATOM 2931 O O . ILE A 1 391 ? 7.862 7.435 -16.290 1.00 88.69 391 ILE A O 1
ATOM 2935 N N . ALA A 1 392 ? 8.561 7.420 -14.152 1.00 86.62 392 ALA A N 1
ATOM 2936 C CA . ALA A 1 392 ? 7.379 8.067 -13.598 1.00 86.62 392 ALA A CA 1
ATOM 2937 C C . ALA A 1 392 ? 7.156 9.456 -14.213 1.00 86.62 392 ALA A C 1
ATOM 2939 O O . ALA A 1 392 ? 6.054 9.725 -14.680 1.00 86.62 392 ALA A O 1
ATOM 2940 N N . TRP A 1 393 ? 8.195 10.293 -14.324 1.00 90.31 393 TRP A N 1
ATOM 2941 C CA . TRP A 1 393 ? 8.091 11.598 -14.993 1.00 90.31 393 TRP A CA 1
ATOM 2942 C C . TRP A 1 393 ? 7.698 11.476 -16.468 1.00 90.31 393 TRP A C 1
ATOM 2944 O O . TRP A 1 393 ? 6.859 12.235 -16.956 1.00 90.31 393 TRP A O 1
ATOM 2954 N N . ALA A 1 394 ? 8.263 10.505 -17.188 1.00 93.25 394 ALA A N 1
ATOM 2955 C CA . ALA A 1 394 ? 7.925 10.283 -18.591 1.00 93.25 394 ALA A CA 1
ATOM 2956 C C . ALA A 1 394 ? 6.449 9.876 -18.771 1.00 93.25 394 ALA A C 1
ATOM 2958 O O . ALA A 1 394 ? 5.754 10.416 -19.638 1.00 93.25 394 ALA A O 1
ATOM 2959 N N . LEU A 1 395 ? 5.954 8.966 -17.927 1.00 91.31 395 LEU A N 1
ATOM 2960 C CA . LEU A 1 395 ? 4.554 8.533 -17.912 1.00 91.31 395 LEU A CA 1
ATOM 2961 C C . LEU A 1 395 ? 3.609 9.653 -17.473 1.00 91.31 395 LEU A C 1
ATOM 2963 O O . LEU A 1 395 ? 2.550 9.832 -18.076 1.00 91.31 395 LEU A O 1
ATOM 2967 N N . GLU A 1 396 ? 3.996 10.435 -16.468 1.00 90.31 396 GLU A N 1
ATOM 2968 C CA . GLU A 1 396 ? 3.238 11.593 -16.003 1.00 90.31 396 GLU A CA 1
ATOM 2969 C C . GLU A 1 396 ? 3.093 12.632 -17.119 1.00 90.31 396 GLU A C 1
ATOM 2971 O O . GLU A 1 396 ? 1.993 13.129 -17.355 1.00 90.31 396 GLU A O 1
ATOM 2976 N N . GLY A 1 397 ? 4.144 12.877 -17.908 1.00 91.38 397 GLY A N 1
ATOM 2977 C CA . GLY A 1 397 ? 4.052 13.748 -19.080 1.00 91.38 397 GLY A CA 1
ATOM 2978 C C . GLY A 1 397 ? 3.004 13.284 -20.103 1.00 91.38 397 GLY A C 1
ATOM 2979 O O . GLY A 1 397 ? 2.211 14.087 -20.601 1.00 91.38 397 GLY A O 1
ATOM 2980 N N . VAL A 1 398 ? 2.925 11.977 -20.371 1.00 94.50 398 VAL A N 1
ATOM 2981 C CA . VAL A 1 398 ? 1.878 11.389 -21.230 1.00 94.50 398 VAL A CA 1
ATOM 2982 C C . VAL A 1 398 ? 0.492 11.550 -20.595 1.00 94.50 398 VAL A C 1
ATOM 2984 O O . VAL A 1 398 ? -0.465 11.929 -21.280 1.00 94.50 398 VAL A O 1
ATOM 2987 N N . ALA A 1 399 ? 0.378 11.304 -19.289 1.00 89.75 399 ALA A N 1
ATOM 2988 C CA . ALA A 1 399 ? -0.870 11.423 -18.544 1.00 89.75 399 ALA A CA 1
ATOM 2989 C C . ALA A 1 399 ? -1.402 12.865 -18.523 1.00 89.75 399 ALA A C 1
ATOM 2991 O O . ALA A 1 399 ? -2.600 13.071 -18.711 1.00 89.75 399 ALA A O 1
ATOM 2992 N N . LEU A 1 400 ? -0.534 13.871 -18.385 1.00 89.19 400 LEU A N 1
ATOM 2993 C CA . LEU A 1 400 ? -0.911 15.287 -18.438 1.00 89.19 400 LEU A CA 1
ATOM 2994 C C . LEU A 1 400 ? -1.440 15.694 -19.823 1.00 89.19 400 LEU A C 1
ATOM 2996 O O . LEU A 1 400 ? -2.409 16.451 -19.907 1.00 89.19 400 LEU A O 1
ATOM 3000 N N . LEU A 1 401 ? -0.875 15.162 -20.915 1.00 91.62 401 LEU A N 1
ATOM 3001 C CA . LEU A 1 401 ? -1.412 15.389 -22.267 1.00 91.62 401 LEU A CA 1
ATOM 3002 C C . LEU A 1 401 ? -2.755 14.694 -22.480 1.00 91.62 401 LEU A C 1
ATOM 3004 O O . LEU A 1 401 ? -3.637 15.247 -23.140 1.00 91.62 401 LEU A O 1
ATOM 3008 N N . TRP A 1 402 ? -2.938 13.504 -21.909 1.00 90.94 402 TRP A N 1
ATOM 3009 C CA . TRP A 1 402 ? -4.243 12.852 -21.887 1.00 90.94 402 TRP A CA 1
ATOM 3010 C C . TRP A 1 402 ? -5.263 13.669 -21.079 1.00 90.94 402 TRP A C 1
ATOM 3012 O O . TRP A 1 402 ? -6.372 13.902 -21.562 1.00 90.94 402 TRP A O 1
ATOM 3022 N N . LEU A 1 403 ? -4.878 14.173 -19.901 1.00 86.38 403 LEU A N 1
ATOM 3023 C CA . LEU A 1 403 ? -5.722 14.995 -19.032 1.00 86.38 403 LEU A CA 1
ATOM 3024 C C . LEU A 1 403 ? -6.107 16.314 -19.701 1.00 86.38 403 LEU A C 1
ATOM 3026 O O . LEU A 1 403 ? -7.257 16.736 -19.596 1.00 86.38 403 LEU A O 1
ATOM 3030 N N . HIS A 1 404 ? -5.194 16.925 -20.457 1.00 86.31 404 HIS A N 1
ATOM 3031 C CA . HIS A 1 404 ? -5.480 18.139 -21.218 1.00 86.31 404 HIS A CA 1
ATOM 3032 C C . HIS A 1 404 ? -6.666 17.966 -22.181 1.00 86.31 404 HIS A C 1
ATOM 3034 O O . HIS A 1 404 ? -7.421 18.907 -22.406 1.00 86.31 404 HIS A O 1
ATOM 3040 N N . ARG A 1 405 ? -6.894 16.757 -22.715 1.00 85.56 405 ARG A N 1
ATOM 3041 C CA . ARG A 1 405 ? -8.059 16.476 -23.578 1.00 85.56 405 ARG A CA 1
ATOM 3042 C C . ARG A 1 405 ? -9.390 16.511 -22.831 1.00 85.56 405 ARG A C 1
ATOM 3044 O O . ARG A 1 405 ? -10.434 16.578 -23.468 1.00 85.56 405 ARG A O 1
ATOM 3051 N N . ARG A 1 406 ? -9.363 16.410 -21.501 1.00 85.94 406 ARG A N 1
ATOM 3052 C CA . ARG A 1 406 ? -10.537 16.515 -20.625 1.00 85.94 406 ARG A CA 1
ATOM 3053 C C . ARG A 1 406 ? -10.655 17.909 -20.018 1.00 85.94 406 ARG A C 1
ATOM 3055 O O . ARG A 1 406 ? -11.764 18.406 -19.872 1.00 85.94 406 ARG A O 1
ATOM 3062 N N . ILE A 1 407 ? -9.523 18.525 -19.679 1.00 85.81 407 ILE A N 1
ATOM 3063 C CA . ILE A 1 407 ? -9.436 19.846 -19.055 1.00 85.81 407 ILE A CA 1
ATOM 3064 C C . ILE A 1 407 ? -8.417 20.679 -19.852 1.00 85.81 407 ILE A C 1
ATOM 3066 O O . ILE A 1 407 ? -7.214 20.584 -19.590 1.00 85.81 407 ILE A O 1
ATOM 3070 N N . PRO A 1 408 ? -8.856 21.475 -20.845 1.00 82.56 408 PRO A N 1
ATOM 3071 C CA . PRO A 1 408 ? -7.961 22.170 -21.767 1.00 82.56 408 PRO A CA 1
ATOM 3072 C C . PRO A 1 408 ? -7.274 23.375 -21.103 1.00 82.56 408 PRO A C 1
ATOM 3074 O O . PRO A 1 408 ? -7.653 24.524 -21.304 1.00 82.56 408 PRO A O 1
ATOM 3077 N N . HIS A 1 409 ? -6.228 23.111 -20.314 1.00 80.56 409 HIS A N 1
ATOM 3078 C CA . HIS A 1 409 ? -5.385 24.129 -19.681 1.00 80.56 409 HIS A CA 1
ATOM 3079 C C . HIS A 1 409 ? -3.985 24.173 -20.331 1.00 80.56 409 HIS A C 1
ATOM 3081 O O . HIS A 1 409 ? -3.345 23.120 -20.457 1.00 80.56 409 HIS A O 1
ATOM 3087 N N . PRO A 1 410 ? -3.462 25.351 -20.739 1.00 80.94 410 PRO A N 1
ATOM 3088 C CA . PRO A 1 410 ?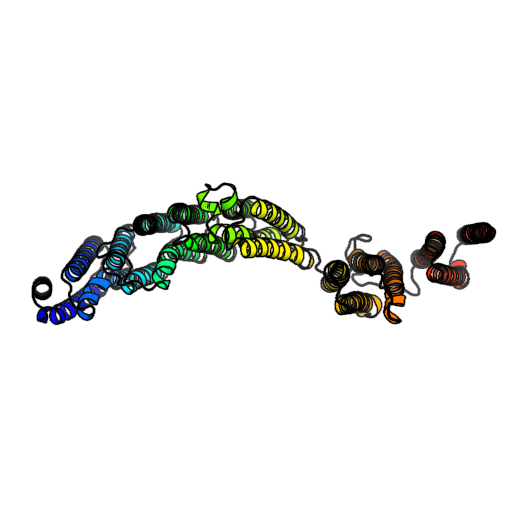 -2.183 25.463 -21.453 1.00 80.94 410 PRO A CA 1
ATOM 3089 C C . PRO A 1 410 ? -0.982 25.018 -20.610 1.00 80.94 410 PRO A C 1
ATOM 3091 O O . PRO A 1 410 ? -0.047 24.423 -21.146 1.00 80.94 410 PRO A O 1
ATOM 3094 N N . GLY A 1 411 ? -1.038 25.213 -19.287 1.00 84.12 411 GLY A N 1
ATOM 3095 C CA . GLY A 1 411 ? 0.010 24.763 -18.367 1.00 84.12 411 GLY A CA 1
ATOM 3096 C C . GLY A 1 411 ? 0.262 23.252 -18.422 1.00 84.12 411 GLY A C 1
ATOM 3097 O O . GLY A 1 411 ? 1.406 22.831 -18.298 1.00 84.12 411 GLY A O 1
ATOM 3098 N N . LEU A 1 412 ? -0.762 22.434 -18.704 1.00 85.56 412 LEU A N 1
ATOM 3099 C CA . LEU A 1 412 ? -0.606 20.975 -18.793 1.00 85.56 412 LEU A CA 1
ATOM 3100 C C . LEU A 1 412 ? 0.303 20.563 -19.959 1.00 85.56 412 LEU A C 1
ATOM 3102 O O . LEU A 1 412 ? 1.091 19.635 -19.813 1.00 85.56 412 LEU A O 1
ATOM 3106 N N . LYS A 1 413 ? 0.247 21.278 -21.094 1.00 90.00 413 LYS A N 1
ATOM 3107 C CA . LYS A 1 413 ? 1.130 21.028 -22.247 1.00 90.00 413 LYS A CA 1
ATOM 3108 C C . LYS A 1 413 ? 2.586 21.360 -21.921 1.00 90.00 413 LYS A C 1
ATOM 3110 O O . LYS A 1 413 ? 3.482 20.602 -22.286 1.00 90.00 413 LYS A O 1
ATOM 3115 N N . ALA A 1 414 ? 2.814 22.484 -21.239 1.00 89.12 414 ALA A N 1
ATOM 3116 C CA . ALA A 1 414 ? 4.152 22.924 -20.852 1.00 89.12 414 ALA A CA 1
ATOM 3117 C C . ALA A 1 414 ? 4.789 21.961 -19.839 1.00 89.12 414 ALA A C 1
ATOM 3119 O O . ALA A 1 414 ? 5.913 21.513 -20.054 1.00 89.12 414 ALA A O 1
ATOM 3120 N N . TRP A 1 415 ? 4.047 21.576 -18.796 1.00 90.25 415 TRP A N 1
ATOM 3121 C CA . TRP A 1 415 ? 4.507 20.599 -17.806 1.00 90.25 415 TRP A CA 1
ATOM 3122 C C . TRP A 1 415 ? 4.736 19.217 -18.412 1.00 90.25 415 TRP A C 1
ATOM 3124 O O . TRP A 1 415 ? 5.769 18.610 -18.150 1.00 90.25 415 TRP A O 1
ATOM 3134 N N . ALA A 1 416 ? 3.842 18.749 -19.286 1.00 91.88 416 ALA A N 1
ATOM 3135 C CA . ALA A 1 416 ? 4.033 17.481 -19.978 1.00 91.88 416 ALA A CA 1
ATOM 3136 C C . ALA A 1 416 ? 5.321 17.442 -20.808 1.00 91.88 416 ALA A C 1
ATOM 3138 O O . ALA A 1 416 ? 6.090 16.485 -20.726 1.00 91.88 416 ALA A O 1
ATOM 3139 N N . PHE A 1 417 ? 5.567 18.494 -21.595 1.00 95.31 417 PHE A N 1
ATOM 3140 C CA . PHE A 1 417 ? 6.806 18.625 -22.355 1.00 95.31 417 PHE A CA 1
ATOM 3141 C C . PHE A 1 417 ? 8.022 18.685 -21.424 1.00 95.31 417 PHE A C 1
ATOM 3143 O O . PHE A 1 417 ? 8.999 17.979 -21.657 1.00 95.31 417 PHE A O 1
ATOM 3150 N N . GLY A 1 418 ? 7.944 19.489 -20.357 1.00 92.75 418 GLY A N 1
ATOM 3151 C CA . GLY A 1 418 ? 9.005 19.649 -19.366 1.00 92.75 418 GLY A CA 1
ATOM 3152 C C . GLY A 1 418 ? 9.397 18.332 -18.699 1.00 92.75 418 GLY A C 1
ATOM 3153 O O . GLY A 1 418 ? 10.576 18.008 -18.664 1.00 92.75 418 GLY A O 1
ATOM 3154 N N . LEU A 1 419 ? 8.429 17.533 -18.245 1.00 93.50 419 LEU A N 1
ATOM 3155 C CA . LEU A 1 419 ? 8.690 16.245 -17.595 1.00 93.50 419 LEU A CA 1
ATOM 3156 C C . LEU A 1 419 ? 9.355 15.237 -18.539 1.00 93.50 419 LEU A C 1
ATOM 3158 O O . LEU A 1 419 ? 10.345 14.609 -18.164 1.00 93.50 419 LEU A O 1
ATOM 3162 N N . VAL A 1 420 ? 8.877 15.123 -19.783 1.00 95.44 420 VAL A N 1
ATOM 3163 C CA . VAL A 1 420 ? 9.516 14.254 -20.788 1.00 95.44 420 VAL A CA 1
ATOM 3164 C C . VAL A 1 420 ? 10.924 14.757 -21.131 1.00 95.44 420 VAL A C 1
ATOM 3166 O O . VAL A 1 420 ? 11.840 13.952 -21.286 1.00 95.44 420 VAL A O 1
ATOM 3169 N N . ALA A 1 421 ? 11.126 16.075 -21.213 1.00 96.00 421 ALA A N 1
ATOM 3170 C CA . ALA A 1 421 ? 12.437 16.670 -21.469 1.00 96.00 421 ALA A CA 1
ATOM 3171 C C . ALA A 1 421 ? 13.418 16.469 -20.300 1.00 96.00 421 ALA A C 1
ATOM 3173 O O . ALA A 1 421 ? 14.591 16.197 -20.538 1.00 96.00 421 ALA A O 1
ATOM 3174 N N . VAL A 1 422 ? 12.953 16.550 -19.050 1.00 95.25 422 VAL A N 1
ATOM 3175 C CA . VAL A 1 422 ? 13.758 16.253 -17.853 1.00 95.25 422 VAL A CA 1
ATOM 3176 C C . VAL A 1 422 ? 14.122 14.770 -17.807 1.00 95.25 422 VAL A C 1
ATOM 3178 O O . VAL A 1 422 ? 15.286 14.443 -17.582 1.00 95.25 422 VAL A O 1
ATOM 3181 N N . ALA A 1 423 ? 13.170 13.873 -18.088 1.00 94.31 423 ALA A N 1
ATOM 3182 C CA . ALA A 1 423 ? 13.443 12.440 -18.185 1.00 94.31 423 ALA A CA 1
ATOM 3183 C C . ALA A 1 423 ? 14.484 12.139 -19.278 1.00 94.31 423 ALA A C 1
ATOM 3185 O O . ALA A 1 423 ? 15.431 11.390 -19.045 1.00 94.31 423 ALA A O 1
ATOM 3186 N N . PHE A 1 424 ? 14.369 12.792 -20.441 1.00 96.12 424 PHE A N 1
ATOM 3187 C CA . PHE A 1 424 ? 15.385 12.732 -21.490 1.00 96.12 424 PHE A CA 1
ATOM 3188 C C . PHE A 1 424 ? 16.745 13.232 -20.997 1.00 96.12 424 PHE A C 1
ATOM 3190 O O . PHE A 1 424 ? 17.735 12.525 -21.148 1.00 96.12 424 PHE A O 1
ATOM 3197 N N . ALA A 1 425 ? 16.811 14.426 -20.403 1.00 94.56 425 ALA A N 1
ATOM 3198 C CA . ALA A 1 425 ? 18.066 15.024 -19.956 1.00 94.56 425 ALA A CA 1
ATOM 3199 C C . ALA A 1 425 ? 18.777 14.133 -18.930 1.00 94.56 425 ALA A C 1
ATOM 3201 O O . ALA A 1 425 ? 19.985 13.927 -19.024 1.00 94.56 425 ALA A O 1
ATOM 3202 N N . ARG A 1 426 ? 18.021 13.537 -18.004 1.00 92.50 426 ARG A N 1
ATOM 3203 C CA . ARG A 1 426 ? 18.557 12.610 -17.005 1.00 92.50 426 ARG A CA 1
ATOM 3204 C C . ARG A 1 426 ? 19.123 11.326 -17.615 1.00 92.50 426 ARG A C 1
ATOM 3206 O O . ARG A 1 426 ? 20.104 10.826 -17.088 1.00 92.50 426 ARG A O 1
ATOM 3213 N N . LEU A 1 427 ? 18.547 10.793 -18.693 1.00 93.06 427 LEU A N 1
ATOM 3214 C CA . LEU A 1 427 ? 19.069 9.577 -19.338 1.00 93.06 427 LEU A CA 1
ATOM 3215 C C . LEU A 1 427 ? 20.152 9.863 -20.387 1.00 93.06 427 LEU A C 1
ATOM 3217 O O . LEU A 1 427 ? 21.043 9.046 -20.596 1.00 93.06 427 LEU A O 1
ATOM 3221 N N . ALA A 1 428 ? 20.067 10.990 -21.088 1.00 93.25 428 ALA A N 1
ATOM 3222 C CA . ALA A 1 428 ? 20.912 11.277 -22.244 1.00 93.25 428 ALA A CA 1
ATOM 3223 C C . ALA A 1 428 ? 22.104 12.188 -21.929 1.00 93.25 428 ALA A C 1
ATOM 3225 O O . ALA A 1 428 ? 23.140 12.071 -22.576 1.00 93.25 428 ALA A O 1
ATOM 3226 N N . LEU A 1 429 ? 21.953 13.119 -20.982 1.00 92.06 429 LEU A N 1
ATOM 3227 C CA . LEU A 1 429 ? 22.938 14.179 -20.720 1.00 92.06 429 LEU A CA 1
ATOM 3228 C C . LEU A 1 429 ? 23.690 13.991 -19.400 1.00 92.06 429 LEU A C 1
ATOM 3230 O O . LEU A 1 429 ? 24.619 14.741 -19.115 1.00 92.06 429 LEU A O 1
ATOM 3234 N N . ASN A 1 430 ? 23.294 13.011 -18.594 1.00 88.94 430 ASN A N 1
ATOM 3235 C CA . ASN A 1 430 ? 23.916 12.728 -17.314 1.00 88.94 430 ASN A CA 1
ATOM 3236 C C . ASN A 1 430 ? 24.813 11.483 -17.417 1.00 88.94 430 ASN A C 1
ATOM 3238 O O . ASN A 1 430 ? 24.292 10.367 -17.446 1.00 88.94 430 ASN A O 1
ATOM 3242 N N . PRO A 1 431 ? 26.146 11.640 -17.435 1.00 84.12 431 PRO A N 1
ATOM 3243 C CA . PRO A 1 431 ? 27.060 10.509 -17.562 1.00 84.12 431 PRO A CA 1
ATOM 3244 C C . PRO A 1 431 ? 27.009 9.560 -16.357 1.00 84.12 431 PRO A C 1
ATOM 3246 O O . PRO A 1 431 ? 27.293 8.378 -16.517 1.00 84.12 431 PRO A O 1
ATOM 3249 N N . ALA A 1 432 ? 26.577 10.036 -15.180 1.00 82.88 432 ALA A N 1
ATOM 3250 C CA . ALA A 1 432 ? 26.474 9.211 -13.976 1.00 82.88 432 ALA A CA 1
ATOM 3251 C C . ALA A 1 432 ? 25.444 8.076 -14.107 1.00 82.88 432 ALA A C 1
ATOM 3253 O O . ALA A 1 432 ? 25.462 7.144 -13.309 1.00 82.88 432 ALA A O 1
ATOM 3254 N N . VAL A 1 433 ? 24.571 8.118 -15.125 1.00 83.25 433 VAL A N 1
ATOM 3255 C CA . VAL A 1 433 ? 23.584 7.061 -15.391 1.00 83.25 433 VAL A CA 1
ATOM 3256 C C . VAL A 1 433 ? 24.227 5.680 -15.542 1.00 83.25 433 VAL A C 1
ATOM 3258 O O . VAL A 1 433 ? 23.625 4.684 -15.156 1.00 83.25 433 VAL A O 1
ATOM 3261 N N . PHE A 1 434 ? 25.465 5.609 -16.036 1.00 82.44 434 PHE A N 1
ATOM 3262 C CA . PHE A 1 434 ? 26.185 4.345 -16.216 1.00 82.44 434 PHE A CA 1
ATOM 3263 C C . PHE A 1 434 ? 26.755 3.770 -14.911 1.00 82.44 434 PHE A C 1
ATOM 3265 O O . PHE A 1 434 ? 27.069 2.581 -14.862 1.00 82.44 434 PHE A O 1
ATOM 3272 N N . ASP A 1 435 ? 26.824 4.588 -13.858 1.00 80.94 435 ASP A N 1
ATOM 3273 C CA . ASP A 1 435 ? 27.336 4.218 -12.535 1.00 80.94 435 ASP A CA 1
ATOM 3274 C C . ASP A 1 435 ? 26.217 4.017 -11.501 1.00 80.94 435 ASP A C 1
ATOM 3276 O O . ASP A 1 435 ? 26.466 3.540 -10.394 1.00 80.94 435 ASP A O 1
ATOM 3280 N N . TYR A 1 436 ? 24.969 4.363 -11.838 1.00 78.81 436 TYR A N 1
ATOM 3281 C CA . TYR A 1 436 ? 23.831 4.270 -10.917 1.00 78.81 436 TYR A CA 1
ATOM 3282 C C . TYR A 1 436 ? 23.560 2.852 -10.441 1.00 78.81 436 TYR A C 1
ATOM 3284 O O . TYR A 1 436 ? 23.229 2.636 -9.274 1.00 78.81 436 TYR A O 1
ATOM 3292 N N . HIS A 1 437 ? 23.701 1.881 -11.338 1.00 80.62 437 HIS A N 1
ATOM 3293 C CA . HIS A 1 437 ? 23.440 0.492 -11.021 1.00 80.62 437 HIS A CA 1
ATOM 3294 C C . HIS A 1 437 ? 24.399 -0.423 -11.764 1.00 80.62 437 HIS A C 1
ATOM 3296 O O . HIS A 1 437 ? 24.646 -0.255 -12.958 1.00 80.62 437 HIS A O 1
ATOM 3302 N N . ALA A 1 438 ? 24.861 -1.457 -11.061 1.00 78.75 438 ALA A N 1
ATOM 3303 C CA . ALA A 1 438 ? 25.618 -2.532 -11.679 1.00 78.75 438 ALA A CA 1
ATOM 3304 C C . ALA A 1 438 ? 24.815 -3.198 -12.809 1.00 78.75 438 ALA A C 1
ATOM 3306 O O . ALA A 1 438 ? 23.574 -3.276 -12.779 1.00 78.75 438 ALA A O 1
ATOM 3307 N N . ARG A 1 439 ? 25.551 -3.699 -13.802 1.00 79.62 439 ARG A N 1
ATOM 3308 C CA . ARG A 1 439 ? 25.004 -4.463 -14.923 1.00 79.62 439 ARG A CA 1
ATOM 3309 C C . ARG A 1 439 ? 24.250 -5.698 -14.435 1.00 79.62 439 ARG A C 1
ATOM 3311 O O . ARG A 1 439 ? 24.654 -6.355 -13.477 1.00 79.62 439 ARG A O 1
ATOM 3318 N N . GLU A 1 440 ? 23.144 -6.012 -15.104 1.00 70.50 440 GLU A N 1
ATOM 3319 C CA . GLU A 1 440 ? 22.394 -7.245 -14.844 1.00 70.50 440 GLU A CA 1
ATOM 3320 C C . GLU A 1 440 ? 23.017 -8.414 -15.618 1.00 70.50 440 GLU A C 1
ATOM 3322 O O . GLU A 1 440 ? 23.577 -8.229 -16.695 1.00 70.50 440 GLU A O 1
ATOM 3327 N N . GLY A 1 441 ? 22.912 -9.638 -15.089 1.00 63.88 441 GLY A N 1
ATOM 3328 C CA . GLY A 1 441 ? 23.417 -10.837 -15.774 1.00 63.88 441 GLY A CA 1
ATOM 3329 C C . GLY A 1 441 ? 22.640 -11.197 -17.053 1.00 63.88 441 GLY A C 1
ATOM 3330 O O . GLY A 1 441 ? 23.081 -12.042 -17.834 1.00 63.88 441 GLY A O 1
ATOM 3331 N N . THR A 1 442 ? 21.484 -10.566 -17.282 1.00 70.50 442 THR A N 1
ATOM 3332 C CA . THR A 1 442 ? 20.612 -10.769 -18.444 1.00 70.50 442 THR A CA 1
ATOM 3333 C C . THR A 1 442 ? 20.979 -9.797 -19.572 1.00 70.50 442 THR A C 1
ATOM 3335 O O . THR A 1 442 ? 20.793 -8.591 -19.467 1.00 70.50 442 THR A O 1
ATOM 3338 N N . ARG A 1 443 ? 21.476 -10.324 -20.701 1.00 71.69 443 ARG A N 1
ATOM 3339 C CA . ARG A 1 443 ? 22.074 -9.504 -21.779 1.00 71.69 443 ARG A CA 1
ATOM 3340 C C . ARG A 1 443 ? 21.082 -8.684 -22.610 1.00 71.69 443 ARG A C 1
ATOM 3342 O O . ARG A 1 443 ? 21.483 -7.693 -23.191 1.00 71.69 443 ARG A O 1
ATOM 3349 N N . PHE A 1 444 ? 19.820 -9.111 -22.695 1.00 65.00 444 PHE A N 1
ATOM 3350 C CA . PHE A 1 444 ? 18.797 -8.478 -23.548 1.00 65.00 444 PHE A CA 1
ATOM 3351 C C . PHE A 1 444 ? 17.598 -7.925 -22.774 1.00 65.00 444 PHE A C 1
ATOM 3353 O O . PHE A 1 444 ? 16.774 -7.239 -23.354 1.00 65.00 444 PHE A O 1
ATOM 3360 N N . PHE A 1 445 ? 17.468 -8.230 -21.482 1.00 75.06 445 PHE A N 1
ATOM 3361 C CA . PHE A 1 445 ? 16.395 -7.723 -20.616 1.00 75.06 445 PHE A CA 1
ATOM 3362 C C . PHE A 1 445 ? 17.009 -7.027 -19.405 1.00 75.06 445 PHE A C 1
ATOM 3364 O O . PHE A 1 445 ? 16.653 -7.313 -18.263 1.00 75.06 445 PHE A O 1
ATOM 3371 N N . ASN A 1 446 ? 17.995 -6.176 -19.680 1.00 83.62 446 ASN A N 1
ATOM 3372 C CA . ASN A 1 446 ? 18.662 -5.367 -18.677 1.00 83.62 446 ASN A CA 1
ATOM 3373 C C . ASN A 1 446 ? 17.831 -4.114 -18.349 1.00 83.62 446 ASN A C 1
ATOM 3375 O O . ASN A 1 446 ? 16.760 -3.854 -18.914 1.00 83.62 446 ASN A O 1
ATOM 3379 N N . TRP A 1 447 ? 18.349 -3.317 -17.419 1.00 84.69 447 TRP A N 1
ATOM 3380 C CA . TRP A 1 447 ? 17.637 -2.145 -16.944 1.00 84.69 447 TRP A CA 1
ATOM 3381 C C . TRP A 1 447 ? 17.690 -0.930 -17.872 1.00 84.69 447 TRP A C 1
ATOM 3383 O O . TRP A 1 447 ? 16.769 -0.108 -17.860 1.00 84.69 447 TRP A O 1
ATOM 3393 N N . TYR A 1 448 ? 18.709 -0.852 -18.728 1.00 88.88 448 TYR A N 1
ATOM 3394 C CA . TYR A 1 448 ? 18.806 0.169 -19.763 1.00 88.88 448 TYR A CA 1
ATOM 3395 C C . TYR A 1 448 ? 17.678 0.007 -20.786 1.00 88.88 448 TYR A C 1
ATOM 3397 O O . TYR A 1 448 ? 17.005 0.994 -21.099 1.00 88.88 448 TYR A O 1
ATOM 3405 N N . LEU A 1 449 ? 17.392 -1.229 -21.220 1.00 89.94 449 LEU A N 1
ATOM 3406 C CA . LEU A 1 449 ? 16.304 -1.523 -22.152 1.00 89.94 449 LEU A CA 1
ATOM 3407 C C . LEU A 1 449 ? 14.969 -0.958 -21.674 1.00 89.94 449 LEU A C 1
ATOM 3409 O O . LEU A 1 449 ? 14.298 -0.246 -22.426 1.00 89.94 449 LEU A O 1
ATOM 3413 N N . TYR A 1 450 ? 14.568 -1.248 -20.433 1.00 87.19 450 TYR A N 1
ATOM 3414 C CA . TYR A 1 450 ? 13.277 -0.762 -19.956 1.00 87.19 450 TYR A CA 1
ATOM 3415 C C . TYR A 1 450 ? 13.308 0.745 -19.660 1.00 87.19 450 TYR A C 1
ATOM 3417 O O . TYR A 1 450 ? 12.358 1.434 -20.025 1.00 87.19 450 TYR A O 1
ATOM 3425 N N . ALA A 1 451 ? 14.374 1.296 -19.064 1.00 90.56 451 ALA A N 1
ATOM 3426 C CA . ALA A 1 451 ? 14.414 2.715 -18.701 1.00 90.56 451 ALA A CA 1
ATOM 3427 C C . ALA A 1 451 ? 14.409 3.623 -19.940 1.00 90.56 451 ALA A C 1
ATOM 3429 O O . ALA A 1 451 ? 13.574 4.529 -20.054 1.00 90.56 451 ALA A O 1
ATOM 3430 N N . TYR A 1 452 ? 15.280 3.345 -20.913 1.00 93.88 452 TYR A N 1
ATOM 3431 C CA . TYR A 1 452 ? 15.349 4.114 -22.155 1.00 93.88 452 TYR A CA 1
ATOM 3432 C C . TYR A 1 452 ? 14.178 3.782 -23.081 1.00 93.88 452 TYR A C 1
ATOM 3434 O O . TYR A 1 452 ? 13.584 4.694 -23.656 1.00 93.88 452 TYR A O 1
ATOM 3442 N N . GLY A 1 453 ? 13.798 2.506 -23.198 1.00 94.94 453 GLY A N 1
ATOM 3443 C CA . GLY A 1 453 ? 12.713 2.064 -24.075 1.00 94.94 453 GLY A CA 1
ATOM 3444 C C . GLY A 1 453 ? 11.343 2.603 -23.657 1.00 94.94 453 GLY A C 1
ATOM 3445 O O . GLY A 1 453 ? 10.598 3.121 -24.496 1.00 94.94 453 GLY A O 1
ATOM 3446 N N . VAL A 1 454 ? 11.014 2.557 -22.360 1.00 93.62 454 VAL A N 1
ATOM 3447 C CA . VAL A 1 454 ? 9.752 3.113 -21.842 1.00 93.62 454 VAL A CA 1
ATOM 3448 C C . VAL A 1 454 ? 9.740 4.633 -21.982 1.00 93.62 454 VAL A C 1
ATOM 3450 O O . VAL A 1 454 ? 8.752 5.184 -22.470 1.00 93.62 454 VAL A O 1
ATOM 3453 N N . THR A 1 455 ? 10.837 5.319 -21.646 1.00 95.69 455 THR A N 1
ATOM 3454 C CA . THR A 1 455 ? 10.929 6.784 -21.776 1.00 95.69 455 THR A CA 1
ATOM 3455 C C . THR A 1 455 ? 10.821 7.231 -23.237 1.00 95.69 455 THR A C 1
ATOM 3457 O O . THR A 1 455 ? 10.077 8.165 -23.545 1.00 95.69 455 THR A O 1
ATOM 3460 N N . ALA A 1 456 ? 11.475 6.527 -24.168 1.00 97.31 456 ALA A N 1
ATOM 3461 C CA . ALA A 1 456 ? 11.351 6.780 -25.602 1.00 97.31 456 ALA A CA 1
ATOM 3462 C C . ALA A 1 456 ? 9.911 6.573 -26.093 1.00 97.31 456 ALA A C 1
ATOM 3464 O O . ALA A 1 456 ? 9.366 7.415 -26.809 1.00 97.31 456 ALA A O 1
ATOM 3465 N N . THR A 1 457 ? 9.262 5.489 -25.658 1.00 97.31 457 THR A N 1
ATOM 3466 C CA . THR A 1 457 ? 7.853 5.212 -25.972 1.00 97.31 457 THR A CA 1
ATOM 3467 C C . THR A 1 457 ? 6.948 6.326 -25.452 1.00 97.31 457 THR A C 1
ATOM 3469 O O . THR A 1 457 ? 6.091 6.811 -26.191 1.00 97.31 457 THR A O 1
ATOM 3472 N N . CYS A 1 458 ? 7.173 6.799 -24.225 1.00 96.75 458 CYS A N 1
ATOM 3473 C CA . CYS A 1 458 ? 6.447 7.931 -23.656 1.00 96.75 458 CYS A CA 1
ATOM 3474 C C . CYS A 1 458 ? 6.655 9.210 -24.472 1.00 96.75 458 CYS A C 1
ATOM 3476 O O . CYS A 1 458 ? 5.686 9.913 -24.739 1.00 96.75 458 CYS A O 1
ATOM 3478 N N . ALA A 1 459 ? 7.870 9.486 -24.950 1.00 97.38 459 ALA A N 1
ATOM 3479 C CA . ALA A 1 459 ? 8.138 10.636 -25.810 1.00 97.38 459 ALA A CA 1
ATOM 3480 C C . ALA A 1 459 ? 7.375 10.557 -27.149 1.00 97.38 459 ALA A C 1
ATOM 3482 O O . ALA A 1 459 ? 6.765 11.541 -27.576 1.00 97.38 459 ALA A O 1
ATOM 3483 N N . PHE A 1 460 ? 7.309 9.379 -27.780 1.00 97.06 460 PHE A N 1
ATOM 3484 C CA . PHE A 1 460 ? 6.501 9.176 -28.990 1.00 97.06 460 PHE A CA 1
ATOM 3485 C C . PHE A 1 460 ? 4.995 9.269 -28.726 1.00 97.06 460 PHE A C 1
ATOM 3487 O O . PHE A 1 460 ? 4.263 9.848 -29.533 1.00 97.06 460 PHE A O 1
ATOM 3494 N N . LEU A 1 461 ? 4.518 8.722 -27.606 1.00 96.50 461 LEU A N 1
ATOM 3495 C CA . LEU A 1 461 ? 3.122 8.847 -27.196 1.00 96.50 461 LEU A CA 1
ATOM 3496 C C . LEU A 1 461 ? 2.772 10.304 -26.901 1.00 96.50 461 LEU A C 1
ATOM 3498 O O . LEU A 1 461 ? 1.743 10.771 -27.372 1.00 96.50 461 LEU A O 1
ATOM 3502 N N . ALA A 1 462 ? 3.638 11.049 -26.219 1.00 95.25 462 ALA A N 1
ATOM 3503 C CA . ALA A 1 462 ? 3.462 12.473 -25.969 1.00 95.25 462 ALA A CA 1
ATOM 3504 C C . ALA A 1 462 ? 3.403 13.271 -27.283 1.00 95.25 462 ALA A C 1
ATOM 3506 O O . ALA A 1 462 ? 2.503 14.089 -27.468 1.00 95.25 462 ALA A O 1
ATOM 3507 N N . ALA A 1 463 ? 4.284 12.971 -28.244 1.00 94.88 463 ALA A N 1
ATOM 3508 C CA . ALA A 1 463 ? 4.241 13.571 -29.577 1.00 94.88 463 ALA A CA 1
ATOM 3509 C C . ALA A 1 463 ? 2.920 13.271 -30.308 1.00 94.88 463 ALA A C 1
ATOM 3511 O O . ALA A 1 463 ? 2.318 14.166 -30.897 1.00 94.88 463 ALA A O 1
ATOM 3512 N N . ARG A 1 464 ? 2.441 12.020 -30.244 1.00 93.19 464 ARG A N 1
ATOM 3513 C CA . ARG A 1 464 ? 1.178 11.591 -30.869 1.00 93.19 464 ARG A CA 1
ATOM 3514 C C . ARG A 1 464 ? -0.050 12.168 -30.171 1.00 93.19 464 ARG A C 1
ATOM 3516 O O . ARG A 1 464 ? -1.068 12.411 -30.817 1.00 93.19 464 ARG A O 1
ATOM 3523 N N . LEU A 1 465 ? 0.004 12.317 -28.852 1.00 92.94 465 LEU A N 1
ATOM 3524 C CA . LEU A 1 465 ? -1.117 12.802 -28.062 1.00 92.94 465 LEU A CA 1
ATOM 3525 C C . LEU A 1 465 ? -1.229 14.327 -28.061 1.00 92.94 465 LEU A C 1
ATOM 3527 O O . LEU A 1 465 ? -2.276 14.828 -27.638 1.00 92.94 465 LEU A O 1
ATOM 3531 N N . TRP A 1 466 ? -0.204 15.027 -28.562 1.00 92.94 466 TRP A N 1
ATOM 3532 C CA . TRP A 1 466 ? -0.131 16.480 -28.581 1.00 92.94 466 TRP A CA 1
ATOM 3533 C C . TRP A 1 466 ? -1.393 17.106 -29.206 1.00 92.94 466 TRP A C 1
ATOM 3535 O O . TRP A 1 466 ? -1.709 16.825 -30.365 1.00 92.94 466 TRP A O 1
ATOM 3545 N N . PRO A 1 467 ? -2.139 17.933 -28.455 1.00 85.50 467 PRO A N 1
ATOM 3546 C CA . PRO A 1 467 ? -3.388 18.521 -28.927 1.00 85.50 467 PRO A CA 1
ATOM 3547 C C . PRO A 1 467 ? -3.164 19.487 -30.095 1.00 85.50 467 PRO A C 1
ATOM 3549 O O . PRO A 1 467 ? -2.275 20.340 -30.043 1.00 85.50 467 PRO A O 1
ATOM 3552 N N . ALA A 1 468 ? -4.017 19.404 -31.117 1.00 82.06 468 ALA A N 1
ATOM 3553 C CA . ALA A 1 468 ? -4.094 20.432 -32.148 1.00 82.06 468 ALA A CA 1
ATOM 3554 C C . ALA A 1 468 ? -4.777 21.680 -31.567 1.00 82.06 468 ALA A C 1
ATOM 3556 O O . ALA A 1 468 ? -5.867 21.587 -31.005 1.00 82.06 468 ALA A O 1
ATOM 3557 N N . ALA A 1 469 ? -4.136 22.841 -31.696 1.00 79.38 469 ALA A N 1
ATOM 3558 C CA . ALA A 1 469 ? -4.736 24.130 -31.362 1.00 79.38 469 ALA A CA 1
ATOM 3559 C C . ALA A 1 469 ? -5.086 24.886 -32.658 1.00 79.38 469 ALA A C 1
ATOM 3561 O O . ALA A 1 469 ? -4.351 24.732 -33.635 1.00 79.38 469 ALA A O 1
ATOM 3562 N N . PRO A 1 470 ? -6.146 25.720 -32.682 1.00 77.56 470 PRO A N 1
ATOM 3563 C CA . PRO A 1 470 ? -6.496 26.532 -33.854 1.00 77.56 470 PRO A CA 1
ATOM 3564 C C . PRO A 1 470 ? -5.392 27.529 -34.235 1.00 77.56 470 PRO A C 1
ATOM 3566 O O . PRO A 1 470 ? -5.075 27.704 -35.406 1.00 77.56 470 PRO A O 1
ATOM 3569 N N . THR A 1 471 ? -4.756 28.141 -33.232 1.00 80.62 471 THR A N 1
ATOM 3570 C CA . THR A 1 471 ? -3.650 29.098 -33.398 1.00 80.62 471 THR A CA 1
ATOM 3571 C C . THR A 1 471 ? -2.507 28.752 -32.434 1.00 80.62 471 THR A C 1
ATOM 3573 O O . THR A 1 471 ? -2.331 29.417 -31.410 1.00 80.62 471 THR A O 1
ATOM 3576 N N . PRO A 1 472 ? -1.736 27.680 -32.703 1.00 82.75 472 PRO A N 1
ATOM 3577 C CA . PRO A 1 472 ? -0.673 27.235 -31.809 1.00 82.75 472 PRO A CA 1
ATOM 3578 C C . PRO A 1 472 ? 0.473 28.246 -31.813 1.00 82.75 472 PRO A C 1
ATOM 3580 O O . PRO A 1 472 ? 0.898 28.704 -32.877 1.00 82.75 472 PRO A O 1
ATOM 3583 N N . GLY A 1 473 ? 1.030 28.552 -30.640 1.00 86.31 473 GLY A N 1
ATOM 3584 C CA . GLY A 1 473 ? 2.246 29.362 -30.520 1.00 86.31 473 GLY A CA 1
ATOM 3585 C C . GLY A 1 473 ? 3.453 28.729 -31.233 1.00 86.31 473 GLY A C 1
ATOM 3586 O O . GLY A 1 473 ? 3.451 27.547 -31.583 1.00 86.31 473 GLY A O 1
ATOM 3587 N N . ARG A 1 474 ? 4.530 29.501 -31.447 1.00 87.88 474 ARG A N 1
ATOM 3588 C CA . ARG A 1 474 ? 5.730 29.030 -32.178 1.00 87.88 474 ARG A CA 1
ATOM 3589 C C . ARG A 1 474 ? 6.338 27.756 -31.579 1.00 87.88 474 ARG A C 1
ATOM 3591 O O . ARG A 1 474 ? 6.760 26.880 -32.331 1.00 87.88 474 ARG A O 1
ATOM 3598 N N . TRP A 1 475 ? 6.387 27.665 -30.250 1.00 88.56 475 TRP A N 1
ATOM 3599 C CA . TRP A 1 475 ? 6.929 26.506 -29.540 1.00 88.56 475 TRP A CA 1
ATOM 3600 C C . TRP A 1 475 ? 5.986 25.296 -29.623 1.00 88.56 475 TRP A C 1
ATOM 3602 O O . TRP A 1 475 ? 6.448 24.191 -29.889 1.00 88.56 475 TRP A O 1
ATOM 3612 N N . GLU A 1 476 ? 4.669 25.505 -29.522 1.00 89.00 476 GLU A N 1
ATOM 3613 C CA . GLU A 1 476 ? 3.669 24.430 -29.605 1.00 89.00 476 GLU A CA 1
ATOM 3614 C C . GLU A 1 476 ? 3.677 23.735 -30.966 1.00 89.00 476 GLU A C 1
ATOM 3616 O O . GLU A 1 476 ? 3.497 22.524 -31.038 1.00 89.00 476 GLU A O 1
ATOM 3621 N N . ARG A 1 477 ? 3.953 24.482 -32.044 1.00 89.56 477 ARG A N 1
ATOM 3622 C CA . ARG A 1 477 ? 4.120 23.910 -33.390 1.00 89.56 477 ARG A CA 1
ATOM 3623 C C . ARG A 1 477 ? 5.329 22.982 -33.500 1.00 89.56 477 ARG A C 1
ATOM 3625 O O . ARG A 1 477 ? 5.322 22.068 -34.318 1.00 89.56 477 ARG A O 1
ATOM 3632 N N . ARG A 1 478 ? 6.381 23.228 -32.715 1.00 91.50 478 ARG A N 1
ATOM 3633 C CA . ARG A 1 478 ? 7.624 22.440 -32.738 1.00 91.50 478 ARG A CA 1
ATOM 3634 C C . ARG A 1 478 ? 7.615 21.295 -31.728 1.00 91.50 478 ARG A C 1
ATOM 3636 O O . ARG A 1 478 ? 8.306 20.307 -31.953 1.00 91.50 478 ARG A O 1
ATOM 3643 N N . ALA A 1 479 ? 6.841 21.409 -30.650 1.00 93.31 479 ALA A N 1
ATOM 3644 C CA . ALA A 1 479 ? 6.846 20.471 -29.531 1.00 93.31 479 ALA A CA 1
ATOM 3645 C C . ALA A 1 479 ? 6.633 18.993 -29.927 1.00 93.31 479 ALA A C 1
ATOM 3647 O O . ALA A 1 479 ? 7.452 18.179 -29.503 1.00 93.31 479 ALA A O 1
ATOM 3648 N N . PRO A 1 480 ? 5.660 18.607 -30.783 1.00 93.75 480 PRO A N 1
ATOM 3649 C CA . PRO A 1 480 ? 5.513 17.209 -31.208 1.00 93.75 480 PRO A CA 1
ATOM 3650 C C . PRO A 1 480 ? 6.753 16.669 -31.927 1.00 93.75 480 PRO A C 1
ATOM 3652 O O . PRO A 1 480 ? 7.190 15.550 -31.672 1.00 93.75 480 PRO A O 1
ATOM 3655 N N . GLY A 1 481 ? 7.337 17.479 -32.817 1.00 93.69 481 GLY A N 1
ATOM 3656 C CA . GLY A 1 481 ? 8.543 17.113 -33.559 1.00 93.69 481 GLY A CA 1
ATOM 3657 C C . GLY A 1 481 ? 9.758 16.974 -32.644 1.00 93.69 481 GLY A C 1
ATOM 3658 O O . GLY A 1 481 ? 10.527 16.030 -32.796 1.00 93.69 481 GLY A O 1
ATOM 3659 N N . LEU A 1 482 ? 9.892 17.868 -31.660 1.00 95.31 482 LEU A N 1
ATOM 3660 C CA . LEU A 1 482 ? 10.931 17.784 -30.635 1.00 95.31 482 LEU A CA 1
ATOM 3661 C C . LEU A 1 482 ? 10.760 16.530 -29.772 1.00 95.31 482 LEU A C 1
ATOM 3663 O O . LEU A 1 482 ? 11.716 15.784 -29.627 1.00 95.31 482 LEU A O 1
ATOM 3667 N N . LEU A 1 483 ? 9.556 16.238 -29.273 1.00 96.50 483 LEU A N 1
ATOM 3668 C CA . LEU A 1 483 ? 9.279 15.027 -28.489 1.00 96.50 483 LEU A CA 1
ATOM 3669 C C . LEU A 1 483 ? 9.607 13.746 -29.275 1.00 96.50 483 LEU A C 1
ATOM 3671 O O . LEU A 1 483 ? 10.252 12.843 -28.747 1.00 96.50 483 LEU A O 1
ATOM 3675 N N . ALA A 1 484 ? 9.243 13.687 -30.560 1.00 95.75 484 ALA A N 1
ATOM 3676 C CA . ALA A 1 484 ? 9.610 12.570 -31.429 1.00 95.75 484 ALA A CA 1
ATOM 3677 C C . ALA A 1 484 ? 11.132 12.474 -31.654 1.00 95.75 484 ALA A C 1
ATOM 3679 O O . ALA A 1 484 ? 11.679 11.370 -31.698 1.00 95.75 484 ALA A O 1
ATOM 3680 N N . ALA A 1 485 ? 11.829 13.609 -31.766 1.00 95.88 485 ALA A N 1
ATOM 3681 C CA . ALA A 1 485 ? 13.286 13.645 -31.870 1.00 95.88 485 ALA A CA 1
ATOM 3682 C C . ALA A 1 485 ? 13.967 13.167 -30.576 1.00 95.88 485 ALA A C 1
ATOM 3684 O O . ALA A 1 485 ? 14.888 12.359 -30.656 1.00 95.88 485 ALA A O 1
ATOM 3685 N N . LEU A 1 486 ? 13.477 13.582 -29.400 1.00 97.38 486 LEU A N 1
ATOM 3686 C CA . LEU A 1 486 ? 13.959 13.104 -28.097 1.00 97.38 486 LEU A CA 1
ATOM 3687 C C . LEU A 1 486 ? 13.792 11.584 -27.969 1.00 97.38 486 LEU A C 1
ATOM 3689 O O . LEU A 1 486 ? 14.743 10.891 -27.619 1.00 97.38 486 LEU A O 1
ATOM 3693 N N . GLY A 1 487 ? 12.617 11.049 -28.324 1.00 96.94 487 GLY A N 1
ATOM 3694 C CA . GLY A 1 487 ? 12.375 9.602 -28.335 1.00 96.94 487 GLY A CA 1
ATOM 3695 C C . GLY A 1 487 ? 13.303 8.855 -29.297 1.00 96.94 487 GLY A C 1
ATOM 3696 O O . GLY A 1 487 ? 13.854 7.814 -28.950 1.00 96.94 487 GLY A O 1
ATOM 3697 N N . THR A 1 488 ? 13.546 9.418 -30.483 1.00 97.00 488 THR A N 1
ATOM 3698 C CA . THR A 1 488 ? 14.469 8.844 -31.476 1.00 97.00 488 THR A CA 1
ATOM 3699 C C . THR A 1 488 ? 15.913 8.837 -30.974 1.00 97.00 488 THR A C 1
ATOM 3701 O O . THR A 1 488 ? 16.608 7.834 -31.119 1.00 97.00 488 THR A O 1
ATOM 3704 N N . ALA A 1 489 ? 16.356 9.928 -30.349 1.00 97.25 489 ALA A N 1
ATOM 3705 C CA . ALA A 1 489 ? 17.682 10.025 -29.754 1.00 97.25 489 ALA A CA 1
ATOM 3706 C C . ALA A 1 489 ? 17.862 9.014 -28.609 1.00 97.25 489 ALA A C 1
ATOM 3708 O O . ALA A 1 489 ? 18.896 8.357 -28.553 1.00 97.25 489 ALA A O 1
ATOM 3709 N N . LEU A 1 490 ? 16.848 8.812 -27.757 1.00 97.25 490 LEU A N 1
ATOM 3710 C CA . LEU A 1 490 ? 16.884 7.779 -26.713 1.00 97.25 490 LEU A CA 1
ATOM 3711 C C . LEU A 1 490 ? 16.987 6.366 -27.287 1.00 97.25 490 LEU A C 1
ATOM 3713 O O . LEU A 1 490 ? 17.751 5.571 -26.755 1.00 97.25 490 LEU A O 1
ATOM 3717 N N . LEU A 1 491 ? 16.274 6.051 -28.375 1.00 97.12 491 LEU A N 1
ATOM 3718 C CA . LEU A 1 491 ? 16.411 4.747 -29.037 1.00 97.12 491 LEU A CA 1
ATOM 3719 C C . LEU A 1 491 ? 17.807 4.548 -29.638 1.00 97.12 491 LEU A C 1
ATOM 3721 O O . LEU A 1 491 ? 18.345 3.444 -29.581 1.00 97.12 491 LEU A O 1
ATOM 3725 N N . PHE A 1 492 ? 18.404 5.604 -30.195 1.00 96.56 492 PHE A N 1
ATOM 3726 C CA . PHE A 1 492 ? 19.771 5.535 -30.705 1.00 96.56 492 PHE A CA 1
ATOM 3727 C C . PHE A 1 492 ? 20.788 5.345 -29.573 1.00 96.56 492 PHE A C 1
ATOM 3729 O O . PHE A 1 492 ? 21.693 4.522 -29.691 1.00 96.56 492 PHE A O 1
ATOM 3736 N N . LEU A 1 493 ? 20.632 6.059 -28.455 1.00 95.00 493 LEU A N 1
ATOM 3737 C CA . LEU A 1 493 ? 21.462 5.863 -27.264 1.00 95.00 493 LEU A CA 1
ATOM 3738 C C . LEU A 1 493 ? 21.314 4.444 -26.719 1.00 95.00 493 LEU A C 1
ATOM 3740 O O . LEU A 1 493 ? 22.320 3.781 -26.497 1.00 95.00 493 LEU A O 1
ATOM 3744 N N . LEU A 1 494 ? 20.079 3.958 -26.591 1.00 94.75 494 LEU A N 1
ATOM 3745 C CA . LEU A 1 494 ? 19.787 2.604 -26.141 1.00 94.75 494 LEU A CA 1
ATOM 3746 C C . LEU A 1 494 ? 20.481 1.557 -27.016 1.00 94.75 494 LEU A C 1
ATOM 3748 O O . LEU A 1 494 ? 21.144 0.682 -26.481 1.00 94.75 494 LEU A O 1
ATOM 3752 N N . LEU A 1 495 ? 20.413 1.678 -28.346 1.00 94.81 495 LEU A N 1
ATOM 3753 C CA . LEU A 1 495 ? 21.143 0.788 -29.256 1.00 94.81 495 LEU A CA 1
ATOM 3754 C C . LEU A 1 495 ? 22.644 0.735 -28.927 1.00 94.81 495 LEU A C 1
ATOM 3756 O O . LEU A 1 495 ? 23.227 -0.344 -28.885 1.00 94.81 495 LEU A O 1
ATOM 3760 N N . ASN A 1 496 ? 23.272 1.890 -28.694 1.00 93.06 496 ASN A N 1
ATOM 3761 C CA . ASN A 1 496 ? 24.696 1.942 -28.365 1.00 93.06 496 ASN A CA 1
ATOM 3762 C C . ASN A 1 496 ? 24.987 1.350 -26.978 1.00 93.06 496 ASN A C 1
ATOM 3764 O O . ASN A 1 496 ? 25.984 0.652 -26.818 1.00 93.06 496 ASN A O 1
ATOM 3768 N N . ILE A 1 497 ? 24.114 1.597 -26.000 1.00 91.12 497 ILE A N 1
ATOM 3769 C CA . ILE A 1 497 ? 24.232 1.055 -24.643 1.00 91.12 497 ILE A CA 1
ATOM 3770 C C . ILE A 1 497 ? 24.078 -0.468 -24.650 1.00 91.12 497 ILE A C 1
ATOM 3772 O O . ILE A 1 497 ? 24.895 -1.140 -24.041 1.00 91.12 497 ILE A O 1
ATOM 3776 N N . GLU A 1 498 ? 23.110 -1.028 -25.379 1.00 91.25 498 GLU A N 1
ATOM 3777 C CA . GLU A 1 498 ? 22.911 -2.482 -25.494 1.00 91.25 498 GLU A CA 1
ATOM 3778 C C . GLU A 1 498 ? 24.108 -3.176 -26.155 1.00 91.25 498 GLU A C 1
ATOM 3780 O O . GLU A 1 498 ? 24.538 -4.241 -25.716 1.00 91.25 498 GLU A O 1
ATOM 3785 N N . ILE A 1 499 ? 24.700 -2.556 -27.183 1.00 90.25 499 ILE A N 1
ATOM 3786 C CA . ILE A 1 499 ? 25.933 -3.070 -27.795 1.00 90.25 499 ILE A CA 1
ATOM 3787 C C . ILE A 1 499 ? 27.092 -2.984 -26.792 1.00 90.25 499 ILE A C 1
ATOM 3789 O O . ILE A 1 499 ? 27.841 -3.947 -26.638 1.00 90.25 499 ILE A O 1
ATOM 3793 N N . ALA A 1 500 ? 27.247 -1.867 -26.077 1.00 89.06 500 ALA A N 1
ATOM 3794 C CA . ALA A 1 500 ? 28.273 -1.734 -25.043 1.00 89.06 500 ALA A CA 1
ATOM 3795 C C . ALA A 1 500 ? 28.093 -2.774 -23.926 1.00 89.06 500 ALA A C 1
ATOM 3797 O O . ALA A 1 500 ? 29.068 -3.398 -23.506 1.00 89.06 500 ALA A O 1
ATOM 3798 N N . ASP A 1 501 ? 26.857 -2.995 -23.482 1.00 87.00 501 ASP A N 1
ATOM 3799 C CA . ASP A 1 501 ? 26.513 -3.949 -22.438 1.00 87.00 501 ASP A CA 1
ATOM 3800 C C . ASP A 1 501 ? 26.846 -5.370 -22.896 1.00 87.00 501 ASP A C 1
ATOM 3802 O O . ASP A 1 501 ? 27.652 -6.043 -22.257 1.00 87.00 501 ASP A O 1
ATOM 3806 N N . PHE A 1 502 ? 26.364 -5.794 -24.066 1.00 86.81 502 PHE A N 1
ATOM 3807 C CA . PHE A 1 502 ? 26.588 -7.145 -24.585 1.00 86.81 502 PHE A CA 1
ATOM 3808 C C . PHE A 1 502 ? 28.069 -7.563 -24.608 1.00 86.81 502 PHE A C 1
ATOM 3810 O O . PHE A 1 502 ? 28.392 -8.713 -24.301 1.00 86.81 502 PHE A O 1
ATOM 3817 N N . PHE A 1 503 ? 28.970 -6.638 -24.954 1.00 86.50 503 PHE A N 1
ATOM 3818 C CA . PHE A 1 503 ? 30.413 -6.889 -25.045 1.00 86.50 503 PHE A CA 1
ATOM 3819 C C . PHE A 1 503 ? 31.199 -6.569 -23.761 1.00 86.50 503 PHE A C 1
ATOM 3821 O O . PHE A 1 503 ? 32.398 -6.843 -23.701 1.00 86.50 503 PHE A O 1
ATOM 3828 N N . SER A 1 504 ? 30.563 -6.013 -22.728 1.00 85.00 504 SER A N 1
ATOM 3829 C CA . SER A 1 504 ? 31.214 -5.736 -21.444 1.00 85.00 504 SER A CA 1
ATOM 3830 C C . SER A 1 504 ? 31.345 -7.022 -20.608 1.00 85.00 504 SER A C 1
ATOM 3832 O O . SER A 1 504 ? 30.401 -7.807 -20.496 1.00 85.00 504 SER A O 1
ATOM 3834 N N . ALA A 1 505 ? 32.507 -7.240 -19.981 1.00 75.75 505 ALA A N 1
ATOM 3835 C CA . ALA A 1 505 ? 32.790 -8.446 -19.185 1.00 75.75 505 ALA A CA 1
ATOM 3836 C C . ALA A 1 505 ? 32.628 -8.254 -17.660 1.00 75.75 505 ALA A C 1
ATOM 3838 O O . ALA A 1 505 ? 32.478 -9.233 -16.935 1.00 75.75 505 ALA A O 1
ATOM 3839 N N . GLY A 1 506 ? 32.659 -7.009 -17.170 1.00 72.62 506 GLY A N 1
ATOM 3840 C CA . GLY A 1 506 ? 32.581 -6.670 -15.743 1.00 72.62 506 GLY A CA 1
ATOM 3841 C C . GLY A 1 506 ? 31.212 -6.150 -15.291 1.00 72.62 506 GLY A C 1
ATOM 3842 O O . GLY A 1 506 ? 30.270 -6.065 -16.079 1.00 72.62 506 GLY A O 1
ATOM 3843 N N . ALA A 1 507 ? 31.128 -5.759 -14.015 1.00 69.69 507 ALA A N 1
ATOM 3844 C CA . ALA A 1 507 ? 29.922 -5.195 -13.395 1.00 69.69 507 ALA A CA 1
ATOM 3845 C C . ALA A 1 507 ? 29.588 -3.760 -13.857 1.00 69.69 507 ALA A C 1
ATOM 3847 O O . ALA A 1 507 ? 28.456 -3.314 -13.674 1.00 69.69 507 ALA A O 1
ATOM 3848 N N . ALA A 1 508 ? 30.552 -3.059 -14.464 1.00 76.88 508 ALA A N 1
ATOM 3849 C CA . ALA A 1 508 ? 30.396 -1.716 -15.021 1.00 76.88 508 ALA A CA 1
ATOM 3850 C C . ALA A 1 508 ? 30.273 -1.755 -16.552 1.00 76.88 508 ALA A C 1
ATOM 3852 O O . ALA A 1 508 ? 30.817 -2.649 -17.210 1.00 76.88 508 ALA A O 1
ATOM 3853 N N . LEU A 1 509 ? 29.559 -0.779 -17.116 1.00 79.31 509 LEU A N 1
ATOM 3854 C CA . LEU A 1 509 ? 29.438 -0.605 -18.562 1.00 79.31 509 LEU A CA 1
ATOM 3855 C C . LEU A 1 509 ? 30.755 -0.061 -19.131 1.00 79.31 509 LEU A C 1
ATOM 3857 O O . LEU A 1 509 ? 31.263 0.950 -18.654 1.00 79.31 509 LEU A O 1
ATOM 3861 N N . THR A 1 510 ? 31.311 -0.713 -20.157 1.00 75.38 510 THR A N 1
ATOM 3862 C CA . THR A 1 510 ? 32.573 -0.272 -20.777 1.00 75.38 510 THR A CA 1
ATOM 3863 C C . THR A 1 510 ? 32.382 0.138 -22.231 1.00 75.38 510 THR A C 1
ATOM 3865 O O . THR A 1 510 ? 32.018 -0.664 -23.091 1.00 75.38 510 THR A O 1
ATOM 3868 N N . PHE A 1 511 ? 32.677 1.405 -22.520 1.00 75.94 511 PHE A N 1
ATOM 3869 C CA . PHE A 1 511 ? 32.740 1.928 -23.882 1.00 75.94 511 PHE A CA 1
ATOM 3870 C C . PHE A 1 511 ? 34.173 1.813 -24.409 1.00 75.94 511 PHE A C 1
ATOM 3872 O O . PHE A 1 511 ? 34.994 2.717 -24.258 1.00 75.94 511 PHE A O 1
ATOM 3879 N N . ASN A 1 512 ? 34.490 0.674 -25.022 1.00 72.56 512 ASN A N 1
ATOM 3880 C CA . ASN A 1 512 ? 35.827 0.417 -25.551 1.00 72.56 512 ASN A CA 1
ATOM 3881 C C . ASN A 1 512 ? 35.986 1.030 -26.948 1.00 72.56 512 ASN A C 1
ATOM 3883 O O . ASN A 1 512 ? 35.473 0.499 -27.928 1.00 72.56 512 ASN A O 1
ATOM 3887 N N . LEU A 1 513 ? 36.760 2.115 -27.052 1.00 61.47 513 LEU A N 1
ATOM 3888 C CA . LEU A 1 513 ? 37.120 2.751 -28.333 1.00 61.47 513 LEU A CA 1
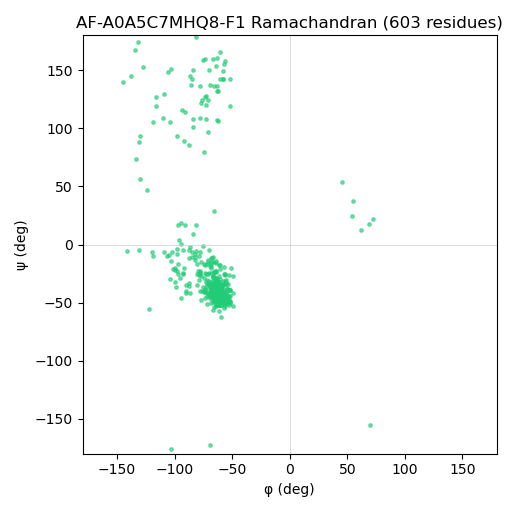ATOM 3889 C C . LEU A 1 513 ? 38.047 1.881 -29.210 1.00 61.47 513 LEU A C 1
ATOM 3891 O O . LEU A 1 513 ? 38.227 2.152 -30.394 1.00 61.47 513 LEU A O 1
ATOM 3895 N N . ARG A 1 514 ? 38.658 0.844 -28.626 1.00 62.16 514 ARG A N 1
ATOM 3896 C CA . ARG A 1 514 ? 39.429 -0.208 -29.308 1.00 62.16 514 ARG A CA 1
ATOM 3897 C C . ARG A 1 514 ? 38.943 -1.577 -28.830 1.00 62.16 514 ARG A C 1
ATOM 3899 O O . ARG A 1 514 ? 39.707 -2.342 -28.250 1.00 62.16 514 ARG A O 1
ATOM 3906 N N . GLY A 1 515 ? 37.643 -1.818 -28.982 1.00 67.38 515 GLY A N 1
ATOM 3907 C CA . GLY A 1 515 ? 37.008 -3.076 -28.608 1.00 67.38 515 GLY A CA 1
ATOM 3908 C C . GLY A 1 515 ? 37.412 -4.244 -29.510 1.00 67.38 515 GLY A C 1
ATOM 3909 O O . GLY A 1 515 ? 38.287 -4.140 -30.373 1.00 67.38 515 GLY A O 1
ATOM 3910 N N . SER A 1 516 ? 36.751 -5.385 -29.309 1.00 81.81 516 SER A N 1
ATOM 3911 C CA . SER A 1 516 ? 36.888 -6.524 -30.220 1.00 81.81 516 SER A CA 1
ATOM 3912 C C . SER A 1 516 ? 36.359 -6.173 -31.617 1.00 81.81 516 SER A C 1
ATOM 3914 O O . SER A 1 516 ? 35.436 -5.370 -31.754 1.00 81.81 516 SER A O 1
ATOM 3916 N N . LEU A 1 517 ? 36.878 -6.834 -32.658 1.00 83.06 517 LEU A N 1
ATOM 3917 C CA . LEU A 1 517 ? 36.368 -6.685 -34.028 1.00 83.06 517 LEU A CA 1
ATOM 3918 C C . LEU A 1 517 ? 34.845 -6.902 -34.101 1.00 83.06 517 LEU A C 1
ATOM 3920 O O . LEU A 1 517 ? 34.145 -6.183 -34.807 1.00 83.06 517 LEU A O 1
ATOM 3924 N N . ALA A 1 518 ? 34.324 -7.867 -33.338 1.00 84.19 518 ALA A N 1
ATOM 3925 C CA . ALA A 1 518 ? 32.893 -8.145 -33.266 1.00 84.19 518 ALA A CA 1
ATOM 3926 C C . ALA A 1 518 ? 32.093 -6.971 -32.672 1.00 84.19 518 ALA A C 1
ATOM 3928 O O . ALA A 1 518 ? 31.015 -6.658 -33.174 1.00 84.19 518 ALA A O 1
ATOM 3929 N N . GLN A 1 519 ? 32.628 -6.296 -31.650 1.00 85.94 519 GLN A N 1
ATOM 3930 C CA . GLN A 1 519 ? 32.006 -5.116 -31.044 1.00 85.94 519 GLN A CA 1
ATOM 3931 C C . GLN A 1 519 ? 31.991 -3.928 -32.016 1.00 85.94 519 GLN A C 1
ATOM 3933 O O . GLN A 1 519 ? 30.954 -3.287 -32.192 1.00 85.94 519 GLN A O 1
ATOM 3938 N N . ASP A 1 520 ? 33.113 -3.668 -32.693 1.00 85.56 520 ASP A N 1
ATOM 3939 C CA . ASP A 1 520 ? 33.226 -2.581 -33.672 1.00 85.56 520 ASP A CA 1
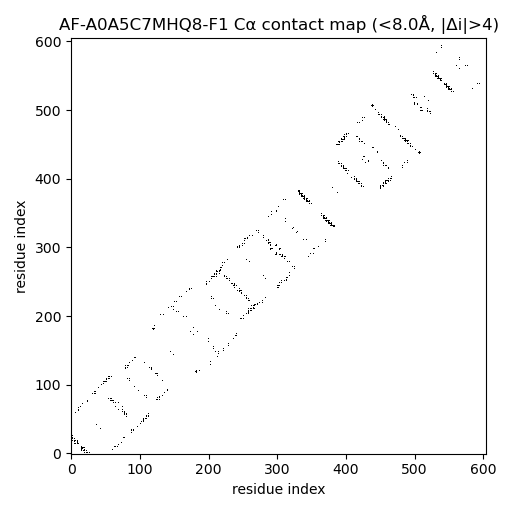ATOM 3940 C C . ASP A 1 520 ? 32.235 -2.767 -34.833 1.00 85.56 520 ASP A C 1
ATOM 3942 O O . ASP A 1 520 ? 31.520 -1.825 -35.198 1.00 85.56 520 ASP A O 1
ATOM 3946 N N . LEU A 1 521 ? 32.132 -3.998 -35.354 1.00 86.25 521 LEU A N 1
ATOM 3947 C CA . LEU A 1 521 ? 31.179 -4.364 -36.403 1.00 86.25 521 LEU A CA 1
ATOM 3948 C C . LEU A 1 521 ? 29.725 -4.298 -35.931 1.00 86.25 521 LEU A C 1
ATOM 3950 O O . LEU A 1 521 ? 28.868 -3.871 -36.703 1.00 86.25 521 LEU A O 1
ATOM 3954 N N . ALA A 1 522 ? 29.434 -4.675 -34.682 1.00 89.50 522 ALA A N 1
ATOM 3955 C CA . ALA A 1 522 ? 28.087 -4.581 -34.122 1.00 89.50 522 ALA A CA 1
ATOM 3956 C C . ALA A 1 522 ? 27.588 -3.128 -34.095 1.00 89.50 522 ALA A C 1
ATOM 3958 O O . ALA A 1 522 ? 26.457 -2.870 -34.504 1.00 89.50 522 ALA A O 1
ATOM 3959 N N . TYR A 1 523 ? 28.440 -2.167 -33.712 1.00 90.38 523 TYR A N 1
ATOM 3960 C CA . TYR A 1 523 ? 28.108 -0.740 -33.808 1.00 90.38 523 TYR A CA 1
ATOM 3961 C C . TYR A 1 523 ? 27.846 -0.301 -35.251 1.00 90.38 523 TYR A C 1
ATOM 3963 O O . TYR A 1 523 ? 26.868 0.393 -35.508 1.00 90.38 523 TYR A O 1
ATOM 3971 N N . THR A 1 524 ? 28.689 -0.712 -36.202 1.00 90.50 524 THR A N 1
ATOM 3972 C CA . THR A 1 524 ? 28.537 -0.333 -37.618 1.00 90.50 524 THR A CA 1
ATOM 3973 C C . THR A 1 524 ? 27.253 -0.905 -38.219 1.00 90.50 524 THR A C 1
ATOM 3975 O O . THR A 1 524 ? 26.486 -0.182 -38.852 1.00 90.50 524 THR A O 1
ATOM 3978 N N . LEU A 1 525 ? 26.960 -2.181 -37.960 1.00 89.50 525 LEU A N 1
ATOM 3979 C CA . LEU A 1 525 ? 25.718 -2.816 -38.393 1.00 89.50 525 LEU A CA 1
ATOM 3980 C C . LEU A 1 525 ? 24.498 -2.163 -37.726 1.00 89.50 525 LEU A C 1
ATOM 3982 O O . LEU A 1 525 ? 23.522 -1.847 -38.404 1.00 89.50 525 LEU A O 1
ATOM 3986 N N . GLY A 1 526 ? 24.571 -1.909 -36.417 1.00 93.56 526 GLY A N 1
ATOM 3987 C CA . GLY A 1 526 ? 23.519 -1.245 -35.655 1.00 93.56 526 GLY A CA 1
ATOM 3988 C C . GLY A 1 526 ? 23.199 0.148 -36.196 1.00 93.56 526 GLY A C 1
ATOM 3989 O O . GLY A 1 526 ? 22.036 0.450 -36.455 1.00 93.56 526 GLY A O 1
ATOM 3990 N N . TRP A 1 527 ? 24.211 0.990 -36.420 1.00 95.12 527 TRP A N 1
ATOM 3991 C CA . TRP A 1 527 ? 24.023 2.337 -36.968 1.00 95.12 527 TRP A CA 1
ATOM 3992 C C . TRP A 1 527 ? 23.462 2.308 -38.391 1.00 95.12 527 TRP A C 1
ATOM 3994 O O . TRP A 1 527 ? 22.563 3.090 -38.701 1.00 95.12 527 TRP A O 1
ATOM 4004 N N . GLY A 1 528 ? 23.923 1.374 -39.230 1.00 91.50 528 GLY A N 1
ATOM 4005 C CA . GLY A 1 528 ? 23.404 1.186 -40.586 1.00 91.50 528 GLY A CA 1
ATOM 4006 C C . GLY A 1 528 ? 21.927 0.793 -40.596 1.00 91.50 528 GLY A C 1
ATOM 4007 O O . GLY A 1 528 ? 21.124 1.420 -41.289 1.00 91.50 528 GLY A O 1
ATOM 4008 N N . LEU A 1 529 ? 21.542 -0.188 -39.772 1.00 93.62 529 LEU A N 1
ATOM 4009 C CA . LEU A 1 529 ? 20.148 -0.616 -39.625 1.00 93.62 529 LEU A CA 1
ATOM 4010 C C . LEU A 1 529 ? 19.266 0.491 -39.033 1.00 93.62 529 LEU A C 1
ATOM 4012 O O . LEU A 1 529 ? 18.155 0.711 -39.516 1.00 93.62 529 LEU A O 1
ATOM 4016 N N . PHE A 1 530 ? 19.760 1.227 -38.034 1.00 95.81 530 PHE A N 1
ATOM 4017 C CA . PHE A 1 530 ? 19.035 2.351 -37.442 1.00 95.81 530 PHE A CA 1
ATOM 4018 C C . PHE A 1 530 ? 18.831 3.486 -38.456 1.00 95.81 530 PHE A C 1
ATOM 4020 O O . PHE A 1 530 ? 17.720 3.995 -38.602 1.00 95.81 530 PHE A O 1
ATOM 4027 N N . GLY A 1 531 ? 19.875 3.843 -39.213 1.00 94.12 531 GLY A N 1
ATOM 4028 C CA . GLY A 1 531 ? 19.819 4.852 -40.272 1.00 94.12 531 GLY A CA 1
ATOM 4029 C C . GLY A 1 531 ? 18.852 4.476 -41.396 1.00 94.12 531 GLY A C 1
ATOM 4030 O O . GLY A 1 531 ? 18.020 5.296 -41.794 1.00 94.12 531 GLY A O 1
ATOM 4031 N N . LEU A 1 532 ? 18.884 3.218 -41.849 1.00 90.75 532 LEU A N 1
ATOM 4032 C CA . LEU A 1 532 ? 17.915 2.688 -42.810 1.00 90.75 532 LEU A CA 1
ATOM 4033 C C . LEU A 1 532 ? 16.485 2.752 -42.253 1.00 90.75 532 LEU A C 1
ATOM 4035 O O . LEU A 1 532 ? 15.575 3.211 -42.942 1.00 90.75 532 LEU A O 1
ATOM 4039 N N . GLY A 1 533 ? 16.287 2.364 -40.990 1.00 93.75 533 GLY A N 1
ATOM 4040 C CA . GLY A 1 533 ? 14.997 2.453 -40.306 1.00 93.75 533 GLY A CA 1
ATOM 4041 C C . GLY A 1 533 ? 14.450 3.883 -40.236 1.00 93.75 533 GLY A C 1
ATOM 4042 O O . GLY A 1 533 ? 13.256 4.098 -40.469 1.00 93.75 533 GLY A O 1
ATOM 4043 N N . LEU A 1 534 ? 15.312 4.876 -39.989 1.00 94.19 534 LEU A N 1
ATOM 4044 C CA . LEU A 1 534 ? 14.947 6.296 -40.018 1.00 94.19 534 LEU A CA 1
ATOM 4045 C C . LEU A 1 534 ? 14.537 6.768 -41.414 1.00 94.19 534 LEU A C 1
ATOM 4047 O O . LEU A 1 534 ? 13.535 7.475 -41.538 1.00 94.19 534 LEU A O 1
ATOM 4051 N N . ILE A 1 535 ? 15.258 6.354 -42.461 1.00 90.94 535 ILE A N 1
ATOM 4052 C CA . ILE A 1 535 ? 14.905 6.667 -43.853 1.00 90.94 535 ILE A CA 1
ATOM 4053 C C . ILE A 1 535 ? 13.549 6.061 -44.201 1.00 90.94 535 ILE A C 1
ATOM 4055 O O . ILE A 1 535 ? 12.656 6.787 -44.634 1.00 90.94 535 ILE A O 1
ATOM 4059 N N . VAL A 1 536 ? 13.358 4.761 -43.957 1.00 90.38 536 VAL A N 1
ATOM 4060 C CA . VAL A 1 536 ? 12.096 4.063 -44.243 1.00 90.38 536 VAL A CA 1
ATOM 4061 C C . VAL A 1 536 ? 10.941 4.719 -43.485 1.00 90.38 536 VAL A C 1
ATOM 4063 O O . VAL A 1 536 ? 9.927 5.071 -44.087 1.00 90.38 536 VAL A O 1
ATOM 4066 N N . THR A 1 537 ? 11.103 4.977 -42.184 1.00 90.75 537 THR A N 1
ATOM 4067 C CA . THR A 1 537 ? 10.072 5.636 -41.366 1.00 90.75 537 THR A CA 1
ATOM 4068 C C . THR A 1 537 ? 9.787 7.055 -41.853 1.00 90.75 537 THR A C 1
ATOM 4070 O O . THR A 1 537 ? 8.626 7.457 -41.956 1.00 90.75 537 THR A O 1
ATOM 4073 N N . GLY A 1 538 ? 10.831 7.815 -42.186 1.00 89.19 538 GLY A N 1
ATOM 4074 C CA . GLY A 1 538 ? 10.724 9.166 -42.717 1.00 89.19 538 GLY A CA 1
ATOM 4075 C C . GLY A 1 538 ? 10.033 9.214 -44.079 1.00 89.19 538 GLY A C 1
ATOM 4076 O O . GLY A 1 538 ? 9.278 10.147 -44.340 1.00 89.19 538 GLY A O 1
ATOM 4077 N N . LEU A 1 539 ? 10.235 8.218 -44.944 1.00 86.62 539 LEU A N 1
ATOM 4078 C CA . LEU A 1 539 ? 9.558 8.092 -46.239 1.00 86.62 539 LEU A CA 1
ATOM 4079 C C . LEU A 1 539 ? 8.088 7.703 -46.066 1.00 86.62 539 LEU A C 1
ATOM 4081 O O . LEU A 1 539 ? 7.210 8.409 -46.560 1.00 86.62 539 LEU A O 1
ATOM 4085 N N . VAL A 1 540 ? 7.809 6.645 -45.297 1.00 90.19 540 VAL A N 1
ATOM 4086 C CA . VAL A 1 540 ? 6.444 6.146 -45.058 1.00 90.19 540 VAL A CA 1
ATOM 4087 C C . VAL A 1 540 ? 5.577 7.201 -44.366 1.00 90.19 540 VAL A C 1
ATOM 4089 O O . VAL A 1 540 ? 4.423 7.391 -44.740 1.00 90.19 540 VAL A O 1
ATOM 4092 N N . ARG A 1 541 ? 6.125 7.927 -43.382 1.00 85.69 541 ARG A N 1
ATOM 4093 C CA . ARG A 1 541 ? 5.392 8.950 -42.613 1.00 85.69 541 ARG A CA 1
ATOM 4094 C C . ARG A 1 541 ? 5.575 10.382 -43.132 1.00 85.69 541 ARG A C 1
ATOM 4096 O O . ARG A 1 541 ? 5.065 11.309 -42.510 1.00 85.69 541 ARG A O 1
ATOM 4103 N N . ARG A 1 542 ? 6.293 10.578 -44.247 1.00 86.69 542 ARG A N 1
ATOM 4104 C CA . ARG A 1 542 ? 6.607 11.891 -44.859 1.00 86.69 542 ARG A CA 1
ATOM 4105 C C . ARG A 1 542 ? 7.287 12.896 -43.906 1.00 86.69 542 ARG A C 1
ATOM 4107 O O . ARG A 1 542 ? 7.045 14.100 -43.969 1.00 86.69 542 ARG A O 1
ATOM 4114 N N . ILE A 1 543 ? 8.175 12.417 -43.034 1.00 87.44 543 ILE A N 1
ATOM 4115 C CA . ILE A 1 543 ? 8.913 13.229 -42.053 1.00 87.44 543 ILE A CA 1
ATOM 4116 C C . ILE A 1 543 ? 10.311 13.535 -42.605 1.00 87.44 543 ILE A C 1
ATOM 4118 O O . ILE A 1 543 ? 11.246 12.760 -42.403 1.00 87.44 543 ILE A O 1
ATOM 4122 N N . LYS A 1 544 ? 10.473 14.683 -43.282 1.00 87.75 544 LYS A N 1
ATOM 4123 C CA . LYS A 1 544 ? 11.763 15.094 -43.879 1.00 87.75 544 LYS A CA 1
ATOM 4124 C C . LYS A 1 544 ? 12.943 15.056 -42.889 1.00 87.75 544 LYS A C 1
ATOM 4126 O O . LYS A 1 544 ? 13.981 14.522 -43.269 1.00 87.75 544 LYS A O 1
ATOM 4131 N N . PRO A 1 545 ? 12.826 15.546 -41.635 1.00 89.62 545 PRO A N 1
ATOM 4132 C CA . PRO A 1 545 ? 13.936 15.475 -40.682 1.00 89.62 545 PRO A CA 1
ATOM 4133 C C . PRO A 1 545 ? 14.448 14.050 -40.435 1.00 89.62 545 PRO A C 1
ATOM 4135 O O . PRO A 1 545 ? 15.652 13.838 -40.439 1.00 89.62 545 PRO A O 1
ATOM 4138 N N . ALA A 1 546 ? 13.555 13.062 -40.304 1.00 90.00 546 ALA A N 1
ATOM 4139 C CA . ALA A 1 546 ? 13.946 11.668 -40.084 1.00 90.00 546 ALA A CA 1
ATOM 4140 C C . ALA A 1 546 ? 14.714 11.087 -41.283 1.00 90.00 546 ALA A C 1
ATOM 4142 O O . ALA A 1 546 ? 15.694 10.372 -41.094 1.00 90.00 546 ALA A O 1
ATOM 4143 N N . GLN A 1 547 ? 14.319 11.452 -42.508 1.00 87.25 547 GLN A N 1
ATOM 4144 C CA . GLN A 1 547 ? 15.019 11.043 -43.731 1.00 87.25 547 GLN A CA 1
ATOM 4145 C C . GLN A 1 547 ? 16.455 11.582 -43.756 1.00 87.25 547 GLN A C 1
ATOM 4147 O O . GLN A 1 547 ? 17.393 10.819 -43.966 1.00 87.25 547 GLN A O 1
ATOM 4152 N N . TRP A 1 548 ? 16.629 12.883 -43.497 1.00 89.56 548 TRP A N 1
ATOM 4153 C CA . TRP A 1 548 ? 17.949 13.520 -43.489 1.00 89.56 548 TRP A CA 1
ATOM 4154 C C . TRP A 1 548 ? 18.840 13.003 -42.361 1.00 89.56 548 TRP A C 1
ATOM 4156 O O . TRP A 1 548 ? 20.015 12.740 -42.598 1.00 89.56 548 TRP A O 1
ATOM 4166 N N . SER A 1 549 ? 18.293 12.796 -41.160 1.00 91.81 549 SER A N 1
ATOM 4167 C CA . SER A 1 549 ? 19.034 12.186 -40.051 1.00 91.81 549 SER A CA 1
ATOM 4168 C C . SER A 1 549 ? 19.461 10.753 -40.367 1.00 91.81 549 SER A C 1
ATOM 4170 O O . SER A 1 549 ? 20.600 10.386 -40.091 1.00 91.81 549 SER A O 1
ATOM 4172 N N . GLY A 1 550 ? 18.584 9.955 -40.984 1.00 90.50 550 GLY A N 1
ATOM 4173 C CA . GLY A 1 550 ? 18.915 8.596 -41.404 1.00 90.50 550 GLY A CA 1
ATOM 4174 C C . GLY A 1 550 ? 19.988 8.557 -42.493 1.00 90.50 550 GLY A C 1
ATOM 4175 O O . GLY A 1 550 ? 20.922 7.768 -42.387 1.00 90.50 550 GLY A O 1
ATOM 4176 N N . LEU A 1 551 ? 19.916 9.454 -43.485 1.00 89.12 551 LEU A N 1
ATOM 4177 C CA . LEU A 1 551 ? 20.931 9.582 -44.535 1.00 89.12 551 LEU A CA 1
ATOM 4178 C C . LEU A 1 551 ? 22.287 10.023 -43.970 1.00 89.12 551 LEU A C 1
ATOM 4180 O O . LEU A 1 551 ? 23.313 9.446 -44.324 1.00 89.12 551 LEU A O 1
ATOM 4184 N N . ALA A 1 552 ? 22.293 11.006 -43.067 1.00 92.25 552 ALA A N 1
ATOM 4185 C CA . ALA A 1 552 ? 23.505 11.452 -42.388 1.00 92.25 552 ALA A CA 1
ATOM 4186 C C . ALA A 1 552 ? 24.142 10.314 -41.574 1.00 92.25 552 ALA A C 1
ATOM 4188 O O . ALA A 1 552 ? 25.343 10.078 -41.689 1.00 92.25 552 ALA A O 1
ATOM 4189 N N . LEU A 1 553 ? 23.341 9.564 -40.807 1.00 93.69 553 LEU A N 1
ATOM 4190 C CA . LEU A 1 553 ? 23.825 8.422 -40.028 1.00 93.69 553 LEU A CA 1
ATOM 4191 C C . LEU A 1 553 ? 24.360 7.295 -40.924 1.00 93.69 553 LEU A C 1
ATOM 4193 O O . LEU A 1 553 ? 25.389 6.701 -40.606 1.00 93.69 553 LEU A O 1
ATOM 4197 N N . LEU A 1 554 ? 23.715 7.024 -42.062 1.00 88.94 554 LEU A N 1
ATOM 4198 C CA . LEU A 1 554 ? 24.227 6.079 -43.059 1.00 88.94 554 LEU A CA 1
ATOM 4199 C C . LEU A 1 554 ? 25.568 6.545 -43.629 1.00 88.94 554 LEU A C 1
ATOM 4201 O O . LEU A 1 554 ? 26.498 5.751 -43.701 1.00 88.94 554 LEU A O 1
ATOM 4205 N N . GLY A 1 555 ? 25.704 7.833 -43.955 1.00 88.44 555 GLY A N 1
ATOM 4206 C CA . GLY A 1 555 ? 26.975 8.420 -44.386 1.00 88.44 555 GLY A CA 1
ATOM 4207 C C . GLY A 1 555 ? 28.088 8.240 -43.349 1.00 88.44 555 GLY A C 1
ATOM 4208 O O . GLY A 1 555 ? 29.181 7.795 -43.693 1.00 88.44 555 GLY A O 1
ATOM 4209 N N . VAL A 1 556 ? 27.794 8.495 -42.068 1.00 92.44 556 VAL A N 1
ATOM 4210 C CA . VAL A 1 556 ? 28.729 8.248 -40.953 1.00 92.44 556 VAL A CA 1
ATOM 4211 C C . VAL A 1 556 ? 29.083 6.764 -40.840 1.00 92.44 556 VAL A C 1
ATOM 4213 O O . VAL A 1 556 ? 30.250 6.423 -40.670 1.00 92.44 556 VAL A O 1
ATOM 4216 N N . THR A 1 557 ? 28.098 5.877 -40.976 1.00 89.69 557 THR A N 1
ATOM 4217 C CA . THR A 1 557 ? 28.294 4.420 -40.912 1.00 89.69 557 THR A CA 1
ATOM 4218 C C . THR A 1 557 ? 29.216 3.935 -42.028 1.00 89.69 557 THR A C 1
ATOM 4220 O O . THR A 1 557 ? 30.133 3.158 -41.777 1.00 89.69 557 THR A O 1
ATOM 4223 N N . ILE A 1 558 ? 29.017 4.436 -43.250 1.00 84.44 558 ILE A N 1
ATOM 4224 C CA . ILE A 1 558 ? 29.866 4.142 -44.409 1.00 84.44 558 ILE A CA 1
ATOM 4225 C C . ILE A 1 558 ? 31.282 4.650 -44.164 1.00 84.44 558 ILE A C 1
ATOM 4227 O O . ILE A 1 558 ? 32.239 3.894 -44.316 1.00 84.44 558 ILE A O 1
ATOM 4231 N N . GLY A 1 559 ? 31.417 5.906 -43.733 1.00 87.56 559 GLY A N 1
ATOM 4232 C CA . GLY A 1 559 ? 32.711 6.491 -43.396 1.00 87.56 559 GLY A CA 1
ATOM 4233 C C . GLY A 1 559 ? 33.459 5.653 -42.360 1.00 87.56 559 GLY A C 1
ATOM 4234 O O . GLY A 1 559 ? 34.614 5.298 -42.582 1.00 87.56 559 GLY A O 1
ATOM 4235 N N . LYS A 1 560 ? 32.788 5.256 -41.272 1.00 88.12 560 LYS A N 1
ATOM 4236 C CA . LYS A 1 560 ? 33.364 4.385 -40.238 1.00 88.12 560 LYS A CA 1
ATOM 4237 C C . LYS A 1 560 ? 33.791 3.027 -40.809 1.00 88.12 560 LYS A C 1
ATOM 4239 O O . LYS A 1 560 ? 34.927 2.611 -40.582 1.00 88.12 560 LYS A O 1
ATOM 4244 N N . LEU A 1 561 ? 32.918 2.366 -41.575 1.00 85.44 561 LEU A N 1
ATOM 4245 C CA . LEU A 1 561 ? 33.196 1.055 -42.167 1.00 85.44 561 LEU A CA 1
ATOM 4246 C C . LEU A 1 561 ? 34.478 1.090 -43.016 1.00 85.44 561 LEU A C 1
ATOM 4248 O O . LEU A 1 561 ? 35.349 0.240 -42.850 1.00 85.44 561 LEU A O 1
ATOM 4252 N N . TYR A 1 562 ? 34.619 2.090 -43.890 1.00 82.62 562 TYR A N 1
ATOM 4253 C CA . TYR A 1 562 ? 35.773 2.220 -44.787 1.00 82.62 562 TYR A CA 1
ATOM 4254 C C . TYR A 1 562 ? 37.052 2.673 -44.083 1.00 82.62 562 TYR A C 1
ATOM 4256 O O . TYR A 1 562 ? 38.123 2.125 -44.343 1.00 82.62 562 TYR A O 1
ATOM 4264 N N . LEU A 1 563 ? 36.961 3.695 -43.230 1.00 84.50 563 LEU A N 1
ATOM 4265 C CA . LEU A 1 563 ? 38.141 4.315 -42.626 1.00 84.50 563 LEU A CA 1
ATOM 4266 C C . LEU A 1 563 ? 38.723 3.473 -41.490 1.00 84.50 563 LEU A C 1
ATOM 4268 O O . LEU A 1 563 ? 39.920 3.557 -41.231 1.00 84.50 563 LEU A O 1
ATOM 4272 N N . HIS A 1 564 ? 37.900 2.660 -40.826 1.00 82.69 564 HIS A N 1
ATOM 4273 C CA . HIS A 1 564 ? 38.303 1.933 -39.628 1.00 82.69 564 HIS A CA 1
ATOM 4274 C C . HIS A 1 564 ? 38.131 0.415 -39.758 1.00 82.69 564 HIS A C 1
ATOM 4276 O O . HIS A 1 564 ? 39.096 -0.331 -39.581 1.00 82.69 564 HIS A O 1
ATOM 4282 N N . ASP A 1 565 ? 36.931 -0.063 -40.087 1.00 82.19 565 ASP A N 1
ATOM 4283 C CA . ASP A 1 565 ? 36.597 -1.482 -39.901 1.00 82.19 565 ASP A CA 1
ATOM 4284 C C . ASP A 1 565 ? 37.195 -2.384 -40.995 1.00 82.19 565 ASP A C 1
ATOM 4286 O O . ASP A 1 565 ? 37.723 -3.457 -40.703 1.00 82.19 565 ASP A O 1
ATOM 4290 N N . VAL A 1 566 ? 37.188 -1.935 -42.256 1.00 82.38 566 VAL A N 1
ATOM 4291 C CA . VAL A 1 566 ? 37.687 -2.682 -43.431 1.00 82.38 566 VAL A CA 1
ATOM 4292 C C . VAL A 1 566 ? 39.143 -3.136 -43.282 1.00 82.38 566 VAL A C 1
ATOM 4294 O O . VAL A 1 566 ? 39.512 -4.217 -43.760 1.00 82.38 566 VAL A O 1
ATOM 4297 N N . TRP A 1 567 ? 39.964 -2.344 -42.592 1.00 81.56 567 TRP A N 1
ATOM 4298 C CA . TRP A 1 567 ? 41.381 -2.630 -42.368 1.00 81.56 567 TRP A CA 1
ATOM 4299 C C . TRP A 1 567 ? 41.621 -3.745 -41.348 1.00 81.56 567 TRP A C 1
ATOM 4301 O O . TRP A 1 567 ? 42.695 -4.340 -41.346 1.00 81.56 567 TRP A O 1
ATOM 4311 N N . ARG A 1 568 ? 40.617 -4.071 -40.526 1.00 79.88 568 ARG A N 1
ATOM 4312 C CA . ARG A 1 568 ? 40.677 -5.144 -39.523 1.00 79.88 568 ARG A CA 1
ATOM 4313 C C . ARG A 1 568 ? 40.045 -6.461 -39.999 1.00 79.88 568 ARG A C 1
ATOM 4315 O O . ARG A 1 568 ? 40.168 -7.471 -39.313 1.00 79.88 568 ARG A O 1
ATOM 4322 N N . LEU A 1 569 ? 39.369 -6.465 -41.152 1.00 82.19 569 LEU A N 1
ATOM 4323 C CA . LEU A 1 569 ? 38.697 -7.644 -41.714 1.00 82.19 569 LEU A CA 1
ATOM 4324 C C . LEU A 1 569 ? 39.640 -8.510 -42.558 1.00 82.19 569 LEU A C 1
ATOM 4326 O O . LEU A 1 569 ? 40.468 -7.991 -43.312 1.00 82.19 569 LEU A O 1
ATOM 4330 N N . THR A 1 570 ? 39.444 -9.834 -42.505 1.00 82.00 570 THR A N 1
ATOM 4331 C CA . THR A 1 570 ? 40.061 -10.764 -43.466 1.00 82.00 570 THR A CA 1
ATOM 4332 C C . THR A 1 570 ? 39.482 -10.545 -44.866 1.00 82.00 570 THR A C 1
ATOM 4334 O O . THR A 1 570 ? 38.389 -9.995 -45.027 1.00 82.00 570 THR A O 1
ATOM 4337 N N . THR A 1 571 ? 40.198 -10.992 -45.899 1.00 80.31 571 THR A N 1
ATOM 4338 C CA . THR A 1 571 ? 39.852 -10.742 -47.308 1.00 80.31 571 THR A CA 1
ATOM 4339 C C . THR A 1 571 ? 38.410 -11.133 -47.661 1.00 80.31 571 THR A C 1
ATOM 4341 O O . THR A 1 571 ? 37.735 -10.390 -48.369 1.00 80.31 571 THR A O 1
ATOM 4344 N N . LEU A 1 572 ? 37.909 -12.250 -47.116 1.00 79.44 572 LEU A N 1
ATOM 4345 C CA . LEU A 1 572 ? 36.549 -12.741 -47.368 1.00 79.44 572 LEU A CA 1
ATOM 4346 C C . LEU A 1 572 ? 35.468 -11.903 -46.662 1.00 79.44 572 LEU A C 1
ATOM 4348 O O . LEU A 1 572 ? 34.422 -11.623 -47.242 1.00 79.44 572 LEU A O 1
ATOM 4352 N N . PHE A 1 573 ? 35.713 -11.444 -45.433 1.00 75.56 573 PHE A N 1
ATOM 4353 C CA . PHE A 1 573 ? 34.763 -10.562 -44.747 1.00 75.56 573 PHE A CA 1
ATOM 4354 C C . PHE A 1 573 ? 34.781 -9.141 -45.308 1.00 75.56 573 PHE A C 1
ATOM 4356 O O . PHE A 1 573 ? 33.755 -8.466 -45.299 1.00 75.56 573 PHE A O 1
ATOM 4363 N N . ARG A 1 574 ? 35.918 -8.695 -45.850 1.00 79.69 574 ARG A N 1
ATOM 4364 C CA . ARG A 1 574 ? 36.025 -7.407 -46.537 1.00 79.69 574 ARG A CA 1
ATOM 4365 C C . ARG A 1 574 ? 35.151 -7.364 -47.794 1.00 79.69 574 ARG A C 1
ATOM 4367 O O . ARG A 1 574 ? 34.417 -6.398 -47.980 1.00 79.69 574 ARG A O 1
ATOM 4374 N N . SER A 1 575 ? 35.183 -8.407 -48.628 1.00 79.19 575 SER A N 1
ATOM 4375 C CA . SER A 1 575 ? 34.311 -8.489 -49.808 1.00 79.19 575 SER A CA 1
ATOM 4376 C C . SER A 1 575 ? 32.831 -8.599 -49.424 1.00 79.19 575 SER A C 1
ATOM 4378 O O . SER A 1 575 ? 31.999 -7.909 -50.012 1.00 79.19 575 SER A O 1
ATOM 4380 N N . ALA A 1 576 ? 32.501 -9.376 -48.386 1.00 78.94 576 ALA A N 1
ATOM 4381 C CA . ALA A 1 576 ? 31.138 -9.468 -47.858 1.00 78.94 576 ALA A CA 1
ATOM 4382 C C . ALA A 1 576 ? 30.619 -8.127 -47.299 1.00 78.94 576 ALA A C 1
ATOM 4384 O O . ALA A 1 576 ? 29.467 -7.769 -47.541 1.00 78.94 576 ALA A O 1
ATOM 4385 N N . ALA A 1 577 ? 31.460 -7.353 -46.603 1.00 77.69 577 ALA A N 1
ATOM 4386 C CA . ALA A 1 577 ? 31.101 -6.029 -46.093 1.00 77.69 577 ALA A CA 1
ATOM 4387 C C . ALA A 1 577 ? 30.779 -5.040 -47.227 1.00 77.69 577 ALA A C 1
ATOM 4389 O O . ALA A 1 577 ? 29.791 -4.309 -47.138 1.00 77.69 577 ALA A O 1
ATOM 4390 N N . PHE A 1 578 ? 31.551 -5.058 -48.322 1.00 79.06 578 PHE A N 1
ATOM 4391 C CA . PHE A 1 578 ? 31.250 -4.246 -49.506 1.00 79.06 578 PHE A CA 1
ATOM 4392 C C . PHE A 1 578 ? 29.955 -4.673 -50.200 1.00 79.06 578 PHE A C 1
ATOM 4394 O O . PHE A 1 578 ? 29.165 -3.814 -50.587 1.00 79.06 578 PHE A O 1
ATOM 4401 N N . ALA A 1 579 ? 29.697 -5.979 -50.309 1.00 80.81 579 ALA A N 1
ATOM 4402 C CA . ALA A 1 579 ? 28.445 -6.488 -50.865 1.00 80.81 579 ALA A CA 1
ATOM 4403 C C . ALA A 1 579 ? 27.230 -6.080 -50.011 1.00 80.81 579 ALA A C 1
ATOM 4405 O O . ALA A 1 579 ? 26.240 -5.575 -50.540 1.00 80.81 579 ALA A O 1
ATOM 4406 N N . GLY A 1 580 ? 27.317 -6.227 -48.685 1.00 76.94 580 GLY A N 1
ATOM 4407 C CA . GLY A 1 580 ? 26.262 -5.805 -47.760 1.00 76.94 580 GLY A CA 1
ATOM 4408 C C . GLY A 1 580 ? 25.995 -4.300 -47.820 1.00 76.94 580 GLY A C 1
ATOM 4409 O O . GLY A 1 580 ? 24.840 -3.874 -47.853 1.00 76.94 580 GLY A O 1
ATOM 4410 N N . LEU A 1 581 ? 27.053 -3.489 -47.918 1.00 78.12 581 LEU A N 1
ATOM 4411 C CA . LEU A 1 581 ? 26.908 -2.051 -48.103 1.00 78.12 581 LEU A CA 1
ATOM 4412 C C . LEU A 1 581 ? 26.228 -1.707 -49.435 1.00 78.12 581 LEU A C 1
ATOM 4414 O O . LEU A 1 581 ? 25.337 -0.857 -49.462 1.00 78.12 581 LEU A O 1
ATOM 4418 N N . ALA A 1 582 ? 26.619 -2.365 -50.529 1.00 80.94 582 ALA A N 1
ATOM 4419 C CA . ALA A 1 582 ? 25.987 -2.166 -51.828 1.00 80.94 582 ALA A CA 1
ATOM 4420 C C . ALA A 1 582 ? 24.479 -2.446 -51.749 1.00 80.94 582 ALA A C 1
ATOM 4422 O O . ALA A 1 582 ? 23.685 -1.633 -52.217 1.00 80.94 582 ALA A O 1
ATOM 4423 N N . VAL A 1 583 ? 24.069 -3.522 -51.069 1.00 81.56 583 VAL A N 1
ATOM 4424 C CA . VAL A 1 583 ? 22.649 -3.826 -50.824 1.00 81.56 583 VAL A CA 1
ATOM 4425 C C . VAL A 1 583 ? 21.963 -2.711 -50.029 1.00 81.56 583 VAL A C 1
ATOM 4427 O O . VAL A 1 583 ? 20.887 -2.267 -50.424 1.00 81.56 583 VAL A O 1
ATOM 4430 N N . MET A 1 584 ? 22.569 -2.208 -48.948 1.00 73.75 584 MET A N 1
ATOM 4431 C CA . MET A 1 584 ? 21.987 -1.108 -48.161 1.00 73.75 584 MET A CA 1
ATOM 4432 C C . MET A 1 584 ? 21.811 0.175 -48.984 1.00 73.75 584 MET A C 1
ATOM 4434 O O . MET A 1 584 ? 20.769 0.825 -48.890 1.00 73.75 584 MET A O 1
ATOM 4438 N N . LEU A 1 585 ? 22.798 0.528 -49.813 1.00 79.81 585 LEU A N 1
ATOM 4439 C CA . LEU A 1 585 ? 22.735 1.689 -50.702 1.00 79.81 585 LEU A CA 1
ATOM 4440 C C . LEU A 1 585 ? 21.690 1.512 -51.804 1.00 79.81 585 LEU A C 1
ATOM 4442 O O . LEU A 1 585 ? 20.950 2.452 -52.090 1.00 79.81 585 LEU A O 1
ATOM 4446 N N . ILE A 1 586 ? 21.588 0.314 -52.387 1.00 83.00 586 ILE A N 1
ATOM 4447 C CA . ILE A 1 586 ? 20.558 -0.019 -53.376 1.00 83.00 586 ILE A CA 1
ATOM 4448 C C . ILE A 1 586 ? 19.173 0.099 -52.745 1.00 83.00 586 ILE A C 1
ATOM 4450 O O . ILE A 1 586 ? 18.314 0.754 -53.324 1.00 83.00 586 ILE A O 1
ATOM 4454 N N . LEU A 1 587 ? 18.956 -0.464 -51.552 1.00 76.00 587 LEU A N 1
ATOM 4455 C CA . LEU A 1 587 ? 17.682 -0.348 -50.841 1.00 76.00 587 LEU A CA 1
ATOM 4456 C C . LEU A 1 587 ? 17.352 1.116 -50.535 1.00 76.00 587 LEU A C 1
ATOM 4458 O O . LEU A 1 587 ? 16.254 1.574 -50.846 1.00 76.00 587 LEU A O 1
ATOM 4462 N N . GLY A 1 588 ? 18.307 1.876 -49.989 1.00 71.00 588 GLY A N 1
ATOM 4463 C CA . GLY A 1 588 ? 18.131 3.306 -49.726 1.00 71.00 588 GLY A CA 1
ATOM 4464 C C . GLY A 1 588 ? 17.790 4.103 -50.991 1.00 71.00 588 GLY A C 1
ATOM 4465 O O . GLY A 1 588 ? 16.851 4.901 -50.982 1.00 71.00 588 GLY A O 1
ATOM 4466 N N . SER A 1 589 ? 18.501 3.843 -52.091 1.00 79.25 589 SER A N 1
ATOM 4467 C CA . SER A 1 589 ? 18.275 4.468 -53.399 1.00 79.25 589 SER A CA 1
ATOM 4468 C C . SER A 1 589 ? 16.914 4.093 -53.986 1.00 79.25 589 SER A C 1
ATOM 4470 O O . SER A 1 589 ? 16.152 4.975 -54.376 1.00 79.25 589 SER A O 1
ATOM 4472 N N . PHE A 1 590 ? 16.559 2.807 -53.976 1.00 80.31 590 PHE A N 1
ATOM 4473 C CA . PHE A 1 590 ? 15.273 2.295 -54.446 1.00 80.31 590 PHE A CA 1
ATOM 4474 C C . PHE A 1 590 ? 14.107 2.974 -53.722 1.00 80.31 590 PHE A C 1
ATOM 4476 O O . PHE A 1 590 ? 13.202 3.512 -54.361 1.00 80.31 590 PHE A O 1
ATOM 4483 N N . PHE A 1 591 ? 14.151 3.027 -52.388 1.00 73.38 591 PHE A N 1
ATOM 4484 C CA . PHE A 1 591 ? 13.109 3.683 -51.601 1.00 73.38 591 PHE A CA 1
ATOM 4485 C C . PHE A 1 591 ? 13.028 5.192 -51.875 1.00 73.38 591 PHE A C 1
ATOM 4487 O O . PHE A 1 591 ? 11.928 5.749 -51.930 1.00 73.38 591 PHE A O 1
ATOM 4494 N N . PHE A 1 592 ? 14.167 5.856 -52.087 1.00 72.50 592 PHE A N 1
ATOM 4495 C CA . PHE A 1 592 ? 14.211 7.276 -52.427 1.00 72.50 592 PHE A CA 1
ATOM 4496 C C . PHE A 1 592 ? 13.635 7.565 -53.824 1.00 72.50 592 PHE A C 1
ATOM 4498 O O . PHE A 1 592 ? 12.818 8.474 -53.979 1.00 72.50 592 PHE A O 1
ATOM 4505 N N . GLN A 1 593 ? 14.010 6.771 -54.830 1.00 78.38 593 GLN A N 1
ATOM 4506 C CA . GLN A 1 593 ? 13.529 6.905 -56.208 1.00 78.38 593 GLN A CA 1
ATOM 4507 C C . GLN A 1 593 ? 12.029 6.607 -56.317 1.00 78.38 593 GLN A C 1
ATOM 4509 O O . GLN A 1 593 ? 11.289 7.396 -56.906 1.00 78.38 593 GLN A O 1
ATOM 4514 N N . HIS A 1 594 ? 11.559 5.531 -55.680 1.00 75.62 594 HIS A N 1
ATOM 4515 C CA . HIS A 1 594 ? 10.138 5.165 -55.640 1.00 75.62 594 HIS A CA 1
ATOM 4516 C C . HIS A 1 594 ? 9.273 6.264 -55.012 1.00 75.62 594 HIS A C 1
ATOM 4518 O O . HIS A 1 594 ? 8.169 6.557 -55.472 1.00 75.62 594 HIS A O 1
ATOM 4524 N N . TYR A 1 595 ? 9.790 6.932 -53.978 1.00 68.94 595 TYR A N 1
ATOM 4525 C CA . TYR A 1 595 ? 9.121 8.075 -53.366 1.00 68.94 595 TYR A CA 1
ATOM 4526 C C . TYR A 1 595 ? 9.071 9.296 -54.293 1.00 68.94 595 TYR A C 1
ATOM 4528 O O . TYR A 1 595 ? 8.021 9.930 -54.400 1.00 68.94 595 TYR A O 1
ATOM 4536 N N . GLN A 1 596 ? 10.171 9.632 -54.979 1.00 74.06 596 GLN A N 1
ATOM 4537 C CA . GLN A 1 596 ? 10.175 10.746 -55.934 1.00 74.06 596 GLN A CA 1
ATOM 4538 C C . GLN A 1 596 ? 9.205 10.521 -57.097 1.00 74.06 596 GLN A C 1
ATOM 4540 O O . GLN A 1 596 ? 8.548 11.472 -57.521 1.00 74.06 596 GLN A O 1
ATOM 4545 N N . ALA A 1 597 ? 9.097 9.285 -57.590 1.00 73.06 597 ALA A N 1
ATOM 4546 C CA . ALA A 1 597 ? 8.146 8.923 -58.636 1.00 73.06 597 ALA A CA 1
ATOM 4547 C C . ALA A 1 597 ? 6.697 9.182 -58.184 1.00 73.06 597 ALA A C 1
ATOM 4549 O O . ALA A 1 597 ? 5.987 9.964 -58.815 1.00 73.06 597 ALA A O 1
ATOM 4550 N N . ARG A 1 598 ? 6.309 8.662 -57.010 1.00 68.56 598 ARG A N 1
ATOM 4551 C CA . ARG A 1 598 ? 4.964 8.869 -56.439 1.00 68.56 598 ARG A CA 1
ATOM 4552 C C . ARG A 1 598 ? 4.658 10.323 -56.074 1.00 68.56 598 ARG A C 1
ATOM 4554 O O . ARG A 1 598 ? 3.513 10.753 -56.157 1.00 68.56 598 ARG A O 1
ATOM 4561 N N . ALA A 1 599 ? 5.662 11.093 -55.650 1.00 65.81 599 ALA A N 1
ATOM 4562 C CA . ALA A 1 599 ? 5.494 12.516 -55.356 1.00 65.81 599 ALA A CA 1
ATOM 4563 C C . ALA A 1 599 ? 5.265 13.351 -56.627 1.00 65.81 599 ALA A C 1
ATOM 4565 O O . ALA A 1 599 ? 4.518 14.324 -56.578 1.00 65.81 599 ALA A O 1
ATOM 4566 N N . LYS A 1 600 ? 5.884 12.971 -57.754 1.00 69.81 600 LYS A N 1
ATOM 4567 C CA . LYS A 1 600 ? 5.643 13.599 -59.062 1.00 69.81 600 LYS A CA 1
ATOM 4568 C C . LYS A 1 600 ? 4.260 13.254 -59.611 1.00 69.81 600 LYS A C 1
ATOM 4570 O O . LYS A 1 600 ? 3.594 14.149 -60.121 1.00 69.81 600 LYS A O 1
ATOM 4575 N N . GLU A 1 601 ? 3.819 12.005 -59.477 1.00 65.62 601 GLU A N 1
ATOM 4576 C CA . GLU A 1 601 ? 2.470 11.565 -59.873 1.00 65.62 601 GLU A CA 1
ATOM 4577 C C . GLU A 1 601 ? 1.377 12.330 -59.110 1.00 65.62 601 GLU A C 1
ATOM 4579 O O . GLU A 1 601 ? 0.531 12.955 -59.737 1.00 65.62 601 GLU A O 1
ATOM 4584 N N . ALA A 1 602 ? 1.479 12.430 -57.781 1.00 61.44 602 ALA A N 1
ATOM 4585 C CA . ALA A 1 602 ? 0.514 13.158 -56.944 1.00 61.44 602 ALA A CA 1
ATOM 4586 C C . ALA A 1 602 ? 0.537 14.698 -57.092 1.00 61.44 602 ALA A C 1
ATOM 4588 O O . ALA A 1 602 ? -0.233 15.380 -56.428 1.00 61.44 602 ALA A O 1
ATOM 4589 N N . SER A 1 603 ? 1.468 15.254 -57.877 1.00 61.75 603 SER A N 1
ATOM 4590 C CA . SER A 1 603 ? 1.517 16.689 -58.221 1.00 61.75 603 SER A CA 1
ATOM 4591 C C . SER A 1 603 ? 0.994 16.993 -59.628 1.00 61.75 603 SER A C 1
ATOM 4593 O O . SER A 1 603 ? 0.947 18.156 -60.025 1.00 61.75 603 SER A O 1
ATOM 4595 N N . ARG A 1 604 ? 0.695 15.942 -60.403 1.00 59.31 604 ARG A N 1
ATOM 4596 C CA . ARG A 1 604 ? 0.117 16.014 -61.751 1.00 59.31 604 ARG A CA 1
ATOM 4597 C C . ARG A 1 604 ? -1.395 15.766 -61.755 1.00 59.31 604 ARG A C 1
ATOM 4599 O O . ARG A 1 604 ? -2.039 16.172 -62.717 1.00 59.31 604 ARG A O 1
ATOM 4606 N N . GLU A 1 605 ? -1.916 15.110 -60.719 1.00 43.91 605 GLU A N 1
ATOM 4607 C CA . GLU A 1 605 ? -3.331 15.141 -60.309 1.00 43.91 605 GLU A CA 1
ATOM 4608 C C . GLU A 1 605 ? -3.621 16.413 -59.508 1.00 43.91 605 GLU A C 1
ATOM 4610 O O . GLU A 1 605 ? -4.727 16.971 -59.686 1.00 43.91 605 GLU A O 1
#

Solvent-accessible surface area (backbone atoms only — not comparable to full-atom values): 31582 Å² total; per-residue (Å²): 109,73,59,60,52,29,49,53,40,32,74,75,37,82,75,26,30,59,54,28,44,53,42,51,53,52,50,51,51,51,50,35,55,44,29,71,75,64,66,42,81,85,45,40,68,60,51,48,52,47,52,49,53,53,23,51,50,28,32,52,47,30,53,51,43,55,79,67,67,58,62,75,91,52,41,52,60,31,37,33,39,18,18,54,56,43,52,39,52,37,58,35,62,70,41,97,52,84,80,56,79,76,54,52,64,43,57,49,49,26,39,52,45,6,40,52,35,15,57,56,67,62,45,59,66,16,34,52,46,21,54,53,42,50,49,51,36,52,61,71,47,53,87,74,59,55,88,84,43,54,63,59,53,49,50,52,43,40,53,50,31,51,53,45,43,50,54,44,37,55,49,33,55,47,64,74,63,69,68,84,50,94,58,42,67,85,84,51,59,72,65,56,64,50,46,48,56,29,51,57,56,34,49,47,33,52,54,47,26,49,47,23,53,73,67,33,53,76,71,52,62,68,64,51,49,42,43,49,50,45,31,52,46,36,46,51,35,22,67,73,34,39,69,71,47,18,64,21,35,45,35,30,52,53,29,49,41,46,26,52,52,36,26,50,74,54,32,64,52,72,88,44,42,66,63,50,53,51,50,50,47,51,55,30,48,52,38,42,43,41,52,77,74,45,60,79,72,40,50,77,26,69,40,46,54,51,33,21,47,46,21,54,73,61,41,47,61,55,58,52,51,54,51,39,67,72,39,73,86,59,68,54,18,62,56,32,44,52,50,18,52,54,29,47,52,50,36,56,48,45,67,71,60,44,56,91,86,43,86,64,45,67,64,52,52,49,48,22,50,48,47,19,49,51,22,55,59,46,22,47,73,46,48,33,91,67,65,37,68,44,41,49,34,13,49,46,14,33,49,33,40,56,47,27,77,80,52,85,45,73,66,36,54,55,50,18,52,48,30,36,49,49,30,45,43,55,71,76,72,35,78,62,60,60,69,73,53,70,63,59,95,46,76,85,75,33,68,62,54,54,49,37,49,50,34,18,49,27,23,40,48,35,26,72,52,54,79,88,59,97,81,60,53,81,64,64,71,44,44,37,62,48,30,37,47,52,16,51,51,34,50,54,50,42,55,54,48,49,55,29,46,63,73,35,89,63,58,57,73,46,85,60,93,81,53,56,71,68,54,57,49,48,52,42,51,48,42,36,54,51,13,49,49,28,29,53,51,13,61,78,69,68,35,64,68,40,28,53,52,10,51,52,39,33,51,52,28,51,51,46,42,64,78,56,49,48,79,76,43,54,75,68,54,36,54,49,51,52,52,54,47,50,51,53,51,48,52,54,48,49,57,51,52,56,47,54,53,55,55,52,52,70,69,74,111

Nearest PDB structures (foldseek):
  8qai-assembly2_B  TM=3.033E-01  e=1.397E-01  synthetic construct
  7pwz-assembly1_A-2  TM=2.729E-01  e=3.564E+00  Homo sapiens

Sequence (605 aa):
GPYAATAFLALRQPIGHRDYTVAGVLLFLILLGWTENQLTVATLPAALAAYLLIGALHGALALAFERRGAPRGSRWVSQLFPAALLLPLTLGLLSDITVSAFVWPVVFGLNLMALGVALATGFFAAALAALLLTFFSIYSWMPRLSSGGLGELLLVIGVMGLVFAGAGLWWARRAARGTAGPATPKAWPEEARVLFPALTGALPHILLVFAAARLRPEDPSALFGVTALVSALLLGIAGVGGESVAAVVLVALGGAGLVQHVWHLAAFTPAATGVTLAWTTFFALGFLLMPFVGRARCARVRYVWMASALSGPVHFFLYHRTLAAVDPAGRWGLLPAAWAVVSLIALAGAFRRIPTDFAPRQGLLALFGAVALFFITLIFPLQFDKEWLTIAWALEGVALLWLHRRIPHPGLKAWAFGLVAVAFARLALNPAVFDYHAREGTRFFNWYLYAYGVTATCAFLAARLWPAAPTPGRWERRAPGLLAALGTALLFLLLNIEIADFFSAGAALTFNLRGSLAQDLAYTLGWGLFGLGLIVTGLVRRIKPAQWSGLALLGVTIGKLYLHDVWRLTTLFRSAAFAGLAVMLILGSFFFQHYQARAKEASRE

Mean predicted aligned error: 12.52 Å

Foldseek 3Di:
DVLVVLLVCVLPDLVSLVVNLVSLVVVLVVLLVCLQPPDALVCVVVNLVVLLVVLLVLLVSLLSCLVVVHDPVRSVSSLQSLLSSLVSVLNSLLPPHPDDLVNLVSLLSSLLSNVVSCLLNVVVVNNVSSLVSVVVSLLSCLVVDDLVCLLSLLVSLLVQLVSLLVVLLVVLVVQVVPDDDSSDCPVHDLCCLAVVLQSSLLSSLVSLLVCLQRSLDQQCCSSLVSLVSSLVSLLVSCLRNPQSHLVNNVSSLLSSLSSLVSNCVRHDDLVCLVVSVVSLCVQLCCLQCPCVPDDLRSLLHPSSLVSNLCSCVSSLVSNVVSVCNNPVVDLCLVSLVVVLVSLVVSLVSLVVRRDPPRPCSVVSSVSSVVSSVVSVVVSQVRRDVACSVLLVLLVQLLVLLVVCVVVVDPVSPVSSLVSLVVSLCCLPVDPCSQVRFWWDPDLQPTPLCCSLVSSLVSLQSSLVSLDDDPDDDPVSVCSSVVSNVSSLVSVLVSQLQSLQSNQDDDRTRDDDPPGDLVSLVSNLVSLLVSLLVLLVCCLVVVPVVSNVSSVVSNVVSVVSCVPPNLVVDDPVVNVVVVVVNVVSVCSSVVSVVVSVVVVVVVVVD

Radius of gyration: 37.68 Å; Cα contacts (8 Å, |Δi|>4): 692; chains: 1; bounding box: 79×52×122 Å

pLDDT: mean 83.56, std 10.69, range [43.91, 97.75]